Protein AF-A0A2E7DQL4-F1 (afdb_monomer_lite)

Secondary structure (DSSP, 8-state):
---------EEEE--S-EETTSEEEEEEEES--SS-EEEEEEEEESSSPBTTTB---EEEEEEPTT--EEEEEEEBP--S-----EEEEEEEESSHHHHHHT--SEEEEEEEE--------------------PPPPP-PPPTHHHHHHHHHHHHHHHHHHHHHT----HHHHHHHHHHHHHHT---PPPPP-PPPPPPP-----------PPPS---TT-----TTGGG-----S----HHHHHHHHHHHHTHHHHHTTSEEEEEETTEEEEEEE--------SS----THHHHHHHHHHHHHHHHHTT-SSPEEEEEE---------------S---SSSSTTS-HHHHHHHHTHHHHHTTSEEEEEETTEEEEEEE-TTTB-TT--PBPHHHHHHHHHHHHHHHTS-S-EEEEEE--SPPP-S-SS-SSHHHHHHHHHHHHHHHHHHHS---GGGEEEEEEETSS-SS-TTSHHHHHHHSEEEEEEE-

Structure (mmCIF, N/CA/C/O backbone):
data_AF-A0A2E7DQL4-F1
#
_entry.id   AF-A0A2E7DQL4-F1
#
loop_
_atom_site.group_PDB
_atom_site.id
_atom_site.type_symbol
_atom_site.label_atom_id
_atom_site.label_alt_id
_atom_site.label_comp_id
_atom_site.label_asym_id
_atom_site.label_entity_id
_atom_site.label_seq_id
_atom_site.pdbx_PDB_ins_code
_atom_site.Cartn_x
_atom_site.Cartn_y
_atom_site.Cartn_z
_atom_site.occupancy
_atom_site.B_iso_or_equiv
_atom_site.auth_seq_id
_atom_site.auth_comp_id
_atom_site.auth_asym_id
_atom_site.auth_atom_id
_atom_site.pdbx_PDB_model_num
ATOM 1 N N . MET A 1 1 ? 39.064 -19.020 -23.995 1.00 33.16 1 MET A N 1
ATOM 2 C CA . MET A 1 1 ? 39.910 -17.972 -24.597 1.00 33.16 1 MET A CA 1
ATOM 3 C C . MET A 1 1 ? 39.144 -16.678 -24.439 1.00 33.16 1 MET A C 1
ATOM 5 O O . MET A 1 1 ? 38.241 -16.425 -25.220 1.00 33.16 1 MET A O 1
ATOM 9 N N . THR A 1 2 ? 39.402 -15.957 -23.353 1.00 37.19 2 THR A N 1
ATOM 10 C CA . THR A 1 2 ? 38.929 -14.586 -23.162 1.00 37.19 2 THR A CA 1
ATOM 11 C C . THR A 1 2 ? 39.647 -13.729 -24.198 1.00 37.19 2 THR A C 1
ATOM 13 O O . THR A 1 2 ? 40.876 -13.652 -24.200 1.00 37.19 2 THR A O 1
ATOM 16 N N . THR A 1 3 ? 38.899 -13.202 -25.163 1.00 37.94 3 THR A N 1
ATOM 17 C CA . THR A 1 3 ? 39.409 -12.188 -26.087 1.00 37.94 3 THR A CA 1
ATOM 18 C C . THR A 1 3 ? 39.926 -11.014 -25.258 1.00 37.94 3 THR A C 1
ATOM 20 O O . THR A 1 3 ? 39.244 -10.630 -24.309 1.00 37.94 3 THR A O 1
ATOM 23 N N . PRO A 1 4 ? 41.124 -10.481 -25.551 1.00 39.81 4 PRO A N 1
ATOM 24 C CA . PRO A 1 4 ? 41.631 -9.321 -24.836 1.00 39.81 4 PRO A CA 1
ATOM 25 C C . PRO A 1 4 ? 40.635 -8.177 -25.038 1.00 39.81 4 PRO A C 1
ATOM 27 O O . PRO A 1 4 ? 40.319 -7.847 -26.183 1.00 39.81 4 PRO A O 1
ATOM 30 N N . GLU A 1 5 ? 40.114 -7.625 -23.941 1.00 50.75 5 GLU A N 1
ATOM 31 C CA . GLU A 1 5 ? 39.401 -6.352 -23.965 1.00 50.75 5 GLU A CA 1
ATOM 32 C C . GLU A 1 5 ? 40.356 -5.329 -24.564 1.00 50.75 5 GLU A C 1
ATOM 34 O O . GLU A 1 5 ? 41.351 -4.925 -23.967 1.00 50.75 5 GLU A O 1
ATOM 39 N N . THR A 1 6 ? 40.100 -4.962 -25.809 1.00 53.47 6 THR A N 1
ATOM 40 C CA . THR A 1 6 ? 40.620 -3.725 -26.356 1.00 53.47 6 THR A CA 1
ATOM 41 C C . THR A 1 6 ? 39.970 -2.605 -25.552 1.00 53.47 6 THR A C 1
ATOM 43 O O . THR A 1 6 ? 38.796 -2.300 -25.754 1.00 53.47 6 THR A O 1
ATOM 46 N N . GLU A 1 7 ? 40.710 -2.080 -24.580 1.00 68.69 7 GLU A N 1
ATOM 47 C CA . GLU A 1 7 ? 40.286 -0.992 -23.707 1.00 68.69 7 GLU A CA 1
ATOM 48 C C . GLU A 1 7 ? 40.210 0.290 -24.542 1.00 68.69 7 GLU A C 1
ATOM 50 O O . GLU A 1 7 ? 41.222 0.902 -24.879 1.00 68.69 7 GLU A O 1
ATOM 55 N N . TYR A 1 8 ? 38.999 0.632 -24.975 1.00 78.88 8 TYR A N 1
ATOM 56 C CA . TYR A 1 8 ? 38.717 1.903 -25.626 1.00 78.88 8 TYR A CA 1
ATOM 57 C C . TYR A 1 8 ? 38.233 2.910 -24.585 1.00 78.88 8 TYR A C 1
ATOM 59 O O . TYR A 1 8 ? 37.480 2.563 -23.668 1.00 78.88 8 TYR A O 1
ATOM 67 N N . ASP A 1 9 ? 38.638 4.162 -24.767 1.00 82.62 9 ASP A N 1
ATOM 68 C CA . ASP A 1 9 ? 38.101 5.290 -24.016 1.00 82.62 9 ASP A CA 1
ATOM 69 C C . ASP A 1 9 ? 36.944 5.900 -24.796 1.00 82.62 9 ASP A C 1
ATOM 71 O O . ASP A 1 9 ? 36.979 5.985 -26.029 1.00 82.62 9 ASP A O 1
ATOM 75 N N . TYR A 1 10 ? 35.917 6.311 -24.061 1.00 86.81 10 TYR A N 1
ATOM 76 C CA . TYR A 1 10 ? 34.700 6.881 -24.615 1.00 86.81 10 TYR A CA 1
ATOM 77 C C . TYR A 1 10 ? 34.495 8.273 -24.045 1.00 86.81 10 TYR A C 1
ATOM 79 O O . TYR A 1 10 ? 34.696 8.501 -22.854 1.00 86.81 10 TYR A O 1
ATOM 87 N N . THR A 1 11 ? 34.068 9.190 -24.897 1.00 87.69 11 THR A N 1
ATOM 88 C CA . THR A 1 11 ? 33.680 10.546 -24.517 1.00 87.69 11 THR A CA 1
ATOM 89 C C . THR A 1 11 ? 32.293 10.820 -25.060 1.00 87.69 11 THR A C 1
ATOM 91 O O . THR A 1 11 ? 31.977 10.387 -26.167 1.00 87.69 11 THR A O 1
ATOM 94 N N . ILE A 1 12 ? 31.483 11.555 -24.309 1.00 90.19 12 ILE A N 1
ATOM 95 C CA . ILE A 1 12 ? 30.163 11.996 -24.754 1.00 90.19 12 ILE A CA 1
ATOM 96 C C . ILE A 1 12 ? 30.201 13.515 -24.864 1.00 90.19 12 ILE A C 1
ATOM 98 O O . ILE A 1 12 ? 30.723 14.182 -23.973 1.00 90.19 12 ILE A O 1
ATOM 102 N N . SER A 1 13 ? 29.660 14.047 -25.954 1.00 88.25 13 SER A N 1
ATOM 103 C CA . SER A 1 13 ? 29.398 15.474 -26.118 1.00 88.25 13 SER A CA 1
ATOM 104 C C . SER A 1 13 ? 27.909 15.683 -26.342 1.00 88.25 13 SER A C 1
ATOM 106 O O . SER A 1 13 ? 27.294 14.947 -27.116 1.00 88.25 13 SER A O 1
ATOM 108 N N . ALA A 1 14 ? 27.355 16.695 -25.686 1.00 80.88 14 ALA A N 1
ATOM 109 C CA . ALA A 1 14 ? 26.001 17.168 -25.926 1.00 80.88 14 ALA A CA 1
ATOM 110 C C . ALA A 1 14 ? 26.000 18.351 -26.914 1.00 80.88 14 ALA A C 1
ATOM 112 O O . ALA A 1 14 ? 27.047 18.992 -27.087 1.00 80.88 14 ALA A O 1
ATOM 113 N N . PRO A 1 15 ? 24.871 18.612 -27.591 1.00 75.38 15 PRO A N 1
ATOM 114 C CA . PRO A 1 15 ? 24.682 19.791 -28.425 1.00 75.38 15 PRO A CA 1
ATOM 115 C C . PRO A 1 15 ? 24.318 21.021 -27.570 1.00 75.38 15 PRO A C 1
ATOM 117 O O . PRO A 1 15 ? 24.262 20.943 -26.347 1.00 75.38 15 PRO A O 1
ATOM 120 N N . SER A 1 16 ? 24.109 22.172 -28.219 1.00 77.56 16 SER A N 1
ATOM 121 C CA . SER A 1 16 ? 23.510 23.359 -27.587 1.00 77.56 16 SER A CA 1
ATOM 122 C C . SER A 1 16 ? 22.089 23.063 -27.074 1.00 77.56 16 SER A C 1
ATOM 124 O O . SER A 1 16 ? 21.491 22.108 -27.579 1.00 77.56 16 SER A O 1
ATOM 126 N N . PRO A 1 17 ? 21.557 23.866 -26.128 1.00 83.12 17 PRO A N 1
ATOM 127 C CA . PRO A 1 17 ? 20.227 23.651 -25.564 1.00 83.12 17 PRO A CA 1
ATOM 128 C C . PRO A 1 17 ? 19.165 23.477 -26.651 1.00 83.12 17 PRO A C 1
ATOM 130 O O . PRO A 1 17 ? 19.218 24.152 -27.687 1.00 83.12 17 PRO A O 1
ATOM 133 N N . VAL A 1 18 ? 18.247 22.537 -26.435 1.00 86.94 18 VAL A N 1
ATOM 134 C CA . VAL A 1 18 ? 17.199 22.177 -27.400 1.00 86.94 18 VAL A CA 1
ATOM 135 C C . VAL A 1 18 ? 15.843 22.578 -26.841 1.00 86.94 18 VAL A C 1
ATOM 137 O O . VAL A 1 18 ? 15.579 22.368 -25.664 1.00 86.94 18 VAL A O 1
ATOM 140 N N . GLU A 1 19 ? 14.991 23.133 -27.698 1.00 87.06 19 GLU A N 1
ATOM 141 C CA . GLU A 1 19 ? 13.614 23.469 -27.339 1.00 87.06 19 GLU A CA 1
ATOM 142 C C . GLU A 1 19 ? 12.800 22.212 -26.996 1.00 87.06 19 GLU A C 1
ATOM 144 O O . GLU A 1 19 ? 12.987 21.134 -27.584 1.00 87.06 19 GLU A O 1
ATOM 149 N N . GLU A 1 20 ? 11.882 22.346 -26.048 1.00 84.56 20 GLU A N 1
ATOM 150 C CA . GLU A 1 20 ? 10.928 21.301 -25.698 1.00 84.56 20 GLU A CA 1
ATOM 151 C C . GLU A 1 20 ? 10.135 20.787 -26.908 1.00 84.56 20 GLU A C 1
ATOM 153 O O . GLU A 1 20 ? 9.751 21.525 -27.817 1.00 84.56 20 GLU A O 1
ATOM 158 N N . GLY A 1 21 ? 9.901 19.473 -26.942 1.00 80.94 21 GLY A N 1
ATOM 159 C CA . GLY A 1 21 ? 9.330 18.781 -28.103 1.00 80.94 21 GLY A CA 1
ATOM 160 C C . GLY A 1 21 ? 10.334 18.510 -29.235 1.00 80.94 21 GLY A C 1
ATOM 161 O O . GLY A 1 21 ? 9.966 17.929 -30.264 1.00 80.94 21 GLY A O 1
ATOM 162 N N . GLY A 1 22 ? 11.596 18.910 -29.061 1.00 86.44 22 GLY A N 1
ATOM 163 C CA . GLY A 1 22 ? 12.730 18.557 -29.907 1.00 86.44 22 GLY A CA 1
ATOM 164 C C . GLY A 1 22 ? 13.399 17.219 -29.550 1.00 86.44 22 GLY A C 1
ATOM 165 O O . GLY A 1 22 ? 12.867 16.361 -28.848 1.00 86.44 22 GLY A O 1
ATOM 166 N N . GLN A 1 23 ? 14.605 17.015 -30.087 1.00 88.00 23 GLN A N 1
ATOM 167 C CA . GLN A 1 23 ? 15.452 15.860 -29.770 1.00 88.00 23 GLN A CA 1
ATOM 168 C C . GLN A 1 23 ? 16.853 16.337 -29.392 1.00 88.00 23 GLN A C 1
ATOM 170 O O . GLN A 1 23 ? 17.524 16.990 -30.195 1.00 88.00 23 GLN A O 1
ATOM 175 N N . VAL A 1 24 ? 17.330 15.951 -28.209 1.00 88.75 24 VAL A N 1
ATOM 176 C CA . VAL A 1 24 ? 18.719 16.186 -27.799 1.00 88.75 24 VAL A CA 1
ATOM 177 C C . VAL A 1 24 ? 19.601 15.091 -28.397 1.00 88.75 24 VAL A C 1
ATOM 179 O O . VAL A 1 24 ? 19.476 13.910 -28.065 1.00 88.75 24 VAL A O 1
ATOM 182 N N . GLU A 1 25 ? 20.500 15.472 -29.306 1.00 90.44 25 GLU A N 1
ATOM 183 C CA . GLU A 1 25 ? 21.404 14.551 -30.004 1.00 90.44 25 GLU A CA 1
ATOM 184 C C . GLU A 1 25 ? 22.791 14.491 -29.348 1.00 90.44 25 GLU A C 1
ATOM 186 O O . GLU A 1 25 ? 23.662 15.324 -29.596 1.00 90.44 25 GLU A O 1
ATOM 191 N N . PHE A 1 26 ? 23.044 13.456 -28.552 1.00 90.94 26 PHE A N 1
ATOM 192 C CA . PHE A 1 26 ? 24.352 13.205 -27.957 1.00 90.94 26 PHE A CA 1
ATOM 193 C C . PHE A 1 26 ? 25.274 12.474 -28.931 1.00 90.94 26 PHE A C 1
ATOM 195 O O . PHE A 1 26 ? 24.901 11.465 -29.530 1.00 90.94 26 PHE A O 1
ATOM 202 N N . THR A 1 27 ? 26.519 12.934 -29.042 1.00 90.88 27 THR A N 1
ATOM 203 C CA . THR A 1 27 ? 27.555 12.254 -29.831 1.00 90.88 27 THR A CA 1
ATOM 204 C C . THR A 1 27 ? 28.490 11.491 -28.904 1.00 90.88 27 THR A C 1
ATOM 206 O O . THR A 1 27 ? 29.195 12.084 -28.084 1.00 90.88 27 THR A O 1
ATOM 209 N N . VAL A 1 28 ? 28.503 10.165 -29.038 1.00 91.12 28 VAL A N 1
ATOM 210 C CA . VAL A 1 28 ? 29.414 9.272 -28.319 1.00 91.12 28 VAL A CA 1
ATOM 211 C C . VAL A 1 28 ? 30.606 8.964 -29.216 1.00 91.12 28 VAL A C 1
ATOM 213 O O . VAL A 1 28 ? 30.460 8.312 -30.249 1.00 91.12 28 VAL A O 1
ATOM 216 N N . THR A 1 29 ? 31.793 9.392 -28.799 1.00 90.00 29 THR A N 1
ATOM 217 C CA . THR A 1 29 ? 33.049 9.201 -29.533 1.00 90.00 29 THR A CA 1
ATOM 218 C C . THR A 1 29 ? 33.930 8.177 -28.831 1.00 90.00 29 THR A C 1
ATOM 220 O O . THR A 1 29 ? 34.088 8.195 -27.611 1.00 90.00 29 THR A O 1
ATOM 223 N N . ARG A 1 30 ? 34.533 7.290 -29.618 1.00 87.56 30 ARG A N 1
ATOM 224 C CA . ARG A 1 30 ? 35.433 6.215 -29.199 1.00 87.56 30 ARG A CA 1
ATOM 225 C C . ARG A 1 30 ? 36.860 6.526 -29.656 1.00 87.56 30 ARG A C 1
ATOM 227 O O . ARG A 1 30 ? 37.090 6.831 -30.825 1.00 87.56 30 ARG A O 1
ATOM 234 N N . SER A 1 31 ? 37.837 6.388 -28.758 1.00 79.94 31 SER A N 1
ATOM 235 C CA . SER A 1 31 ? 39.227 6.836 -28.962 1.00 79.94 31 SER A CA 1
ATOM 236 C C . SER A 1 31 ? 40.046 6.073 -30.019 1.00 79.94 31 SER A C 1
ATOM 238 O O . SER A 1 31 ? 41.145 6.506 -30.370 1.00 79.94 31 SER A O 1
ATOM 240 N N . GLY A 1 32 ? 39.547 4.957 -30.563 1.00 71.62 32 GLY A N 1
ATOM 241 C CA . GLY A 1 32 ? 40.261 4.187 -31.583 1.00 71.62 32 GLY A CA 1
ATOM 242 C C . GLY A 1 32 ? 39.380 3.229 -32.380 1.00 71.62 32 GLY A C 1
ATOM 243 O O . GLY A 1 32 ? 38.327 2.794 -31.919 1.00 71.62 32 GLY A O 1
ATOM 244 N N . SER A 1 33 ? 39.842 2.862 -33.575 1.00 65.50 33 SER A N 1
ATOM 245 C CA . SER A 1 33 ? 39.204 1.888 -34.463 1.00 65.50 33 SER A CA 1
ATOM 246 C C . SER A 1 33 ? 39.823 0.492 -34.290 1.00 65.50 33 SER A C 1
ATOM 248 O O . SER A 1 33 ? 41.034 0.336 -34.132 1.00 65.50 33 SER A O 1
ATOM 250 N N . GLY A 1 34 ? 38.987 -0.547 -34.259 1.00 68.25 34 GLY A N 1
ATOM 251 C CA . GLY A 1 34 ? 39.433 -1.934 -34.100 1.00 68.25 34 GLY A CA 1
ATOM 252 C C . GLY A 1 34 ? 38.263 -2.903 -33.937 1.00 68.25 34 GLY A C 1
ATOM 253 O O . GLY A 1 34 ? 37.316 -2.839 -34.714 1.00 68.25 34 GLY A O 1
ATOM 254 N N . SER A 1 35 ? 38.319 -3.799 -32.948 1.00 75.00 35 SER A N 1
ATOM 255 C CA . SER A 1 35 ? 37.266 -4.793 -32.676 1.00 75.00 35 SER A CA 1
ATOM 256 C C . SER A 1 35 ? 35.933 -4.138 -32.297 1.00 75.00 35 SER A C 1
ATOM 258 O O . SER A 1 35 ? 35.922 -3.023 -31.774 1.00 75.00 35 SER A O 1
ATOM 260 N N . ALA A 1 36 ? 34.813 -4.823 -32.542 1.00 79.62 36 ALA A N 1
ATOM 261 C CA . ALA A 1 36 ? 33.504 -4.360 -32.086 1.00 79.62 36 ALA A CA 1
ATOM 262 C C . ALA A 1 36 ? 33.475 -4.249 -30.552 1.00 79.62 36 ALA A C 1
ATOM 264 O O . ALA A 1 36 ? 34.073 -5.078 -29.859 1.00 79.62 36 ALA A O 1
ATOM 265 N N . SER A 1 37 ? 32.801 -3.227 -30.032 1.00 82.62 37 SER A N 1
ATOM 266 C CA . SER A 1 37 ? 32.660 -2.995 -28.594 1.00 82.62 37 SER A CA 1
ATOM 267 C C . SER A 1 37 ? 31.224 -2.629 -28.247 1.00 82.62 37 SER A C 1
ATOM 269 O O . SER A 1 37 ? 30.496 -2.063 -29.059 1.00 82.62 37 SER A O 1
ATOM 271 N N . THR A 1 38 ? 30.799 -2.976 -27.038 1.00 85.69 38 THR A N 1
ATOM 272 C CA . THR A 1 38 ? 29.454 -2.685 -26.544 1.00 85.69 38 THR A CA 1
ATOM 273 C C . THR A 1 38 ? 29.570 -1.796 -25.321 1.00 85.69 38 THR A C 1
ATOM 275 O O . THR A 1 38 ? 30.347 -2.103 -24.420 1.00 85.69 38 THR A O 1
ATOM 278 N N . VAL A 1 39 ? 28.811 -0.706 -25.302 1.00 88.56 39 VAL A N 1
ATOM 279 C CA . VAL A 1 39 ? 28.678 0.195 -24.154 1.00 88.56 39 VAL A CA 1
ATOM 280 C C . VAL A 1 39 ? 27.204 0.362 -23.814 1.00 88.56 39 VAL A C 1
ATOM 282 O O . VAL A 1 39 ? 26.328 0.129 -24.649 1.00 88.56 39 VAL A O 1
ATOM 285 N N . TYR A 1 40 ? 26.922 0.753 -22.581 1.00 90.00 40 TYR A N 1
ATOM 286 C CA . TYR A 1 40 ? 25.561 0.926 -22.089 1.00 90.00 40 TYR A CA 1
ATOM 287 C C . TYR A 1 40 ? 25.327 2.388 -21.757 1.00 90.00 40 TYR A C 1
ATOM 289 O O . TYR A 1 40 ? 26.195 3.036 -21.179 1.00 90.00 40 TYR A O 1
ATOM 297 N N . LEU A 1 41 ? 24.154 2.895 -22.101 1.00 91.56 41 LEU A N 1
ATOM 298 C CA . LEU A 1 41 ? 23.755 4.270 -21.837 1.00 91.56 41 LEU A CA 1
ATOM 299 C C . LEU A 1 41 ? 22.553 4.279 -20.896 1.00 91.56 41 LEU A C 1
ATOM 301 O O . LEU A 1 41 ? 21.731 3.350 -20.906 1.00 91.56 41 LEU A O 1
ATOM 305 N N . ALA A 1 42 ? 22.479 5.302 -20.054 1.00 92.06 42 ALA A N 1
ATOM 306 C CA . ALA A 1 42 ? 21.287 5.611 -19.278 1.00 92.06 42 ALA A CA 1
ATOM 307 C C . ALA A 1 42 ? 21.202 7.115 -19.011 1.00 92.06 42 ALA A C 1
ATOM 309 O O . ALA A 1 42 ? 22.216 7.739 -18.691 1.00 92.06 42 ALA A O 1
ATOM 310 N N . THR A 1 43 ? 20.005 7.681 -19.116 1.00 93.19 43 THR A N 1
ATOM 311 C CA . THR A 1 43 ? 19.735 9.043 -18.649 1.00 93.19 43 THR A CA 1
ATOM 312 C C . THR A 1 43 ? 19.565 9.079 -17.135 1.00 93.19 43 THR A C 1
ATOM 314 O O . THR A 1 43 ? 19.101 8.110 -16.531 1.00 93.19 43 THR A O 1
ATOM 317 N N . GLN A 1 44 ? 19.921 10.205 -16.527 1.00 91.12 44 GLN A N 1
ATOM 318 C CA . GLN A 1 44 ? 19.725 10.485 -15.113 1.00 91.12 44 GLN A CA 1
ATOM 319 C C . GLN A 1 44 ? 19.160 11.899 -14.937 1.00 91.12 44 GLN A C 1
ATOM 321 O O . GLN A 1 44 ? 19.746 12.862 -15.427 1.00 91.12 44 GLN A O 1
ATOM 326 N N . GLN A 1 45 ? 18.054 12.015 -14.201 1.00 91.62 45 GLN A N 1
ATOM 327 C CA . GLN A 1 45 ? 17.422 13.296 -13.872 1.00 91.62 45 GLN A CA 1
ATOM 328 C C . GLN A 1 45 ? 18.361 14.224 -13.083 1.00 91.62 45 GLN A C 1
ATOM 330 O O . GLN A 1 45 ? 19.135 13.761 -12.234 1.00 91.62 45 GLN A O 1
ATOM 335 N N . LEU A 1 46 ? 18.264 15.528 -13.348 1.00 88.94 46 LEU A N 1
ATOM 336 C CA . LEU A 1 46 ? 18.916 16.577 -12.564 1.00 88.94 46 LEU A CA 1
ATOM 337 C C . LEU A 1 46 ? 17.888 17.648 -12.186 1.00 88.94 46 LEU A C 1
ATOM 339 O O . LEU A 1 46 ? 17.317 17.542 -11.101 1.00 88.94 46 LEU A O 1
ATOM 343 N N . THR A 1 47 ? 17.657 18.637 -13.052 1.00 89.00 47 THR A N 1
ATOM 344 C CA . THR A 1 47 ? 16.545 19.591 -12.915 1.00 89.00 47 THR A CA 1
ATOM 345 C C . THR A 1 47 ? 15.358 19.129 -13.753 1.00 89.00 47 THR A C 1
ATOM 347 O O . THR A 1 47 ? 14.270 19.040 -13.198 1.00 89.00 47 THR A O 1
ATOM 350 N N . ALA A 1 48 ? 15.617 18.641 -14.972 1.00 88.06 48 ALA A N 1
ATOM 351 C CA . ALA A 1 48 ? 14.624 17.964 -15.800 1.00 88.06 48 ALA A CA 1
ATOM 352 C C . ALA A 1 48 ? 14.248 16.585 -15.218 1.00 88.06 48 ALA A C 1
ATOM 354 O O . ALA A 1 48 ? 15.119 15.763 -14.870 1.00 88.06 48 ALA A O 1
ATOM 355 N N . LYS A 1 49 ? 12.947 16.319 -15.134 1.00 87.69 49 LYS A N 1
ATOM 356 C CA . LYS A 1 49 ? 12.268 15.124 -14.617 1.00 87.69 49 LYS A CA 1
ATOM 357 C C . LYS A 1 49 ? 11.911 14.142 -15.738 1.00 87.69 49 LYS A C 1
ATOM 359 O O . LYS A 1 49 ? 11.648 14.496 -16.883 1.00 87.69 49 LYS A O 1
ATOM 364 N N . TYR A 1 50 ? 11.862 12.859 -15.379 1.00 89.25 50 TYR A N 1
ATOM 365 C CA . TYR A 1 50 ? 11.446 11.801 -16.302 1.00 89.25 50 TYR A CA 1
ATOM 366 C C . TYR A 1 50 ? 9.966 11.907 -16.666 1.00 89.25 50 TYR A C 1
ATOM 368 O O . TYR A 1 50 ? 9.138 12.156 -15.791 1.00 89.25 50 TYR A O 1
ATOM 376 N N . ASP A 1 51 ? 9.650 11.632 -17.933 1.00 84.00 51 ASP A N 1
ATOM 377 C CA . ASP A 1 51 ? 8.296 11.568 -18.507 1.00 84.00 51 ASP A CA 1
ATOM 378 C C . ASP A 1 51 ? 7.486 12.883 -18.432 1.00 84.00 51 ASP A C 1
ATOM 380 O O . ASP A 1 51 ? 6.379 12.935 -18.967 1.00 84.00 51 ASP A O 1
ATOM 384 N N . SER A 1 52 ? 8.048 13.921 -17.805 1.00 84.81 52 SER A N 1
ATOM 385 C CA . SER A 1 52 ? 7.566 15.305 -17.787 1.00 84.81 52 SER A CA 1
ATOM 386 C C . SER A 1 52 ? 8.287 16.105 -18.865 1.00 84.81 52 SER A C 1
ATOM 388 O O . SER A 1 52 ? 7.647 16.532 -19.815 1.00 84.81 52 SER A O 1
ATOM 390 N N . ASP A 1 53 ? 9.624 16.138 -18.794 1.00 86.00 53 ASP A N 1
ATOM 391 C CA . ASP A 1 53 ? 10.432 17.088 -19.575 1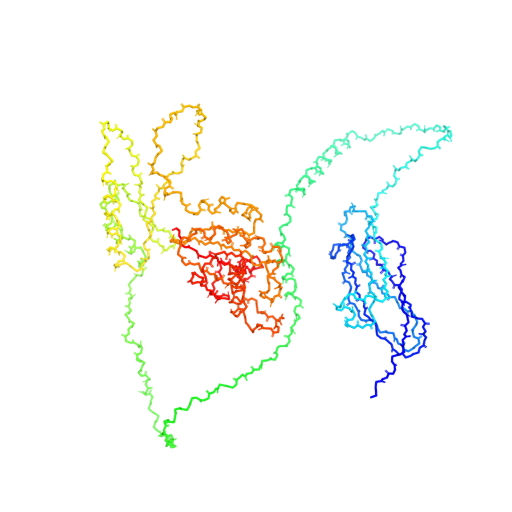.00 86.00 53 ASP A CA 1
ATOM 392 C C . ASP A 1 53 ? 11.229 16.336 -20.666 1.00 86.00 53 ASP A C 1
ATOM 394 O O . ASP A 1 53 ? 11.516 16.830 -21.759 1.00 86.00 53 ASP A O 1
ATOM 398 N N . TYR A 1 54 ? 11.533 15.051 -20.429 1.00 89.69 54 TYR A N 1
ATOM 399 C CA . TYR A 1 54 ? 12.102 14.148 -21.434 1.00 89.69 54 TYR A CA 1
ATOM 400 C C . TYR A 1 54 ? 11.769 12.673 -21.187 1.00 89.69 54 TYR A C 1
ATOM 402 O O . TYR A 1 54 ? 11.480 12.237 -20.068 1.00 89.69 54 TYR A O 1
ATOM 410 N N . ILE A 1 55 ? 11.864 11.866 -22.246 1.00 89.75 55 ILE A N 1
ATOM 411 C CA . ILE A 1 55 ? 11.639 10.418 -22.175 1.00 89.75 55 ILE A CA 1
ATOM 412 C C . ILE A 1 55 ? 12.932 9.725 -21.702 1.00 89.75 55 ILE A C 1
ATOM 414 O O . ILE A 1 55 ? 13.958 9.815 -22.387 1.00 89.75 55 ILE A O 1
ATOM 418 N N . PRO A 1 56 ? 12.925 8.994 -20.568 1.00 90.31 56 PRO A N 1
ATOM 419 C CA . PRO A 1 56 ? 14.123 8.345 -20.049 1.00 90.31 56 PRO A CA 1
ATOM 420 C C . PRO A 1 56 ? 14.663 7.293 -21.026 1.00 90.31 56 PRO A C 1
ATOM 422 O O . PRO A 1 56 ? 13.961 6.365 -21.437 1.00 90.31 56 PRO A O 1
ATOM 425 N N . LEU A 1 57 ? 15.952 7.397 -21.356 1.00 90.62 57 LEU A N 1
ATOM 426 C CA . LEU A 1 57 ? 16.622 6.508 -22.299 1.00 90.62 57 LEU A CA 1
ATOM 427 C C . LEU A 1 57 ? 17.533 5.519 -21.568 1.00 90.62 57 LEU A C 1
ATOM 429 O O . LEU A 1 57 ? 18.385 5.893 -20.765 1.00 90.62 57 LEU A O 1
ATOM 433 N N . SER A 1 58 ? 17.402 4.235 -21.902 1.00 90.38 58 SER A N 1
ATOM 434 C CA . SER A 1 58 ? 18.271 3.156 -21.425 1.00 90.38 58 SER A CA 1
ATOM 435 C C . SER A 1 58 ? 18.564 2.208 -22.586 1.00 90.38 58 SER A C 1
ATOM 437 O O . SER A 1 58 ? 17.795 1.290 -22.870 1.00 90.38 58 SER A O 1
ATOM 439 N N . GLU A 1 59 ? 19.674 2.446 -23.285 1.00 88.00 59 GLU A N 1
ATOM 440 C CA . GLU A 1 59 ? 20.015 1.750 -24.531 1.00 88.00 59 GLU A CA 1
ATOM 441 C C . GLU A 1 59 ? 21.370 1.031 -24.436 1.00 88.00 59 GLU A C 1
ATOM 443 O O . GLU A 1 59 ? 22.267 1.417 -23.684 1.00 88.00 59 GLU A O 1
ATOM 448 N N . THR A 1 60 ? 21.517 -0.053 -25.202 1.00 88.56 60 THR A N 1
ATOM 449 C CA . THR A 1 60 ? 22.802 -0.730 -25.414 1.00 88.56 60 THR A CA 1
ATOM 450 C C . THR A 1 60 ? 23.363 -0.332 -26.771 1.00 88.56 60 THR A C 1
ATOM 452 O O . THR A 1 60 ? 22.796 -0.671 -27.809 1.00 88.56 60 THR A O 1
ATOM 455 N N . LEU A 1 61 ? 24.503 0.351 -26.767 1.00 88.00 61 LEU A N 1
ATOM 456 C CA . LEU A 1 61 ? 25.141 0.868 -27.964 1.00 88.00 61 LEU A CA 1
ATOM 457 C C . LEU A 1 61 ? 26.271 -0.069 -28.402 1.00 88.00 61 LEU A C 1
ATOM 459 O O . LEU A 1 61 ? 27.284 -0.226 -27.721 1.00 88.00 61 LEU A O 1
ATOM 463 N N . VAL A 1 62 ? 26.097 -0.699 -29.562 1.00 87.88 62 VAL A N 1
ATOM 464 C CA . VAL A 1 62 ? 27.128 -1.540 -30.187 1.00 87.88 62 VAL A CA 1
ATOM 465 C C . VAL A 1 62 ? 27.887 -0.718 -31.224 1.00 87.88 62 VAL A C 1
ATOM 467 O O . VAL A 1 62 ? 27.274 -0.223 -32.169 1.00 87.88 62 VAL A O 1
ATOM 470 N N . PHE A 1 63 ? 29.198 -0.574 -31.050 1.00 86.69 63 PHE A N 1
ATOM 471 C CA . PHE A 1 63 ? 30.106 -0.034 -32.058 1.00 86.69 63 PHE A CA 1
ATOM 472 C C . PHE A 1 63 ? 30.622 -1.173 -32.930 1.00 86.69 63 PHE A C 1
ATOM 474 O O . PHE A 1 63 ? 31.278 -2.097 -32.431 1.00 86.69 63 PHE A O 1
ATOM 481 N N . GLU A 1 64 ? 30.364 -1.088 -34.229 1.00 83.31 64 GLU A N 1
ATOM 482 C CA . GLU A 1 64 ? 30.894 -2.041 -35.199 1.00 83.31 64 GLU A CA 1
ATOM 483 C C . GLU A 1 64 ? 32.413 -1.880 -35.382 1.00 83.31 64 GLU A C 1
ATOM 485 O O . GLU A 1 64 ? 33.052 -0.932 -34.908 1.00 83.31 64 GLU A O 1
ATOM 490 N N . ALA A 1 65 ? 33.036 -2.839 -36.070 1.00 77.31 65 ALA A N 1
ATOM 491 C CA . ALA A 1 65 ? 34.473 -2.786 -36.316 1.00 77.31 65 ALA A CA 1
ATOM 492 C C . ALA A 1 65 ? 34.855 -1.526 -37.121 1.00 77.31 65 ALA A C 1
ATOM 494 O O . ALA A 1 65 ? 34.444 -1.359 -38.269 1.00 77.31 65 ALA A O 1
ATOM 495 N N . ASN A 1 66 ? 35.720 -0.690 -36.539 1.00 75.25 66 ASN A N 1
ATOM 496 C CA . ASN A 1 66 ? 36.158 0.623 -37.043 1.00 75.25 66 ASN A CA 1
ATOM 497 C C . ASN A 1 66 ? 35.135 1.775 -36.986 1.00 75.25 66 ASN A C 1
ATOM 499 O O . ASN A 1 66 ? 35.406 2.826 -37.564 1.00 75.25 66 ASN A O 1
ATOM 503 N N . GLU A 1 67 ? 34.016 1.625 -36.277 1.00 82.62 67 GLU A N 1
ATOM 504 C CA . GLU A 1 67 ? 33.109 2.739 -35.973 1.00 82.62 67 GLU A CA 1
ATOM 505 C C . GLU A 1 67 ? 33.661 3.551 -34.786 1.00 82.62 67 GLU A C 1
ATOM 507 O O . GLU A 1 67 ? 33.984 2.986 -33.736 1.00 82.62 67 GLU A O 1
ATOM 512 N N . THR A 1 68 ? 33.830 4.865 -34.963 1.00 84.31 68 THR A N 1
ATOM 513 C CA . THR A 1 68 ? 34.468 5.754 -33.970 1.00 84.31 68 THR A CA 1
ATOM 514 C C . THR A 1 68 ? 33.520 6.763 -33.340 1.00 84.31 68 THR A C 1
ATOM 516 O O . THR A 1 68 ? 33.865 7.344 -32.319 1.00 84.31 68 THR A O 1
ATOM 519 N N . GLU A 1 69 ? 32.345 6.984 -33.919 1.00 88.56 69 GLU A N 1
ATOM 520 C CA . GLU A 1 69 ? 31.346 7.920 -33.408 1.00 88.56 69 GLU A CA 1
ATOM 521 C C . GLU A 1 69 ? 29.948 7.361 -33.631 1.00 88.56 69 GLU A C 1
ATOM 523 O O . GLU A 1 69 ? 29.712 6.642 -34.605 1.00 88.56 69 GLU A O 1
ATOM 528 N N . LYS A 1 70 ? 29.032 7.672 -32.718 1.00 89.31 70 LYS A N 1
ATOM 529 C CA . LYS A 1 70 ? 27.631 7.294 -32.846 1.00 89.31 70 LYS A CA 1
ATOM 530 C C . LYS A 1 70 ? 26.747 8.316 -32.159 1.00 89.31 70 LYS A C 1
ATOM 532 O O . LYS A 1 70 ? 27.066 8.779 -31.065 1.00 89.31 70 LYS A O 1
ATOM 537 N N . THR A 1 71 ? 25.640 8.648 -32.805 1.00 89.25 71 THR A N 1
ATOM 538 C CA . THR A 1 71 ? 24.677 9.615 -32.284 1.00 89.25 71 THR A CA 1
ATOM 539 C C . THR A 1 71 ? 23.551 8.888 -31.569 1.00 89.25 71 THR A C 1
ATOM 541 O O . THR A 1 71 ? 23.017 7.901 -32.077 1.00 89.25 71 THR A O 1
ATOM 544 N N . VAL A 1 72 ? 23.199 9.392 -30.394 1.00 90.81 72 VAL A N 1
ATOM 545 C CA . VAL A 1 72 ? 22.127 8.898 -29.535 1.00 90.81 72 VAL A CA 1
ATOM 546 C C . VAL A 1 72 ? 21.152 10.046 -29.344 1.00 90.81 72 VAL A C 1
ATOM 548 O O . VAL A 1 72 ? 21.570 11.150 -29.011 1.00 90.81 72 VAL A O 1
ATOM 551 N N . LYS A 1 73 ? 19.868 9.799 -29.584 1.00 90.38 73 LYS A N 1
ATOM 552 C CA . LYS A 1 73 ? 18.835 10.831 -29.496 1.00 90.38 73 LYS A CA 1
ATOM 553 C C . LYS A 1 73 ? 17.974 10.595 -28.268 1.00 90.38 73 LYS A C 1
ATOM 555 O O . LYS A 1 73 ? 17.552 9.462 -28.042 1.00 90.38 73 LYS A O 1
ATOM 560 N N . VAL A 1 74 ? 17.729 11.652 -27.506 1.00 90.19 74 VAL A N 1
ATOM 561 C CA . VAL A 1 74 ? 16.786 11.664 -26.386 1.00 90.19 74 VAL A CA 1
ATOM 562 C C . VAL A 1 74 ? 15.645 12.599 -26.764 1.00 90.19 74 VAL A C 1
ATOM 564 O O . VAL A 1 74 ? 15.891 13.749 -27.119 1.00 90.19 74 VAL A O 1
ATOM 567 N N . ASP A 1 75 ? 14.422 12.081 -26.744 1.00 89.19 75 ASP A N 1
ATOM 568 C CA . ASP A 1 75 ? 13.215 12.849 -27.053 1.00 89.19 75 ASP A CA 1
ATOM 569 C C . ASP A 1 75 ? 12.845 13.735 -25.854 1.00 89.19 75 ASP A C 1
ATOM 571 O O . ASP A 1 75 ? 12.731 13.222 -24.733 1.00 89.19 75 ASP A O 1
ATOM 575 N N . THR A 1 76 ? 12.656 15.038 -26.085 1.00 89.44 76 THR A N 1
ATOM 576 C CA . THR A 1 76 ? 12.109 15.961 -25.079 1.00 89.44 76 THR A CA 1
ATOM 577 C C . THR A 1 76 ? 10.592 16.030 -25.215 1.00 89.44 76 THR A C 1
ATOM 579 O O . THR A 1 76 ? 10.027 15.809 -26.292 1.00 89.44 76 THR A O 1
ATOM 582 N N . VAL A 1 77 ? 9.917 16.270 -24.101 1.00 87.75 77 VAL A N 1
ATOM 583 C CA . VAL A 1 77 ? 8.464 16.421 -24.038 1.00 87.75 77 VAL A CA 1
ATOM 584 C C . VAL A 1 77 ? 8.178 17.917 -23.921 1.00 87.75 77 VAL A C 1
ATOM 586 O O . VAL A 1 77 ? 8.952 18.632 -23.308 1.00 87.75 77 VAL A O 1
ATOM 589 N N . SER A 1 78 ? 7.129 18.393 -24.591 1.00 85.12 78 SER A N 1
ATOM 590 C CA . SER A 1 78 ? 6.651 19.771 -24.446 1.00 85.12 78 SER A CA 1
ATOM 591 C C . SER A 1 78 ? 5.295 19.728 -23.774 1.00 85.12 78 SER A C 1
ATOM 593 O O . SER A 1 78 ? 4.384 19.049 -24.275 1.00 85.12 78 SER A O 1
ATOM 595 N N . ASP A 1 79 ? 5.175 20.420 -22.650 1.00 79.31 79 ASP A N 1
ATOM 596 C CA . ASP A 1 79 ? 3.943 20.501 -21.870 1.00 79.31 79 ASP A CA 1
ATOM 597 C C . ASP A 1 79 ? 3.302 21.902 -21.900 1.00 79.31 79 ASP A C 1
ATOM 599 O O . ASP A 1 79 ? 2.105 22.029 -21.628 1.00 79.31 79 ASP A O 1
ATOM 603 N N . GLY A 1 80 ? 4.037 22.903 -22.396 1.00 72.31 80 GLY A N 1
ATOM 604 C CA . GLY A 1 80 ? 3.541 24.251 -22.667 1.00 72.31 80 GLY A CA 1
ATOM 605 C C . GLY A 1 80 ? 3.518 25.167 -21.444 1.00 72.31 80 GLY A C 1
ATOM 606 O O . GLY A 1 80 ? 2.925 26.247 -21.533 1.00 72.31 80 GLY A O 1
ATOM 607 N N . GLU A 1 81 ? 4.126 24.747 -20.337 1.00 76.31 81 GLU A N 1
ATOM 608 C CA . GLU A 1 81 ? 4.446 25.617 -19.207 1.00 76.31 81 GLU A CA 1
ATOM 609 C C . GLU A 1 81 ? 5.829 26.269 -19.432 1.00 76.31 81 GLU A C 1
ATOM 611 O O . GLU A 1 81 ? 6.621 25.792 -20.234 1.00 76.31 81 GLU A O 1
ATOM 616 N N . ASP A 1 82 ? 6.084 27.416 -18.795 1.00 80.62 82 ASP A N 1
ATOM 617 C CA . ASP A 1 82 ? 7.403 28.077 -18.799 1.00 80.62 82 ASP A CA 1
ATOM 618 C C . ASP A 1 82 ? 8.082 27.745 -17.465 1.00 80.62 82 ASP A C 1
ATOM 620 O O . ASP A 1 82 ? 7.775 28.352 -16.425 1.00 80.62 82 ASP A O 1
ATOM 624 N N . GLU A 1 83 ? 8.928 26.716 -17.478 1.00 81.81 83 GLU A N 1
ATOM 625 C CA . GLU A 1 83 ? 9.641 26.193 -16.309 1.00 81.81 83 GLU A CA 1
ATOM 626 C C . GLU A 1 83 ? 11.115 26.652 -16.266 1.00 81.81 83 GLU A C 1
ATOM 628 O O . GLU A 1 83 ? 11.772 26.566 -15.216 1.00 81.81 83 GLU A O 1
ATOM 633 N N . GLY A 1 84 ? 11.608 27.263 -17.349 1.00 80.88 84 GLY A N 1
ATOM 634 C CA . GLY A 1 84 ? 12.967 27.770 -17.498 1.00 80.88 84 GLY A CA 1
ATOM 635 C C . GLY A 1 84 ? 13.955 26.714 -18.008 1.00 80.88 84 GLY A C 1
ATOM 636 O O . GLY A 1 84 ? 13.605 25.596 -18.351 1.00 80.88 84 GLY A O 1
ATOM 637 N N . GLU A 1 85 ? 15.250 27.059 -18.059 1.00 87.19 85 GLU A N 1
ATOM 638 C CA . GLU A 1 85 ? 16.277 26.123 -18.546 1.00 87.19 85 GLU A CA 1
ATOM 639 C C . GLU A 1 85 ? 16.468 24.943 -17.580 1.00 87.19 85 GLU A C 1
ATOM 641 O O . GLU A 1 85 ? 16.909 25.104 -16.431 1.00 87.19 85 GLU A O 1
ATOM 646 N N . GLU A 1 86 ? 16.198 23.742 -18.082 1.00 90.81 86 GLU A N 1
ATOM 647 C CA . GLU A 1 86 ? 16.349 22.491 -17.360 1.00 90.81 86 GLU A CA 1
ATOM 648 C C . GLU A 1 86 ? 17.451 21.613 -17.961 1.00 90.81 86 GLU A C 1
ATOM 650 O O . GLU A 1 86 ? 17.787 21.689 -19.135 1.00 90.81 86 GLU A O 1
ATOM 655 N N . SER A 1 87 ? 18.028 20.726 -17.156 1.00 90.75 87 SER A N 1
ATOM 656 C CA . SER A 1 87 ? 19.160 19.897 -17.554 1.00 90.75 87 SER A CA 1
ATOM 657 C C . SER A 1 87 ? 18.985 18.464 -17.065 1.00 90.75 87 SER A C 1
ATOM 659 O O . SER A 1 87 ? 18.452 18.214 -15.978 1.00 90.75 87 SER A O 1
ATOM 661 N N . PHE A 1 88 ? 19.526 17.507 -17.819 1.00 92.88 88 PHE A N 1
ATOM 662 C CA . PHE A 1 88 ? 19.650 16.099 -17.428 1.00 92.88 88 PHE A CA 1
ATOM 663 C C . PHE A 1 88 ? 21.013 15.522 -17.826 1.00 92.88 88 PHE A C 1
ATOM 665 O O . PHE A 1 88 ? 21.715 16.050 -18.688 1.00 92.88 88 PHE A O 1
ATOM 672 N N . TYR A 1 89 ? 21.404 14.406 -17.209 1.00 92.12 89 TYR A N 1
ATOM 673 C CA . TYR A 1 89 ? 22.648 13.712 -17.539 1.00 92.12 89 TYR A CA 1
ATOM 674 C C . TYR A 1 89 ? 22.416 12.529 -18.475 1.00 92.12 89 TYR A C 1
ATOM 676 O O . TYR A 1 89 ? 21.491 11.742 -18.279 1.00 92.12 89 TYR A O 1
ATOM 684 N N . LEU A 1 90 ? 23.333 12.326 -19.421 1.00 92.62 90 LEU A N 1
ATOM 685 C CA . LEU A 1 90 ? 23.507 11.059 -20.129 1.00 92.62 90 LEU A CA 1
ATOM 686 C C . LEU A 1 90 ? 24.793 10.382 -19.651 1.00 92.62 90 LEU A C 1
ATOM 688 O O . LEU A 1 90 ? 25.897 10.875 -19.893 1.00 92.62 90 LEU A O 1
ATOM 692 N N . ASN A 1 91 ? 24.644 9.230 -19.000 1.00 92.88 91 ASN A N 1
ATOM 693 C CA . ASN A 1 91 ? 25.745 8.440 -18.463 1.00 92.88 91 ASN A CA 1
ATOM 694 C C . ASN A 1 91 ? 26.089 7.278 -19.403 1.00 92.88 91 ASN A C 1
ATOM 696 O O . ASN A 1 91 ? 25.202 6.543 -19.847 1.00 92.88 91 ASN A O 1
ATOM 700 N N . LEU A 1 92 ? 27.383 7.068 -19.657 1.00 92.38 92 LEU A N 1
ATOM 701 C CA . LEU A 1 92 ? 27.913 5.914 -20.386 1.00 92.38 92 LEU A CA 1
ATOM 702 C C . LEU A 1 92 ? 28.650 4.974 -19.442 1.00 92.38 92 LEU A C 1
ATOM 704 O O . LEU A 1 92 ? 29.531 5.386 -18.691 1.00 92.38 92 LEU A O 1
ATOM 708 N N . TYR A 1 93 ? 28.351 3.687 -19.560 1.00 90.81 93 TYR A N 1
ATOM 709 C CA . TYR A 1 93 ? 28.935 2.604 -18.781 1.00 90.81 93 TYR A CA 1
ATOM 710 C C . TYR A 1 93 ? 29.653 1.618 -19.707 1.00 90.81 93 TYR A C 1
ATOM 712 O O . TYR A 1 93 ? 29.125 1.221 -20.751 1.00 90.81 93 TYR A O 1
ATOM 720 N N . LYS A 1 94 ? 30.866 1.204 -19.320 1.00 84.75 94 LYS A N 1
ATOM 721 C CA . LYS A 1 94 ? 31.662 0.222 -20.078 1.00 84.75 94 LYS A CA 1
ATOM 722 C C . LYS A 1 94 ? 31.07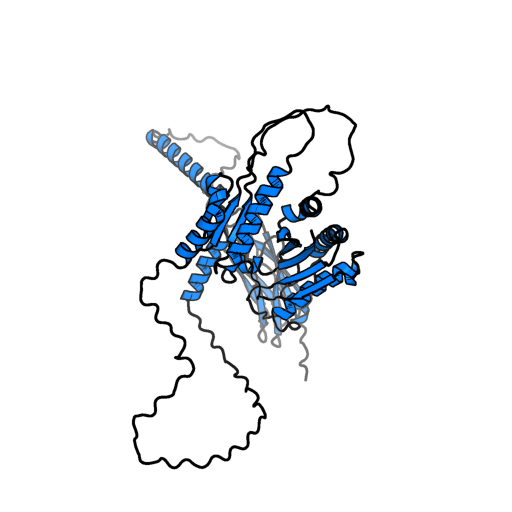8 -1.189 -19.955 1.00 84.75 94 LYS A C 1
ATOM 724 O O . LYS A 1 94 ? 31.105 -1.946 -20.921 1.00 84.75 94 LYS A O 1
ATOM 729 N N . THR A 1 95 ? 30.513 -1.534 -18.797 1.00 83.69 95 THR A N 1
ATOM 730 C CA . THR A 1 95 ? 29.923 -2.853 -18.531 1.00 83.69 95 THR A CA 1
ATOM 731 C C . THR A 1 95 ? 28.528 -2.749 -17.909 1.00 83.69 95 THR A C 1
ATOM 733 O O . THR A 1 95 ? 28.125 -1.694 -17.423 1.00 83.69 95 THR A O 1
ATOM 736 N N . LEU A 1 96 ? 27.784 -3.861 -17.904 1.00 81.31 96 LEU A N 1
ATOM 737 C CA . LEU A 1 96 ? 26.475 -3.925 -17.248 1.00 81.31 96 LEU A CA 1
ATOM 738 C C . LEU A 1 96 ? 26.600 -3.801 -15.716 1.00 81.31 96 LEU A C 1
ATOM 740 O O . LEU A 1 96 ? 25.778 -3.141 -15.094 1.00 81.31 96 LEU A O 1
ATOM 744 N N . GLY A 1 97 ? 27.666 -4.349 -15.120 1.00 77.75 97 GLY A N 1
ATOM 745 C CA . GLY A 1 97 ? 27.921 -4.221 -13.678 1.00 77.75 97 GLY A CA 1
ATOM 746 C C . GLY A 1 97 ? 28.292 -2.795 -13.250 1.00 77.75 97 GLY A C 1
ATOM 747 O O . GLY A 1 97 ? 27.917 -2.352 -12.165 1.00 77.75 97 GLY A O 1
ATOM 748 N N . ASP A 1 98 ? 28.965 -2.033 -14.117 1.00 84.00 98 ASP A N 1
ATOM 749 C CA . ASP A 1 98 ? 29.208 -0.602 -13.886 1.00 84.00 98 ASP A CA 1
ATOM 750 C C . ASP A 1 98 ? 27.898 0.199 -13.907 1.00 84.00 98 ASP A C 1
ATOM 752 O O . ASP A 1 98 ? 27.718 1.113 -13.105 1.00 84.00 98 ASP A O 1
ATOM 756 N N . LYS A 1 99 ? 26.955 -0.178 -14.783 1.00 82.06 99 LYS A N 1
ATOM 757 C CA . LYS A 1 99 ? 25.616 0.423 -14.841 1.00 82.06 99 LYS A CA 1
ATOM 758 C C . LYS A 1 99 ? 24.812 0.148 -13.570 1.00 82.06 99 LYS A C 1
ATOM 760 O O . LYS A 1 99 ? 24.204 1.069 -13.038 1.00 82.06 99 LYS A O 1
ATOM 765 N N . GLU A 1 100 ? 24.850 -1.079 -13.056 1.00 81.44 100 GLU A N 1
ATOM 766 C CA . GLU A 1 100 ? 24.163 -1.458 -11.808 1.00 81.44 100 GLU A CA 1
ATOM 767 C C . GLU A 1 100 ? 24.759 -0.784 -10.562 1.00 81.44 100 GLU A C 1
ATOM 769 O O . GLU A 1 100 ? 24.040 -0.484 -9.615 1.00 81.44 100 GLU A O 1
ATOM 774 N N . SER A 1 101 ? 26.066 -0.508 -10.567 1.00 79.62 101 SER A N 1
ATOM 775 C CA . SER A 1 101 ? 26.763 0.175 -9.466 1.00 79.62 101 SER A CA 1
ATOM 776 C C . SER A 1 101 ? 26.824 1.702 -9.607 1.00 79.62 101 SER A C 1
ATOM 778 O O . SER A 1 101 ? 27.350 2.373 -8.719 1.00 79.62 101 SER A O 1
ATOM 780 N N . GLY A 1 102 ? 26.304 2.265 -10.705 1.00 79.69 102 GLY A N 1
ATOM 781 C CA . GLY A 1 102 ? 26.334 3.706 -10.980 1.00 79.69 102 GLY A CA 1
ATOM 782 C C . GLY A 1 102 ? 27.724 4.268 -11.318 1.00 79.69 102 GLY A C 1
ATOM 783 O O . GLY A 1 102 ? 27.907 5.484 -11.328 1.00 79.69 102 GLY A O 1
ATOM 784 N N . ASN A 1 103 ? 28.705 3.413 -11.617 1.00 87.06 103 ASN A N 1
ATOM 785 C CA . ASN A 1 103 ? 30.080 3.798 -11.939 1.00 87.06 103 ASN A CA 1
ATOM 786 C C . ASN A 1 103 ? 30.215 4.182 -13.425 1.00 87.06 103 ASN A C 1
ATOM 788 O O . ASN A 1 103 ? 30.590 3.367 -14.268 1.00 87.06 103 ASN A O 1
ATOM 792 N N . PHE A 1 104 ? 29.863 5.419 -13.772 1.00 85.88 104 PHE A N 1
ATOM 793 C CA . PHE A 1 104 ? 29.909 5.890 -15.159 1.00 85.88 104 PHE A CA 1
ATOM 794 C C . PHE A 1 104 ? 31.348 6.132 -15.648 1.00 85.88 104 PHE A C 1
ATOM 796 O O . PHE A 1 104 ? 32.208 6.635 -14.930 1.00 85.88 104 PHE A O 1
ATOM 803 N N . ALA A 1 105 ? 31.607 5.796 -16.911 1.00 85.62 105 ALA A N 1
ATOM 804 C CA . ALA A 1 105 ? 32.889 6.013 -17.580 1.00 85.62 105 ALA A CA 1
ATOM 805 C C . ALA A 1 105 ? 32.983 7.392 -18.252 1.00 85.62 105 ALA A C 1
ATOM 807 O O . ALA A 1 105 ? 34.073 7.949 -18.361 1.00 85.62 105 ALA A O 1
ATOM 808 N N . ALA A 1 106 ? 31.851 7.932 -18.706 1.00 87.50 106 ALA A N 1
ATOM 809 C CA . ALA A 1 106 ? 31.729 9.281 -19.246 1.00 87.50 106 ALA A CA 1
ATOM 810 C C . ALA A 1 106 ? 30.308 9.803 -19.006 1.00 87.50 106 ALA A C 1
ATOM 812 O O . ALA A 1 106 ? 29.364 9.016 -18.933 1.00 87.50 106 ALA A O 1
ATOM 813 N N . GLN A 1 107 ? 30.169 11.121 -18.895 1.00 92.06 107 GLN A N 1
ATOM 814 C CA . GLN A 1 107 ? 28.902 11.801 -18.648 1.00 92.06 107 GLN A CA 1
ATOM 815 C C . GLN A 1 107 ? 28.848 13.087 -19.477 1.00 92.06 107 GLN A C 1
ATOM 817 O O . GLN A 1 107 ? 29.868 13.762 -19.631 1.00 92.06 107 GLN A O 1
ATOM 822 N N . ALA A 1 108 ? 27.669 13.416 -19.995 1.00 92.19 108 ALA A N 1
ATOM 823 C CA . ALA A 1 108 ? 27.371 14.701 -20.623 1.00 92.19 108 ALA A CA 1
ATOM 824 C C . ALA A 1 108 ? 26.049 15.259 -20.083 1.00 92.19 108 ALA A C 1
ATOM 826 O O . ALA A 1 108 ? 25.214 14.491 -19.604 1.00 92.19 108 ALA A O 1
ATOM 827 N N . ILE A 1 109 ? 25.882 16.578 -20.164 1.00 91.00 109 ILE A N 1
ATOM 828 C CA . ILE A 1 109 ? 24.666 17.295 -19.764 1.00 91.00 109 ILE A CA 1
ATOM 829 C C . ILE A 1 109 ? 23.889 17.646 -21.029 1.00 91.00 109 ILE A C 1
ATOM 831 O O . ILE A 1 109 ? 24.494 18.176 -21.955 1.00 91.00 109 ILE A O 1
ATOM 835 N N . GLY A 1 110 ? 22.603 17.313 -21.080 1.00 90.19 110 GLY A N 1
ATOM 836 C CA . GLY A 1 110 ? 21.674 17.839 -22.076 1.00 90.19 110 GLY A CA 1
ATOM 837 C C . GLY A 1 110 ? 20.819 18.923 -21.444 1.00 90.19 110 GLY A C 1
ATOM 838 O O . GLY A 1 110 ? 20.213 18.662 -20.408 1.00 90.19 110 GLY A O 1
ATOM 839 N N . ASP A 1 111 ? 20.794 20.094 -22.073 1.00 90.56 111 ASP A N 1
ATOM 840 C CA . ASP A 1 111 ? 20.003 21.244 -21.643 1.00 90.56 111 ASP A CA 1
ATOM 841 C C . ASP A 1 111 ? 18.743 21.360 -22.516 1.00 90.56 111 ASP A C 1
ATOM 843 O O . ASP A 1 111 ? 18.802 21.197 -23.744 1.00 90.56 111 ASP A O 1
ATOM 847 N N . ILE A 1 112 ? 17.613 21.608 -21.865 1.00 89.25 112 ILE A N 1
ATOM 848 C CA . ILE A 1 112 ? 16.274 21.761 -22.424 1.00 89.25 112 ILE A CA 1
ATOM 849 C C . ILE A 1 112 ? 15.818 23.184 -22.101 1.00 89.25 112 ILE A C 1
ATOM 851 O O . ILE A 1 112 ? 15.999 23.658 -20.981 1.00 89.25 112 ILE A O 1
ATOM 855 N N . VAL A 1 113 ? 15.279 23.876 -23.098 1.00 89.12 113 VAL A N 1
ATOM 856 C CA . VAL A 1 113 ? 14.670 25.202 -22.931 1.00 89.12 113 VAL A CA 1
ATOM 857 C C . VAL A 1 113 ? 13.214 25.136 -23.354 1.00 89.12 113 VAL A C 1
ATOM 859 O O . VAL A 1 113 ? 12.892 24.393 -24.286 1.00 89.12 113 VAL A O 1
ATOM 862 N N . ASP A 1 114 ? 12.361 25.928 -22.713 1.00 85.12 114 ASP A N 1
ATOM 863 C CA . ASP A 1 114 ? 10.934 25.968 -23.021 1.00 85.12 114 ASP A CA 1
ATOM 864 C C . ASP A 1 114 ? 10.706 26.224 -24.515 1.00 85.12 114 ASP A C 1
ATOM 866 O O . ASP A 1 114 ? 11.429 26.993 -25.171 1.00 85.12 114 ASP A O 1
ATOM 870 N N . ALA A 1 115 ? 9.697 25.562 -25.078 1.00 72.06 115 ALA A N 1
ATOM 871 C CA . ALA A 1 115 ? 9.309 25.814 -26.456 1.00 72.06 115 ALA A CA 1
ATOM 872 C C . ALA A 1 115 ? 8.869 27.277 -26.578 1.00 72.06 115 ALA A C 1
ATOM 874 O O . ALA A 1 115 ? 7.918 27.699 -25.920 1.00 72.06 115 ALA A O 1
ATOM 875 N N . ALA A 1 116 ? 9.554 28.051 -27.427 1.00 61.66 116 ALA A N 1
ATOM 876 C CA . ALA A 1 116 ? 9.232 29.455 -27.629 1.00 61.66 116 ALA A CA 1
ATOM 877 C C . ALA A 1 116 ? 7.739 29.596 -27.956 1.00 61.66 116 ALA A C 1
ATOM 879 O O . ALA A 1 116 ? 7.264 29.112 -28.990 1.00 61.66 116 ALA A O 1
ATOM 880 N N . SER A 1 117 ? 6.995 30.261 -27.070 1.00 51.31 117 SER A N 1
ATOM 881 C CA . SER A 1 117 ? 5.651 30.704 -27.392 1.00 51.31 117 SER A CA 1
ATOM 882 C C . SER A 1 117 ? 5.756 31.563 -28.653 1.00 51.31 117 SER A C 1
ATOM 884 O O . SER A 1 117 ? 6.618 32.437 -28.764 1.00 51.31 117 SER A O 1
ATOM 886 N N . GLU A 1 118 ? 4.914 31.295 -29.653 1.00 47.06 118 GLU A N 1
ATOM 887 C CA . GLU A 1 118 ? 4.722 32.216 -30.775 1.00 47.06 118 GLU A CA 1
ATOM 888 C C . GLU A 1 118 ? 4.031 33.485 -30.242 1.00 47.06 118 GLU A C 1
ATOM 890 O O . GLU A 1 118 ? 2.860 33.749 -30.513 1.00 47.06 118 GLU A O 1
ATOM 895 N N . GLU A 1 119 ? 4.740 34.268 -29.432 1.00 39.81 119 GLU A N 1
ATOM 896 C CA . GLU A 1 119 ? 4.393 35.644 -29.147 1.00 39.81 119 GLU A CA 1
ATOM 897 C C . GLU A 1 119 ? 4.897 36.489 -30.316 1.00 39.81 119 GLU A C 1
ATOM 899 O O . GLU A 1 119 ? 6.091 36.574 -30.609 1.00 39.81 119 GLU A O 1
ATOM 904 N N . GLU A 1 120 ? 3.947 37.091 -31.034 1.00 39.97 120 GLU A N 1
ATOM 905 C CA . GLU A 1 120 ? 4.216 38.207 -31.928 1.00 39.97 120 GLU A CA 1
ATOM 906 C C . GLU A 1 120 ? 5.030 39.253 -31.154 1.00 39.97 120 GLU A C 1
ATOM 908 O O . GLU A 1 120 ? 4.520 39.915 -30.251 1.00 39.97 120 GLU A O 1
ATOM 913 N N . ASP A 1 121 ? 6.307 39.376 -31.514 1.00 31.98 121 ASP A N 1
ATOM 914 C CA . ASP A 1 121 ? 7.232 40.372 -30.990 1.00 31.98 121 ASP A CA 1
ATOM 915 C C . ASP A 1 121 ? 6.645 41.781 -31.166 1.00 31.98 121 ASP A C 1
ATOM 917 O O . ASP A 1 121 ? 6.664 42.377 -32.247 1.00 31.98 121 ASP A O 1
ATOM 921 N N . SER A 1 122 ? 6.093 42.315 -30.081 1.00 38.19 122 SER A N 1
ATOM 922 C CA . SER A 1 122 ? 5.868 43.742 -29.907 1.00 38.19 122 SER A CA 1
ATOM 923 C C . SER A 1 122 ? 6.671 44.226 -28.706 1.00 38.19 122 SER A C 1
ATOM 925 O O . SER A 1 122 ? 6.110 44.693 -27.712 1.00 38.19 122 SER A O 1
ATOM 927 N N . SER A 1 123 ? 7.994 44.106 -28.783 1.00 34.28 123 SER A N 1
ATOM 928 C CA . SER A 1 123 ? 8.889 44.789 -27.853 1.00 34.28 123 SER A CA 1
ATOM 929 C C . SER A 1 123 ? 9.821 45.743 -28.605 1.00 34.28 123 SER A C 1
ATOM 931 O O . SER A 1 123 ? 10.962 45.448 -28.948 1.00 34.28 123 SER A O 1
ATOM 933 N N . GLU A 1 124 ? 9.312 46.949 -28.870 1.00 39.00 124 GLU A N 1
ATOM 934 C CA . GLU A 1 124 ? 10.156 48.087 -29.236 1.00 39.00 124 GLU A CA 1
ATOM 935 C C . GLU A 1 124 ? 11.070 48.433 -28.051 1.00 39.00 124 GLU A C 1
ATOM 937 O O . GLU A 1 124 ? 10.627 48.933 -27.015 1.00 39.00 124 GLU A O 1
ATOM 942 N N . GLY A 1 125 ? 12.365 48.163 -28.225 1.00 36.66 125 GLY A N 1
ATOM 943 C CA . GLY A 1 125 ? 13.429 48.728 -27.408 1.00 36.66 125 GLY A CA 1
ATOM 944 C C . GLY A 1 125 ? 13.514 50.243 -27.604 1.00 36.66 125 GLY A C 1
ATOM 945 O O . GLY A 1 125 ? 13.687 50.738 -28.718 1.00 36.66 125 GLY A O 1
ATOM 946 N N . ASP A 1 126 ? 13.395 50.975 -26.498 1.00 38.72 126 ASP A N 1
ATOM 947 C CA . ASP A 1 126 ? 13.680 52.405 -26.397 1.00 38.72 126 ASP A CA 1
ATOM 948 C C . ASP A 1 126 ? 15.191 52.647 -26.492 1.00 38.72 126 ASP A C 1
ATOM 950 O O . ASP A 1 126 ? 15.891 52.570 -25.488 1.00 38.72 126 ASP A O 1
ATOM 954 N N . ASP A 1 127 ? 15.675 52.956 -27.698 1.00 38.12 127 ASP A N 1
ATOM 955 C CA . ASP A 1 127 ? 16.986 53.566 -27.940 1.00 38.12 127 ASP A CA 1
ATOM 956 C C . ASP A 1 127 ? 16.874 54.683 -29.009 1.00 38.12 127 ASP A C 1
ATOM 958 O O . ASP A 1 127 ? 17.138 54.496 -30.193 1.00 38.12 127 ASP A O 1
ATOM 962 N N . GLY A 1 128 ? 16.488 55.889 -28.578 1.00 37.78 128 GLY A N 1
ATOM 963 C CA . GLY A 1 128 ? 17.009 57.182 -29.066 1.00 37.78 128 GLY A CA 1
ATOM 964 C C . GLY A 1 128 ? 17.027 57.563 -30.572 1.00 37.78 128 GLY A C 1
ATOM 965 O O . GLY A 1 128 ? 18.078 57.499 -31.203 1.00 37.78 128 GLY A O 1
ATOM 966 N N . ALA A 1 129 ? 15.955 58.263 -31.000 1.00 33.25 129 ALA A N 1
ATOM 967 C CA . ALA A 1 129 ? 15.862 59.406 -31.957 1.00 33.25 129 ALA A CA 1
ATOM 968 C C . ALA A 1 129 ? 15.986 59.197 -33.499 1.00 33.25 129 ALA A C 1
ATOM 970 O O . ALA A 1 129 ? 16.729 58.320 -33.931 1.00 33.25 129 ALA A O 1
ATOM 971 N N . PRO A 1 130 ? 15.408 60.083 -34.369 1.00 43.88 130 PRO A N 1
ATOM 972 C CA . PRO A 1 130 ? 14.498 61.224 -34.144 1.00 43.88 130 PRO A CA 1
ATOM 973 C C . PRO A 1 130 ? 13.123 61.121 -34.865 1.00 43.88 130 PRO A C 1
ATOM 975 O O . PRO A 1 130 ? 12.911 60.297 -35.745 1.00 43.88 130 PRO A O 1
ATOM 978 N N . GLU A 1 131 ? 12.213 62.021 -34.481 1.00 55.06 131 GLU A N 1
ATOM 979 C CA . GLU A 1 131 ? 10.829 62.205 -34.955 1.00 55.06 131 GLU A CA 1
ATOM 980 C C . GLU A 1 131 ? 10.656 62.190 -36.493 1.00 55.06 131 GLU A C 1
ATOM 982 O O . GLU A 1 131 ? 11.126 63.094 -37.186 1.00 55.06 131 GLU A O 1
ATOM 987 N N . GLU A 1 132 ? 9.882 61.230 -37.014 1.00 46.53 132 GLU A N 1
ATOM 988 C CA . GLU A 1 132 ? 9.157 61.370 -38.284 1.00 46.53 132 GLU A CA 1
ATOM 989 C C . GLU A 1 132 ? 7.645 61.327 -38.017 1.00 46.53 132 GLU A C 1
ATOM 991 O O . GLU A 1 132 ? 7.132 60.442 -37.332 1.00 46.53 132 GLU A O 1
ATOM 996 N N . ASP A 1 133 ? 6.944 62.340 -38.534 1.00 49.88 133 ASP A N 1
ATOM 997 C CA . ASP A 1 133 ? 5.515 62.593 -38.346 1.00 49.88 133 ASP A CA 1
ATOM 998 C C . ASP A 1 133 ? 4.646 61.356 -38.645 1.00 49.88 133 ASP A C 1
ATOM 1000 O O . ASP A 1 133 ? 4.525 60.913 -39.791 1.00 49.88 133 ASP A O 1
ATOM 1004 N N . CYS A 1 134 ? 3.962 60.844 -37.618 1.00 50.00 134 CYS A N 1
ATOM 1005 C CA . CYS A 1 134 ? 2.958 59.795 -37.778 1.00 50.00 134 CYS A CA 1
ATOM 1006 C C . CYS A 1 134 ? 1.760 60.336 -38.591 1.00 50.00 134 CYS A C 1
ATOM 1008 O O . CYS A 1 134 ? 1.182 61.370 -38.226 1.00 50.00 134 CYS A O 1
ATOM 1010 N N . PRO A 1 135 ? 1.355 59.685 -39.700 1.00 67.19 135 PRO A N 1
ATOM 1011 C CA . PRO A 1 135 ? 0.224 60.141 -40.497 1.00 67.19 135 PRO A CA 1
ATOM 1012 C C . PRO A 1 135 ? -1.092 60.055 -39.701 1.00 67.19 135 PRO A C 1
ATOM 1014 O O . PRO A 1 135 ? -1.250 59.191 -38.838 1.00 67.19 135 PRO A O 1
ATOM 1017 N N . PRO A 1 136 ? -2.071 60.937 -39.982 1.00 64.69 136 PRO A N 1
ATOM 1018 C CA . PRO A 1 136 ? -3.268 61.076 -39.161 1.00 64.69 136 PRO A CA 1
ATOM 1019 C C . PRO A 1 136 ? -4.058 59.766 -39.095 1.00 64.69 136 PRO A C 1
ATOM 1021 O O . PRO A 1 136 ? -4.425 59.199 -40.127 1.00 64.69 136 PRO A O 1
ATOM 1024 N N . CYS A 1 137 ? -4.342 59.318 -37.869 1.00 63.34 137 CYS A N 1
ATOM 1025 C CA . CYS A 1 137 ? -5.022 58.058 -37.598 1.00 63.34 137 CYS A CA 1
ATOM 1026 C C . CYS A 1 137 ? -6.355 57.992 -38.354 1.00 63.34 137 CYS A C 1
ATOM 1028 O O . CYS A 1 137 ? -7.260 58.808 -38.139 1.00 63.34 137 CYS A O 1
ATOM 1030 N N . ASN A 1 138 ? -6.492 57.001 -39.234 1.00 57.69 138 ASN A N 1
ATOM 1031 C CA . ASN A 1 138 ? -7.768 56.732 -39.879 1.00 57.69 138 ASN A CA 1
ATOM 1032 C C . ASN A 1 138 ? -8.799 56.321 -38.822 1.00 57.69 138 ASN A C 1
ATOM 1034 O O . ASN A 1 138 ? -8.481 55.602 -37.878 1.00 57.69 138 ASN A O 1
ATOM 1038 N N . LYS A 1 139 ? -10.030 56.830 -38.986 1.00 65.12 139 LYS A N 1
ATOM 1039 C CA . LYS A 1 139 ? -11.161 56.673 -38.057 1.00 65.12 139 LYS A CA 1
ATOM 1040 C C . LYS A 1 139 ? -11.194 55.276 -37.434 1.00 65.12 139 LYS A C 1
ATOM 1042 O O . LYS A 1 139 ? -11.354 54.291 -38.150 1.00 65.12 139 LYS A O 1
ATOM 1047 N N . GLY A 1 140 ? -11.051 55.264 -36.108 1.00 67.38 140 GLY A N 1
ATOM 1048 C CA . GLY A 1 140 ? -10.896 54.075 -35.281 1.00 67.38 140 GLY A CA 1
ATOM 1049 C C . GLY A 1 140 ? -12.038 53.070 -35.387 1.00 67.38 140 GLY A C 1
ATOM 1050 O O . GLY A 1 140 ? -13.105 53.347 -35.947 1.00 67.38 140 GLY A O 1
ATOM 1051 N N . SER A 1 141 ? -11.759 51.887 -34.843 1.00 66.06 141 SER A N 1
ATOM 1052 C CA . SER A 1 141 ? -12.635 50.725 -34.876 1.00 66.06 141 SER A CA 1
ATOM 1053 C C . SER A 1 141 ? -14.054 51.066 -34.404 1.00 66.06 141 SER A C 1
ATOM 1055 O O . SER A 1 141 ? -14.256 51.884 -33.501 1.00 66.06 141 SER A O 1
ATOM 1057 N N . PRO A 1 142 ? -15.078 50.490 -35.053 1.00 77.12 142 PRO A N 1
ATOM 1058 C CA . PRO A 1 142 ? -16.455 50.834 -34.755 1.00 77.12 142 PRO A CA 1
ATOM 1059 C C . PRO A 1 142 ? -16.818 50.467 -33.300 1.00 77.12 142 PRO A C 1
ATOM 1061 O O . PRO A 1 142 ? -16.369 49.433 -32.807 1.00 77.12 142 PRO A O 1
ATOM 1064 N N . PRO A 1 143 ? -17.671 51.258 -32.614 1.00 73.75 143 PRO A N 1
ATOM 1065 C CA . PRO A 1 143 ? -17.895 51.151 -31.162 1.00 73.75 143 PRO A CA 1
ATOM 1066 C C . PRO A 1 143 ? -18.347 49.775 -30.648 1.00 73.75 143 PRO A C 1
ATOM 1068 O O . PRO A 1 143 ? -18.143 49.456 -29.482 1.00 73.75 143 PRO A O 1
ATOM 1071 N N . TRP A 1 144 ? -18.947 48.946 -31.508 1.00 75.19 144 TRP A N 1
ATOM 1072 C CA . TRP A 1 144 ? -19.370 47.584 -31.165 1.00 75.19 144 TRP A CA 1
ATOM 1073 C C . TRP A 1 144 ? -18.193 46.618 -30.957 1.00 75.19 144 TRP A C 1
ATOM 1075 O O . TRP A 1 144 ? -18.348 45.609 -30.272 1.00 75.19 144 TRP A O 1
ATOM 1085 N N . MET A 1 145 ? -17.016 46.924 -31.512 1.00 78.00 145 MET A N 1
ATOM 1086 C CA . MET A 1 145 ? -15.811 46.116 -31.332 1.00 78.00 145 MET A CA 1
ATOM 1087 C C . MET A 1 145 ? -15.310 46.190 -29.887 1.00 78.00 145 ME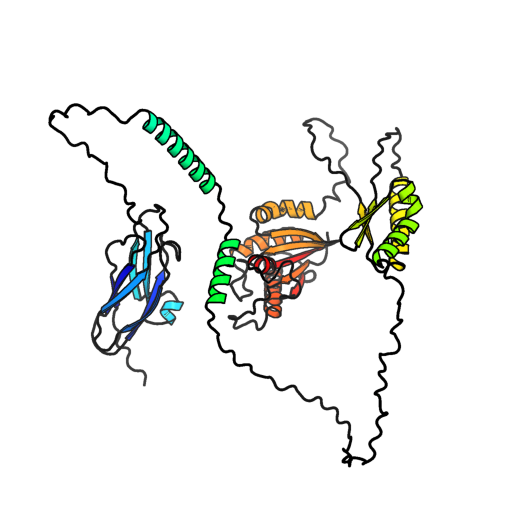T A C 1
ATOM 1089 O O . MET A 1 145 ? -14.867 45.181 -29.356 1.00 78.00 145 MET A O 1
ATOM 1093 N N . ALA A 1 146 ? -15.467 47.339 -29.221 1.00 79.62 146 ALA A N 1
ATOM 1094 C CA . ALA A 1 146 ? -15.108 47.483 -27.812 1.00 79.62 146 ALA A CA 1
ATOM 1095 C C . ALA A 1 146 ? -16.005 46.620 -26.908 1.00 79.62 146 ALA A C 1
ATOM 1097 O O . ALA A 1 146 ? -15.505 45.908 -26.050 1.00 79.62 146 ALA A O 1
ATOM 1098 N N . THR A 1 147 ? -17.322 46.602 -27.150 1.00 83.75 147 THR A N 1
ATOM 1099 C CA . THR A 1 147 ? -18.256 45.750 -26.386 1.00 83.75 147 THR A CA 1
ATOM 1100 C C . THR A 1 147 ? -18.095 44.262 -26.693 1.00 83.75 147 THR A C 1
ATOM 1102 O O . THR A 1 147 ? -18.378 43.419 -25.849 1.00 83.75 147 THR A O 1
ATOM 1105 N N . PHE A 1 148 ? -17.657 43.925 -27.909 1.00 87.31 148 PHE A N 1
ATOM 1106 C CA . PHE A 1 148 ? -17.336 42.550 -28.284 1.00 87.31 148 PHE A CA 1
ATOM 1107 C C . PHE A 1 148 ? -16.044 42.079 -27.610 1.00 87.31 148 PHE A C 1
ATOM 1109 O O . PHE A 1 148 ? -16.021 40.980 -27.067 1.00 87.31 148 PHE A O 1
ATOM 1116 N N . ALA A 1 149 ? -15.010 42.926 -27.594 1.00 85.12 149 ALA A N 1
ATOM 1117 C CA . ALA A 1 149 ? -13.764 42.652 -26.890 1.00 85.12 149 ALA A CA 1
ATOM 1118 C C . ALA A 1 149 ? -14.006 42.476 -25.383 1.00 85.12 149 ALA A C 1
ATOM 1120 O O . ALA A 1 149 ? -13.511 41.515 -24.815 1.00 85.12 149 ALA A O 1
ATOM 1121 N N . ASP A 1 150 ? -14.842 43.323 -24.774 1.00 85.56 150 ASP A N 1
ATOM 1122 C CA . ASP A 1 150 ? -15.217 43.233 -23.354 1.00 85.56 150 ASP A CA 1
ATOM 1123 C C . ASP A 1 150 ? -15.979 41.931 -23.019 1.00 85.56 150 ASP A C 1
ATOM 1125 O O . ASP A 1 150 ? -15.693 41.253 -22.036 1.00 85.56 150 ASP A O 1
ATOM 1129 N N . MET A 1 151 ? -16.903 41.488 -23.883 1.00 89.38 151 MET A N 1
ATOM 1130 C CA . MET A 1 151 ? -17.543 40.178 -23.696 1.00 89.38 151 MET A CA 1
ATOM 1131 C C . MET A 1 151 ? -16.572 39.009 -23.908 1.00 89.38 151 MET A C 1
ATOM 1133 O O . MET A 1 151 ? -16.683 38.008 -23.205 1.00 89.38 151 MET A O 1
ATOM 1137 N N . ALA A 1 152 ? -15.636 39.112 -24.854 1.00 89.00 152 ALA A N 1
ATOM 1138 C CA . ALA A 1 152 ? -14.665 38.057 -25.138 1.00 89.00 152 ALA A CA 1
ATOM 1139 C C . ALA A 1 152 ? -13.640 37.891 -24.005 1.00 89.00 152 ALA A C 1
ATOM 1141 O O . ALA A 1 152 ? -13.338 36.761 -23.623 1.00 89.00 152 ALA A O 1
ATOM 1142 N N . THR A 1 153 ? -13.160 38.992 -23.421 1.00 86.94 153 THR A N 1
ATOM 1143 C CA . THR A 1 153 ? -12.224 38.956 -22.288 1.00 86.94 153 THR A CA 1
ATOM 1144 C C . THR A 1 153 ? -12.889 38.429 -21.019 1.00 86.94 153 THR A C 1
ATOM 1146 O O . THR A 1 153 ? -12.272 37.649 -20.296 1.00 86.94 153 THR A O 1
ATOM 1149 N N . LEU A 1 154 ? -14.164 38.751 -20.770 1.00 89.56 154 LEU A N 1
ATOM 1150 C CA . LEU A 1 154 ? -14.922 38.152 -19.662 1.00 89.56 154 LEU A CA 1
ATOM 1151 C C . LEU A 1 154 ? -15.134 36.643 -19.840 1.00 89.56 154 LEU A C 1
ATOM 1153 O O . LEU A 1 154 ? -15.085 35.892 -18.867 1.00 89.56 154 LEU A O 1
ATOM 1157 N N . LEU A 1 155 ? -15.349 36.189 -21.075 1.00 90.12 155 LEU A N 1
ATOM 1158 C CA . LEU A 1 155 ? -15.518 34.770 -21.392 1.00 90.12 155 LEU A CA 1
ATOM 1159 C C . LEU A 1 155 ? -14.193 34.004 -21.240 1.00 90.12 155 LEU A C 1
ATOM 1161 O O . LEU A 1 155 ? -14.175 32.908 -20.682 1.00 90.12 155 LEU A O 1
ATOM 1165 N N . MET A 1 156 ? -13.080 34.614 -21.654 1.00 90.62 156 MET A N 1
ATOM 1166 C CA . MET A 1 156 ? -11.735 34.093 -21.408 1.00 90.62 156 MET A CA 1
ATOM 1167 C C . MET A 1 156 ? -11.452 33.989 -19.904 1.00 90.62 156 MET A C 1
ATOM 1169 O O . MET A 1 156 ? -11.088 32.916 -19.432 1.00 90.62 156 MET A O 1
ATOM 1173 N N . ALA A 1 157 ? -11.690 35.056 -19.135 1.00 89.88 157 ALA A N 1
ATOM 1174 C CA . ALA A 1 157 ? -11.482 35.051 -17.687 1.00 89.88 157 ALA A CA 1
ATOM 1175 C C . ALA A 1 157 ? -12.338 33.983 -16.981 1.00 89.88 157 ALA A C 1
ATOM 1177 O O . ALA A 1 157 ? -11.870 33.313 -16.064 1.00 89.88 157 ALA A O 1
ATOM 1178 N N . PHE A 1 158 ? -13.576 33.773 -17.437 1.00 89.81 158 PHE A N 1
ATOM 1179 C CA . PHE A 1 158 ? -14.442 32.708 -16.932 1.00 89.81 158 PHE A CA 1
ATOM 1180 C C . PHE A 1 158 ? -13.875 31.305 -17.200 1.00 89.81 158 PHE A C 1
ATOM 1182 O O . PHE A 1 158 ? -13.879 30.469 -16.298 1.00 89.81 158 PHE A O 1
ATOM 1189 N N . PHE A 1 159 ? -13.364 31.039 -18.406 1.00 89.44 159 PHE A N 1
ATOM 1190 C CA . PHE A 1 159 ? -12.770 29.739 -18.726 1.00 89.44 159 PHE A CA 1
ATOM 1191 C C . PHE A 1 159 ? -11.448 29.492 -18.004 1.00 89.44 159 PHE A C 1
ATOM 1193 O O . PHE A 1 159 ? -11.236 28.375 -17.545 1.00 89.44 159 PHE A O 1
ATOM 1200 N N . VAL A 1 160 ? -10.611 30.518 -17.836 1.00 87.94 160 VAL A N 1
ATOM 1201 C CA . VAL A 1 160 ? -9.380 30.421 -17.037 1.00 87.94 160 VAL A CA 1
ATOM 1202 C C . VAL A 1 160 ? -9.710 30.077 -15.580 1.00 87.94 160 VAL A C 1
ATOM 1204 O O . VAL A 1 160 ? -9.072 29.205 -15.000 1.00 87.94 160 VAL A O 1
ATOM 1207 N N . LEU A 1 161 ? -10.769 30.662 -15.006 1.00 89.00 161 LEU A N 1
ATOM 1208 C CA . LEU A 1 161 ? -11.225 30.304 -13.658 1.00 89.00 161 LEU A CA 1
ATOM 1209 C C . LEU A 1 161 ? -11.759 28.867 -13.569 1.00 89.00 161 LEU A C 1
ATOM 1211 O O . LEU A 1 161 ? -11.445 28.166 -12.610 1.00 89.00 161 LEU A O 1
ATOM 1215 N N . ILE A 1 162 ? -12.530 28.400 -14.559 1.00 86.69 162 ILE A N 1
ATOM 1216 C CA . ILE A 1 162 ? -12.990 27.000 -14.590 1.00 86.69 162 ILE A CA 1
ATOM 1217 C C . ILE A 1 162 ? -11.810 26.038 -14.728 1.00 86.69 162 ILE A C 1
ATOM 1219 O O . ILE A 1 162 ? -11.791 25.016 -14.046 1.00 86.69 162 ILE A O 1
ATOM 1223 N N . LEU A 1 163 ? -10.832 26.364 -15.574 1.00 83.25 163 LEU A N 1
ATOM 1224 C CA . LEU A 1 163 ? -9.631 25.554 -15.751 1.00 83.25 163 LEU A CA 1
ATOM 1225 C C . LEU A 1 163 ? -8.813 25.502 -14.456 1.00 83.25 163 LEU A C 1
ATOM 1227 O O . LEU A 1 163 ? -8.381 24.426 -14.063 1.00 83.25 163 LEU A O 1
ATOM 1231 N N . SER A 1 164 ? -8.710 26.621 -13.731 1.00 87.31 164 SER A N 1
ATOM 1232 C CA . SER A 1 164 ? -8.002 26.670 -12.445 1.00 87.31 164 SER A CA 1
ATOM 1233 C C . SER A 1 164 ? -8.665 25.850 -11.330 1.00 87.31 164 SER A C 1
ATOM 1235 O O . SER A 1 164 ? -8.012 25.510 -10.351 1.00 87.31 164 SER A O 1
ATOM 1237 N N . PHE A 1 165 ? -9.954 25.518 -11.468 1.00 77.06 165 PHE A N 1
ATOM 1238 C CA . PHE A 1 165 ? -10.671 24.625 -10.549 1.00 77.06 165 PHE A CA 1
ATOM 1239 C C . PHE A 1 165 ? -10.842 23.203 -11.101 1.00 77.06 165 PHE A C 1
ATOM 1241 O O . PHE A 1 165 ? -11.545 22.390 -10.498 1.00 77.06 165 PHE A O 1
ATOM 1248 N N . SER A 1 166 ? -10.248 22.889 -12.255 1.00 80.94 166 SER A N 1
ATOM 1249 C CA . SER A 1 166 ? -10.332 21.560 -12.852 1.00 80.94 166 SER A CA 1
ATOM 1250 C C . SER A 1 166 ? -9.257 20.647 -12.268 1.00 80.94 166 SER A C 1
ATOM 1252 O O . SER A 1 166 ? -8.212 20.445 -12.880 1.00 80.94 166 SER A O 1
ATOM 1254 N N . ASP A 1 167 ? -9.539 20.036 -11.120 1.00 69.56 167 ASP A N 1
ATOM 1255 C CA . ASP A 1 167 ? -8.719 18.938 -10.606 1.00 69.56 167 ASP A CA 1
ATOM 1256 C C . ASP A 1 167 ? -8.730 17.765 -11.604 1.00 69.56 167 ASP A C 1
ATOM 1258 O O . ASP A 1 167 ? -9.768 17.147 -11.880 1.00 69.56 167 ASP A O 1
ATOM 1262 N N . THR A 1 168 ? -7.567 17.443 -12.172 1.00 66.81 168 THR A N 1
ATOM 1263 C CA . THR A 1 168 ? -7.397 16.280 -13.044 1.00 66.81 168 THR A CA 1
ATOM 1264 C C . THR A 1 168 ? -7.397 15.008 -12.200 1.00 66.81 168 THR A C 1
ATOM 1266 O O . THR A 1 168 ? -6.428 14.617 -11.556 1.00 66.81 168 THR A O 1
ATOM 1269 N N . GLU A 1 169 ? -8.532 14.314 -12.194 1.00 65.81 169 GLU A N 1
ATOM 1270 C CA . GLU A 1 169 ? -8.655 13.036 -11.501 1.00 65.81 169 GLU A CA 1
ATOM 1271 C C . GLU A 1 169 ? -7.910 11.938 -12.291 1.00 65.81 169 GLU A C 1
ATOM 1273 O O . GLU A 1 169 ? -8.481 11.290 -13.174 1.00 65.81 169 GLU A O 1
ATOM 1278 N N . VAL A 1 170 ? -6.627 11.721 -11.963 1.00 67.12 170 VAL A N 1
ATOM 1279 C CA . VAL A 1 170 ? -5.680 10.764 -12.595 1.00 67.12 170 VAL A CA 1
ATOM 1280 C C . VAL A 1 170 ? -6.311 9.387 -12.871 1.00 67.12 170 VAL A C 1
ATOM 1282 O O . VAL A 1 170 ? -6.062 8.752 -13.897 1.00 67.12 170 VAL A O 1
ATOM 1285 N N . ARG A 1 171 ? -7.241 8.962 -12.006 1.00 56.94 171 ARG A N 1
ATOM 1286 C CA . ARG A 1 171 ? -7.958 7.681 -12.101 1.00 56.94 171 ARG A CA 1
ATOM 1287 C C . ARG A 1 171 ? -8.828 7.536 -13.359 1.00 56.94 171 ARG A C 1
ATOM 1289 O O . ARG A 1 171 ? -8.985 6.418 -13.845 1.00 56.94 171 ARG A O 1
ATOM 1296 N N . LYS A 1 172 ? -9.393 8.618 -13.912 1.00 61.53 172 LYS A N 1
ATOM 1297 C CA . LYS A 1 172 ? -10.208 8.556 -15.148 1.00 61.53 172 LYS A CA 1
ATOM 1298 C C . LYS A 1 172 ? -9.354 8.521 -16.416 1.00 61.53 172 LYS A C 1
ATOM 1300 O O . LYS A 1 172 ? -9.754 7.883 -17.388 1.00 61.53 172 LYS A O 1
ATOM 1305 N N . PHE A 1 173 ? -8.179 9.149 -16.409 1.00 65.31 173 PHE A N 1
ATOM 1306 C CA . PHE A 1 173 ? -7.272 9.154 -17.560 1.00 65.31 173 PHE A CA 1
ATOM 1307 C C . PHE A 1 173 ? -6.650 7.765 -17.799 1.00 65.31 173 PHE A C 1
ATOM 1309 O O . PHE A 1 173 ? -6.651 7.264 -18.927 1.00 65.31 173 PHE A O 1
ATOM 1316 N N . GLU A 1 174 ? -6.250 7.064 -16.731 1.00 61.94 174 GLU A N 1
ATOM 1317 C CA . GLU A 1 174 ? -5.752 5.681 -16.819 1.00 61.94 174 GLU A CA 1
ATOM 1318 C C . GLU A 1 174 ? -6.814 4.683 -17.320 1.00 61.94 174 GLU A C 1
ATOM 1320 O O . GLU A 1 174 ? -6.500 3.761 -18.079 1.00 61.94 174 GLU A O 1
ATOM 1325 N N . GLN A 1 175 ? -8.090 4.881 -16.961 1.00 65.38 175 GLN A N 1
ATOM 1326 C CA . GLN A 1 175 ? -9.197 4.044 -17.447 1.00 65.38 175 GLN A CA 1
ATOM 1327 C C . GLN A 1 175 ? -9.387 4.156 -18.965 1.00 65.38 175 GLN A C 1
ATOM 1329 O O . GLN A 1 175 ? -9.669 3.156 -19.633 1.00 65.38 175 GLN A O 1
ATOM 1334 N N . ILE A 1 176 ? -9.194 5.354 -19.524 1.00 74.00 176 ILE A N 1
ATOM 1335 C CA . ILE A 1 176 ? -9.285 5.577 -20.970 1.00 74.00 176 ILE A CA 1
ATOM 1336 C C . ILE A 1 176 ? -8.110 4.885 -21.673 1.00 74.00 176 ILE A C 1
ATOM 1338 O O . ILE A 1 176 ? -8.333 4.150 -22.639 1.00 74.00 176 ILE A O 1
ATOM 1342 N N . ASN A 1 177 ? -6.886 5.000 -21.148 1.00 64.06 177 ASN A N 1
ATOM 1343 C CA . ASN A 1 177 ? -5.700 4.404 -21.772 1.00 64.06 177 ASN A CA 1
ATOM 1344 C C . ASN A 1 177 ? -5.713 2.855 -21.739 1.00 64.06 177 ASN A C 1
ATOM 1346 O O . ASN A 1 177 ? -5.333 2.194 -22.712 1.00 64.06 177 ASN A O 1
ATOM 1350 N N . GLY A 1 178 ? -6.269 2.254 -20.678 1.00 66.56 178 GLY A N 1
ATOM 1351 C CA . GLY A 1 178 ? -6.473 0.800 -20.584 1.00 66.56 178 GLY A CA 1
ATOM 1352 C C . GLY A 1 178 ? -7.468 0.239 -21.613 1.00 66.56 178 GLY A C 1
ATOM 1353 O O . GLY A 1 178 ? -7.320 -0.896 -22.080 1.00 66.56 178 GLY A O 1
ATOM 1354 N N . SER A 1 179 ? -8.458 1.038 -22.028 1.00 71.94 179 SER A N 1
ATOM 1355 C CA . SER A 1 179 ? -9.416 0.652 -23.075 1.00 71.94 179 SER A CA 1
ATOM 1356 C C . SER A 1 179 ? -8.797 0.671 -24.480 1.00 71.94 179 SER A C 1
ATOM 1358 O O . SER A 1 179 ? -9.103 -0.189 -25.311 1.00 71.94 179 SER A O 1
ATOM 1360 N N . ILE A 1 180 ? -7.856 1.591 -24.715 1.00 71.00 180 ILE A N 1
ATOM 1361 C CA . ILE A 1 180 ? -7.143 1.757 -25.985 1.00 71.00 180 ILE A CA 1
ATOM 1362 C C . ILE A 1 180 ? -6.182 0.582 -26.211 1.00 71.00 180 ILE A C 1
ATOM 1364 O O . ILE A 1 180 ? -6.199 -0.037 -27.277 1.00 71.00 180 ILE A O 1
ATOM 1368 N N . GLN A 1 181 ? -5.416 0.178 -25.193 1.00 62.25 181 GLN A N 1
ATOM 1369 C CA . GLN A 1 181 ? -4.501 -0.968 -25.301 1.00 62.25 181 GLN A CA 1
ATOM 1370 C C . GLN A 1 181 ? -5.228 -2.306 -25.525 1.00 62.25 181 GLN A C 1
ATOM 1372 O O . GLN A 1 181 ? -4.744 -3.157 -26.276 1.00 62.25 181 GLN A O 1
ATOM 1377 N N . ASN A 1 182 ? -6.423 -2.478 -24.948 1.00 63.50 182 ASN A N 1
ATOM 1378 C CA . ASN A 1 182 ? -7.261 -3.657 -25.191 1.00 63.50 182 ASN A CA 1
ATOM 1379 C C . ASN A 1 182 ? -7.816 -3.712 -26.626 1.00 63.50 182 ASN A C 1
ATOM 1381 O O . ASN A 1 182 ? -7.981 -4.806 -27.174 1.00 63.50 182 ASN A O 1
ATOM 1385 N N . ALA A 1 183 ? -8.057 -2.563 -27.266 1.00 68.94 183 ALA A N 1
ATOM 1386 C CA . ALA A 1 183 ? -8.496 -2.503 -28.661 1.00 68.94 183 ALA A CA 1
ATOM 1387 C C . ALA A 1 183 ? -7.375 -2.865 -29.657 1.00 68.94 183 ALA A C 1
ATOM 1389 O O . ALA A 1 183 ? -7.658 -3.419 -30.721 1.00 68.94 183 ALA A O 1
ATOM 1390 N N . PHE A 1 184 ? -6.105 -2.626 -29.303 1.00 72.88 184 PHE A N 1
ATOM 1391 C CA . PHE A 1 184 ? -4.954 -2.891 -30.180 1.00 72.88 184 PHE A CA 1
ATOM 1392 C C . PHE A 1 184 ? -4.393 -4.329 -30.122 1.00 72.88 184 PHE A C 1
ATOM 1394 O O . PHE A 1 184 ? -3.482 -4.668 -30.876 1.00 72.88 184 PHE A O 1
ATOM 1401 N N . GLY A 1 185 ? -4.994 -5.228 -29.333 1.00 50.28 185 GLY A N 1
ATOM 1402 C CA . GLY A 1 185 ? -5.068 -6.661 -29.665 1.00 50.28 185 GLY A CA 1
ATOM 1403 C C . GLY A 1 185 ? -3.757 -7.458 -29.778 1.00 50.28 185 GLY A C 1
ATOM 1404 O O . GLY A 1 185 ? -3.719 -8.460 -30.500 1.00 50.28 185 GLY A O 1
ATOM 1405 N N . ILE A 1 186 ? -2.689 -7.092 -29.067 1.00 46.78 186 ILE A N 1
ATOM 1406 C CA . ILE A 1 186 ? -1.426 -7.849 -29.101 1.00 46.78 186 ILE A CA 1
ATOM 1407 C C . ILE A 1 186 ? -1.556 -9.121 -28.239 1.00 46.78 186 ILE A C 1
ATOM 1409 O O . ILE A 1 186 ? -1.316 -9.126 -27.032 1.00 46.78 186 ILE A O 1
ATOM 1413 N N . LYS A 1 187 ? -1.950 -10.241 -28.858 1.00 39.25 187 LYS A N 1
ATOM 1414 C CA . LYS A 1 187 ? -2.032 -11.555 -28.194 1.00 39.25 187 LYS A CA 1
ATOM 1415 C C . LYS A 1 187 ? -0.634 -12.119 -27.903 1.00 39.25 187 LYS A C 1
ATOM 1417 O O . LYS A 1 187 ? 0.008 -12.666 -28.797 1.00 39.25 187 LYS A O 1
ATOM 1422 N N . LYS A 1 188 ? -0.192 -12.087 -26.640 1.00 44.66 188 LYS A N 1
ATOM 1423 C CA . LYS A 1 188 ? 0.948 -12.900 -26.169 1.00 44.66 188 LYS A CA 1
ATOM 1424 C C . LYS A 1 188 ? 0.514 -14.357 -25.955 1.00 44.66 188 LYS A C 1
ATOM 1426 O O . LYS A 1 188 ? -0.402 -14.645 -25.185 1.00 44.66 188 LYS A O 1
ATOM 1431 N N . ILE A 1 189 ? 1.179 -15.281 -26.648 1.00 37.09 189 ILE A N 1
ATOM 1432 C CA . ILE A 1 189 ? 0.966 -16.731 -26.544 1.00 37.09 189 ILE A CA 1
ATOM 1433 C C . ILE A 1 189 ? 1.549 -17.218 -25.208 1.00 37.09 189 ILE A C 1
ATOM 1435 O O . ILE A 1 189 ? 2.744 -17.070 -24.968 1.00 37.09 189 ILE A O 1
ATOM 1439 N N . ARG A 1 190 ? 0.713 -17.807 -24.343 1.00 33.22 190 ARG A N 1
ATOM 1440 C CA . ARG A 1 190 ? 1.125 -18.453 -23.083 1.00 33.22 190 ARG A CA 1
ATOM 1441 C C . ARG A 1 190 ? 1.250 -19.970 -23.280 1.00 33.22 190 ARG A C 1
ATOM 1443 O O . ARG A 1 190 ? 0.249 -20.593 -23.632 1.00 33.22 190 ARG A O 1
ATOM 1450 N N . PRO A 1 191 ? 2.412 -20.595 -23.029 1.00 33.34 191 PRO A N 1
ATOM 1451 C CA . PRO A 1 191 ? 2.501 -22.044 -22.917 1.00 33.34 191 PRO A CA 1
ATOM 1452 C C . PRO A 1 191 ? 2.067 -22.475 -21.508 1.00 33.34 191 PRO A C 1
ATOM 1454 O O . PRO A 1 191 ? 2.615 -22.019 -20.509 1.00 33.34 191 PRO A O 1
ATOM 1457 N N . THR A 1 192 ? 1.071 -23.355 -21.416 1.00 33.81 192 THR A N 1
ATOM 1458 C CA . THR A 1 192 ? 0.633 -23.952 -20.145 1.00 33.81 192 THR A CA 1
ATOM 1459 C C . THR A 1 192 ? 1.393 -25.251 -19.894 1.00 33.81 192 THR A C 1
ATOM 1461 O O . THR A 1 192 ? 1.310 -26.180 -20.696 1.00 33.81 192 THR A O 1
ATOM 1464 N N . ILE A 1 193 ? 2.091 -25.346 -18.762 1.00 37.91 193 ILE A N 1
ATOM 1465 C CA . ILE A 1 193 ? 2.678 -26.600 -18.274 1.00 37.91 193 ILE A CA 1
ATOM 1466 C C . ILE A 1 193 ? 1.619 -27.302 -17.416 1.00 37.91 193 ILE A C 1
ATOM 1468 O O . ILE A 1 193 ? 1.223 -26.793 -16.371 1.00 37.91 193 ILE A O 1
ATOM 1472 N N . GLN A 1 194 ? 1.128 -28.463 -17.860 1.00 36.72 194 GLN A N 1
ATOM 1473 C CA . GLN A 1 194 ? 0.242 -29.297 -17.042 1.00 36.72 194 GLN A CA 1
ATOM 1474 C C . GLN A 1 194 ? 1.070 -30.175 -16.105 1.00 36.72 194 GLN A C 1
ATOM 1476 O O . GLN A 1 194 ? 1.853 -31.015 -16.547 1.00 36.72 194 GLN A O 1
ATOM 1481 N N . ILE A 1 195 ? 0.863 -29.997 -14.804 1.00 39.75 195 ILE A N 1
ATOM 1482 C CA . ILE A 1 195 ? 1.512 -30.781 -13.753 1.00 39.75 195 ILE A CA 1
ATOM 1483 C C . ILE A 1 195 ? 0.798 -32.145 -13.645 1.00 39.75 195 ILE A C 1
ATOM 1485 O O . ILE A 1 195 ? -0.435 -32.179 -13.548 1.00 39.75 195 ILE A O 1
ATOM 1489 N N . PRO A 1 196 ? 1.511 -33.287 -13.661 1.00 39.62 196 PRO A N 1
ATOM 1490 C CA . PRO A 1 196 ? 0.880 -34.593 -13.509 1.00 39.62 196 PRO A CA 1
ATOM 1491 C C . PRO A 1 196 ? 0.377 -34.784 -12.071 1.00 39.62 196 PRO A C 1
ATOM 1493 O O . PRO A 1 196 ? 1.134 -34.667 -11.110 1.00 39.62 196 PRO A O 1
ATOM 1496 N N . ARG A 1 197 ? -0.912 -35.111 -11.912 1.00 43.12 197 ARG A N 1
ATOM 1497 C CA . ARG A 1 197 ? -1.502 -35.416 -10.599 1.00 43.12 197 ARG A CA 1
ATOM 1498 C C . ARG A 1 197 ? -0.989 -36.767 -10.092 1.00 43.12 197 ARG A C 1
ATOM 1500 O O . ARG A 1 197 ? -1.078 -37.771 -10.802 1.00 43.12 197 ARG A O 1
ATOM 1507 N N . GLY A 1 198 ? -0.485 -36.792 -8.858 1.00 39.81 198 GLY A N 1
ATOM 1508 C CA . GLY A 1 198 ? -0.076 -38.015 -8.168 1.00 39.81 198 GLY A CA 1
ATOM 1509 C C . GLY A 1 198 ? -1.242 -38.997 -8.028 1.00 39.81 198 GLY A C 1
ATOM 1510 O O . GLY A 1 198 ? -2.349 -38.617 -7.649 1.00 39.81 198 GLY A O 1
ATOM 1511 N N . ARG A 1 199 ? -1.009 -40.270 -8.363 1.00 51.38 199 ARG A N 1
ATOM 1512 C CA . ARG A 1 199 ? -1.985 -41.345 -8.145 1.00 51.38 199 ARG A CA 1
ATOM 1513 C C . ARG A 1 199 ? -1.988 -41.716 -6.664 1.00 51.38 199 ARG A C 1
ATOM 1515 O O . ARG A 1 199 ? -0.951 -42.097 -6.130 1.00 51.38 199 ARG A O 1
ATOM 1522 N N . SER A 1 200 ? -3.152 -41.632 -6.028 1.00 39.81 200 SER A N 1
ATOM 1523 C CA . SER A 1 200 ? -3.392 -42.236 -4.717 1.00 39.81 200 SER A CA 1
ATOM 1524 C C . SER A 1 200 ? -3.223 -43.756 -4.819 1.00 39.81 200 SER A C 1
ATOM 1526 O O . SER A 1 200 ? -3.860 -44.400 -5.654 1.00 39.81 200 SER A O 1
ATOM 1528 N N . LEU A 1 201 ? -2.347 -44.326 -3.991 1.00 46.09 201 LEU A N 1
ATOM 1529 C CA . LEU A 1 201 ? -2.218 -45.767 -3.773 1.00 46.09 201 LEU A CA 1
ATOM 1530 C C . LEU A 1 201 ? -3.311 -46.219 -2.791 1.00 46.09 201 LEU A C 1
ATOM 1532 O O . LEU A 1 201 ? -3.037 -46.499 -1.629 1.00 46.09 201 LEU A O 1
ATOM 1536 N N . LEU A 1 202 ? -4.554 -46.310 -3.265 1.00 41.47 202 LEU A N 1
ATOM 1537 C CA . LEU A 1 202 ? -5.492 -47.300 -2.740 1.00 41.47 202 LEU A CA 1
ATOM 1538 C C . LEU A 1 202 ? -5.634 -48.388 -3.802 1.00 41.47 202 LEU A C 1
ATOM 1540 O O . LEU A 1 202 ? -6.307 -48.217 -4.816 1.00 41.47 202 LEU A O 1
ATOM 1544 N N . VAL A 1 203 ? -4.931 -49.494 -3.574 1.00 49.00 203 VAL A N 1
ATOM 1545 C CA . VAL A 1 203 ? -5.164 -50.754 -4.276 1.00 49.00 203 VAL A CA 1
ATOM 1546 C C . VAL A 1 203 ? -6.423 -51.358 -3.663 1.00 49.00 203 VAL A C 1
ATOM 1548 O O . VAL A 1 203 ? -6.366 -52.023 -2.634 1.00 49.00 203 VAL A O 1
ATOM 1551 N N . GLU A 1 204 ? -7.573 -51.091 -4.272 1.00 51.91 204 GLU A N 1
ATOM 1552 C CA . GLU A 1 204 ? -8.677 -52.042 -4.218 1.00 51.91 204 GLU A CA 1
ATOM 1553 C C . GLU A 1 204 ? -8.454 -53.022 -5.370 1.00 51.91 204 GLU A C 1
ATOM 1555 O O . GLU A 1 204 ? -8.566 -52.659 -6.542 1.00 51.91 204 GLU A O 1
ATOM 1560 N N . ASP A 1 205 ? -8.075 -54.256 -5.033 1.00 45.84 205 ASP A N 1
ATOM 1561 C CA . ASP A 1 205 ? -7.965 -55.372 -5.970 1.00 45.84 205 ASP A CA 1
ATOM 1562 C C . ASP A 1 205 ? -9.347 -55.722 -6.544 1.00 45.84 205 ASP A C 1
ATOM 1564 O O . ASP A 1 205 ? -9.982 -56.712 -6.179 1.00 45.84 205 ASP A O 1
ATOM 1568 N N . TYR A 1 206 ? -9.816 -54.923 -7.496 1.00 47.22 206 TYR A N 1
ATOM 1569 C CA . TYR A 1 206 ? -10.850 -55.339 -8.427 1.00 47.22 206 TYR A CA 1
ATOM 1570 C C . TYR A 1 206 ? -10.162 -55.871 -9.673 1.00 47.22 206 TYR A C 1
ATOM 1572 O O . TYR A 1 206 ? -9.680 -55.128 -10.526 1.00 47.22 206 TYR A O 1
ATOM 1580 N N . SER A 1 207 ? -10.134 -57.196 -9.788 1.00 57.00 207 SER A N 1
ATOM 1581 C CA . SER A 1 207 ? -9.884 -57.841 -11.073 1.00 57.00 207 SER A CA 1
ATOM 1582 C C . SER A 1 207 ? -10.994 -57.399 -12.032 1.00 57.00 207 SER A C 1
ATOM 1584 O O . SER A 1 207 ? -12.161 -57.688 -11.748 1.00 57.00 207 SER A O 1
ATOM 1586 N N . PRO A 1 208 ? -10.707 -56.717 -13.155 1.00 49.91 208 PRO A N 1
ATOM 1587 C CA . PRO A 1 208 ? -11.746 -56.440 -14.126 1.00 49.91 208 PRO A CA 1
ATOM 1588 C C . PRO A 1 208 ? -12.122 -57.771 -14.777 1.00 49.91 208 PRO A C 1
ATOM 1590 O O . PRO A 1 208 ? -11.421 -58.278 -15.654 1.00 49.91 208 PRO A O 1
ATOM 1593 N N . ALA A 1 209 ? -13.235 -58.364 -14.348 1.00 48.00 209 ALA A N 1
ATOM 1594 C CA . ALA A 1 209 ? -13.920 -59.330 -15.186 1.00 48.00 209 ALA A CA 1
ATOM 1595 C C . ALA A 1 209 ? -14.269 -58.588 -16.482 1.00 48.00 209 ALA A C 1
ATOM 1597 O O . ALA A 1 209 ? -15.005 -57.601 -16.456 1.00 48.00 209 ALA A O 1
ATOM 1598 N N . LEU A 1 210 ? -13.682 -59.009 -17.604 1.00 51.75 210 LEU A N 1
ATOM 1599 C CA . LEU A 1 210 ? -14.001 -58.459 -18.917 1.00 51.75 210 LEU A CA 1
ATOM 1600 C C . LEU A 1 210 ? -15.511 -58.597 -19.133 1.00 51.75 210 LEU A C 1
ATOM 1602 O O . LEU A 1 210 ? -16.017 -59.698 -19.356 1.00 51.75 210 LEU A O 1
ATOM 1606 N N . ALA A 1 211 ? -16.230 -57.481 -19.039 1.00 45.94 211 ALA A N 1
ATOM 1607 C CA . ALA A 1 211 ? -17.655 -57.441 -19.296 1.00 45.94 211 ALA A CA 1
ATOM 1608 C C . ALA A 1 211 ? -17.882 -57.717 -20.787 1.00 45.94 211 ALA A C 1
ATOM 1610 O O . ALA A 1 211 ? -17.680 -56.853 -21.643 1.00 45.94 211 ALA A O 1
ATOM 1611 N N . GLN A 1 212 ? -18.296 -58.939 -21.115 1.00 61.00 212 GLN A N 1
ATOM 1612 C CA . GLN A 1 212 ? -18.928 -59.191 -22.402 1.00 61.00 212 GLN A CA 1
ATOM 1613 C C . GLN A 1 212 ? -20.270 -58.456 -22.398 1.00 61.00 212 GLN A C 1
ATOM 1615 O O . GLN A 1 212 ? -21.046 -58.593 -21.452 1.00 61.00 212 GLN A O 1
ATOM 1620 N N . ARG A 1 213 ? -20.541 -57.653 -23.437 1.00 49.72 213 ARG A N 1
ATOM 1621 C CA . ARG A 1 213 ? -21.847 -57.002 -23.602 1.00 49.72 213 ARG A CA 1
ATOM 1622 C C . ARG A 1 213 ? -22.929 -58.077 -23.587 1.00 49.72 213 ARG A C 1
ATOM 1624 O O . ARG A 1 213 ? -22.956 -58.939 -24.463 1.00 49.72 213 ARG A O 1
ATOM 1631 N N . THR A 1 214 ? -23.836 -58.012 -22.624 1.00 58.09 214 THR A N 1
ATOM 1632 C CA . THR A 1 214 ? -25.090 -58.753 -22.701 1.00 58.09 214 THR A CA 1
ATOM 1633 C C . THR A 1 214 ? -25.926 -58.168 -23.842 1.00 58.09 214 THR A C 1
ATOM 1635 O O . THR A 1 214 ? -26.039 -56.957 -24.000 1.00 58.09 214 THR A O 1
ATOM 1638 N N . VAL A 1 215 ? -26.492 -59.038 -24.681 1.00 55.16 215 VAL A N 1
ATOM 1639 C CA . VAL A 1 215 ? -27.267 -58.664 -25.887 1.00 55.16 215 VAL A CA 1
ATOM 1640 C C . VAL A 1 215 ? -28.719 -58.287 -25.541 1.00 55.16 215 VAL A C 1
ATOM 1642 O O . VAL A 1 215 ? -29.566 -58.152 -26.418 1.00 55.16 215 VAL A O 1
ATOM 1645 N N . ILE A 1 216 ? -29.043 -58.096 -24.262 1.00 59.81 216 ILE A N 1
ATOM 1646 C CA . ILE A 1 216 ? -30.401 -57.744 -23.847 1.00 59.81 216 ILE A CA 1
ATOM 1647 C C . ILE A 1 216 ? -30.458 -56.237 -23.625 1.00 59.81 216 ILE A C 1
ATOM 1649 O O . ILE A 1 216 ? -29.925 -55.714 -22.651 1.00 59.81 216 ILE A O 1
ATOM 1653 N N . ASN A 1 217 ? -31.086 -55.556 -24.579 1.00 54.00 217 ASN A N 1
ATOM 1654 C CA . ASN A 1 217 ? -31.371 -54.132 -24.531 1.00 54.00 217 ASN A CA 1
ATOM 1655 C C . ASN A 1 217 ? -32.614 -53.932 -23.649 1.00 54.00 217 ASN A C 1
ATOM 1657 O O . ASN A 1 217 ? -33.738 -54.012 -24.143 1.00 54.00 217 ASN A O 1
ATOM 1661 N N . ASP A 1 218 ? -32.411 -53.773 -22.341 1.00 56.12 218 ASP A N 1
ATOM 1662 C CA . ASP A 1 218 ? -33.479 -53.418 -21.405 1.00 56.12 218 ASP A CA 1
ATOM 1663 C C . ASP A 1 218 ? -33.465 -51.893 -21.182 1.00 56.12 218 ASP A C 1
ATOM 1665 O O . ASP A 1 218 ? -32.533 -51.376 -20.561 1.00 56.12 218 ASP A O 1
ATOM 1669 N N . PRO A 1 219 ? -34.450 -51.142 -21.707 1.00 54.44 219 PRO A N 1
ATOM 1670 C CA . PRO A 1 219 ? -34.472 -49.685 -21.618 1.00 54.44 219 PRO A CA 1
ATOM 1671 C C . PRO A 1 219 ? -34.847 -49.139 -20.226 1.00 54.44 219 PRO A C 1
ATOM 1673 O O . PRO A 1 219 ? -34.953 -47.924 -20.079 1.00 54.44 219 PRO A O 1
ATOM 1676 N N . ASN A 1 220 ? -35.026 -49.978 -19.198 1.00 53.25 220 ASN A N 1
ATOM 1677 C CA . ASN A 1 220 ? -35.534 -49.545 -17.887 1.00 53.25 220 ASN A CA 1
ATOM 1678 C C . ASN A 1 220 ? -34.504 -49.562 -16.746 1.00 53.25 220 ASN A C 1
ATOM 1680 O O . ASN A 1 220 ? -34.857 -49.788 -15.588 1.00 53.25 220 ASN A O 1
ATOM 1684 N N . GLN A 1 221 ? -33.238 -49.263 -17.031 1.00 53.94 221 GLN A N 1
ATOM 1685 C CA . GLN A 1 221 ? -32.269 -48.937 -15.982 1.00 53.94 221 GLN A CA 1
ATOM 1686 C C . GLN A 1 221 ? -32.127 -47.420 -15.860 1.00 53.94 221 GLN A C 1
ATOM 1688 O O . GLN A 1 221 ? -31.264 -46.803 -16.479 1.00 53.94 221 GLN A O 1
ATOM 1693 N N . ALA A 1 222 ? -32.998 -46.807 -15.058 1.00 56.41 222 ALA A N 1
ATOM 1694 C CA . ALA A 1 222 ? -32.777 -45.445 -14.593 1.00 56.41 222 ALA A CA 1
ATOM 1695 C C . ALA A 1 222 ? -31.806 -45.474 -13.397 1.00 56.41 222 ALA A C 1
ATOM 1697 O O . ALA A 1 222 ? -32.002 -46.281 -12.484 1.00 56.41 222 ALA A O 1
ATOM 1698 N N . PRO A 1 223 ? -30.780 -44.606 -13.351 1.00 49.75 223 PRO A N 1
ATOM 1699 C CA . PRO A 1 223 ? -29.998 -44.423 -12.139 1.00 49.75 223 PRO A CA 1
ATOM 1700 C C . PRO A 1 223 ? -30.927 -43.906 -11.035 1.00 49.75 223 PRO A C 1
ATOM 1702 O O . PRO A 1 223 ? -31.580 -42.873 -11.189 1.00 49.75 223 PRO A O 1
ATOM 1705 N N . ILE A 1 224 ? -31.000 -44.626 -9.916 1.00 52.59 224 ILE A N 1
ATOM 1706 C CA . ILE A 1 224 ? -31.657 -44.119 -8.712 1.00 52.59 224 ILE A CA 1
ATOM 1707 C C . ILE A 1 224 ? -30.768 -42.982 -8.213 1.00 52.59 224 ILE A C 1
ATOM 1709 O O . ILE A 1 224 ? -29.685 -43.228 -7.695 1.00 52.59 224 ILE A O 1
ATOM 1713 N N . ASN A 1 225 ? -31.190 -41.741 -8.444 1.00 49.28 225 ASN A N 1
ATOM 1714 C CA . ASN A 1 225 ? -30.515 -40.550 -7.948 1.00 49.28 225 ASN A CA 1
ATOM 1715 C C . ASN A 1 225 ? -30.779 -40.438 -6.432 1.00 49.28 225 ASN A C 1
ATOM 1717 O O . ASN A 1 225 ? -31.912 -40.125 -6.052 1.00 49.28 225 ASN A O 1
ATOM 1721 N N . PRO A 1 226 ? -29.788 -40.686 -5.551 1.00 54.00 226 PRO A N 1
ATOM 1722 C CA . PRO A 1 226 ? -29.998 -40.639 -4.104 1.00 54.00 226 PRO A CA 1
ATOM 1723 C C . PRO A 1 226 ? -30.249 -39.214 -3.580 1.00 54.00 226 PRO A C 1
ATOM 1725 O O . PRO A 1 226 ? -30.637 -39.051 -2.427 1.00 54.00 226 PRO A O 1
ATOM 1728 N N . THR A 1 227 ? -30.097 -38.182 -4.416 1.00 55.03 227 THR A N 1
ATOM 1729 C CA . THR A 1 227 ? -30.318 -36.775 -4.048 1.00 55.03 227 THR A CA 1
ATOM 1730 C C . THR A 1 227 ? -31.733 -36.279 -4.385 1.00 55.03 227 THR A C 1
ATOM 1732 O O . THR A 1 227 ? -32.085 -35.145 -4.073 1.00 55.03 227 THR A O 1
ATOM 1735 N N . ALA A 1 228 ? -32.583 -37.103 -5.008 1.00 49.69 228 ALA A N 1
ATOM 1736 C CA . ALA A 1 228 ? -33.893 -36.663 -5.505 1.00 49.69 228 ALA A CA 1
ATOM 1737 C C . ALA A 1 228 ? -35.010 -36.596 -4.439 1.00 49.69 228 ALA A C 1
ATOM 1739 O O . ALA A 1 228 ? -36.105 -36.122 -4.739 1.00 49.69 228 ALA A O 1
ATOM 1740 N N . ALA A 1 229 ? -34.768 -37.050 -3.205 1.00 50.03 229 ALA A N 1
ATOM 1741 C CA . ALA A 1 229 ? -35.826 -37.210 -2.201 1.00 50.03 229 ALA A CA 1
ATOM 1742 C C . ALA A 1 229 ? -36.117 -35.972 -1.327 1.00 50.03 229 ALA A C 1
ATOM 1744 O O . ALA A 1 229 ? -37.054 -36.022 -0.541 1.00 50.03 229 ALA A O 1
ATOM 1745 N N . ASN A 1 230 ? -35.396 -34.853 -1.481 1.00 49.50 230 ASN A N 1
ATOM 1746 C CA . ASN A 1 230 ? -35.636 -33.629 -0.696 1.00 49.50 230 ASN A CA 1
ATOM 1747 C C . ASN A 1 230 ? -35.953 -32.398 -1.557 1.00 49.50 230 ASN A C 1
ATOM 1749 O O . ASN A 1 230 ? -35.565 -31.280 -1.235 1.00 49.50 230 ASN A O 1
ATOM 1753 N N . LEU A 1 231 ? -36.696 -32.577 -2.649 1.00 47.00 231 LEU A N 1
ATOM 1754 C CA . LEU A 1 231 ? -37.366 -31.456 -3.305 1.00 47.00 231 LEU A CA 1
ATOM 1755 C C . LEU A 1 231 ? -38.816 -31.411 -2.828 1.00 47.00 231 LEU A C 1
ATOM 1757 O O . LEU A 1 231 ? -39.716 -31.951 -3.474 1.00 47.00 231 LEU A O 1
ATOM 1761 N N . ILE A 1 232 ? -39.058 -30.743 -1.698 1.00 48.78 232 ILE A N 1
ATOM 1762 C CA . ILE A 1 232 ? -40.406 -30.264 -1.391 1.00 48.78 232 ILE A CA 1
ATOM 1763 C C . ILE A 1 232 ? -40.725 -29.212 -2.457 1.00 48.78 232 ILE A C 1
ATOM 1765 O O . ILE A 1 232 ? -40.255 -28.077 -2.393 1.00 48.78 232 ILE A O 1
ATOM 1769 N N . ARG A 1 233 ? -41.516 -29.589 -3.466 1.00 42.56 233 ARG A N 1
ATOM 1770 C CA . ARG A 1 233 ? -42.155 -28.623 -4.363 1.00 42.56 233 ARG A CA 1
ATOM 1771 C C . ARG A 1 233 ? -43.134 -27.790 -3.539 1.00 42.56 233 ARG A C 1
ATOM 1773 O O . ARG A 1 233 ? -44.285 -28.175 -3.362 1.00 42.56 233 ARG A O 1
ATOM 1780 N N . ARG A 1 234 ? -42.683 -26.635 -3.054 1.00 42.72 234 ARG A N 1
ATOM 1781 C CA . ARG A 1 234 ? -43.564 -25.541 -2.633 1.00 42.72 234 ARG A CA 1
ATOM 1782 C C . ARG A 1 234 ? -43.985 -24.755 -3.873 1.00 42.72 234 ARG A C 1
ATOM 1784 O O . ARG A 1 234 ? -43.503 -23.666 -4.141 1.00 42.72 234 ARG A O 1
ATOM 1791 N N . THR A 1 235 ? -44.855 -25.362 -4.675 1.00 43.47 235 THR A N 1
ATOM 1792 C CA . THR A 1 235 ? -45.705 -24.617 -5.608 1.00 43.47 235 THR A CA 1
ATOM 1793 C C . THR A 1 235 ? -46.884 -24.069 -4.820 1.00 43.47 235 THR A C 1
ATOM 1795 O O . THR A 1 235 ? -47.787 -24.816 -4.448 1.00 43.47 235 THR A O 1
ATOM 1798 N N . GLY A 1 236 ? -46.810 -22.773 -4.558 1.00 41.41 236 GLY A N 1
ATOM 1799 C CA . GLY A 1 236 ? -47.803 -21.922 -3.918 1.00 41.41 236 GLY A CA 1
ATOM 1800 C C . GLY A 1 236 ? -47.057 -20.650 -3.549 1.00 41.41 236 GLY A C 1
ATOM 1801 O O . GLY A 1 236 ? -46.170 -20.744 -2.710 1.00 41.41 236 GLY A O 1
ATOM 1802 N N . GLU A 1 237 ? -47.309 -19.576 -4.303 1.00 47.50 237 GLU A N 1
ATOM 1803 C CA . GLU A 1 237 ? -46.794 -18.204 -4.155 1.00 47.50 237 GLU A CA 1
ATOM 1804 C C . GLU A 1 237 ? -45.620 -18.034 -3.181 1.00 47.50 237 GLU A C 1
ATOM 1806 O O . GLU A 1 237 ? -45.782 -18.087 -1.961 1.00 47.50 237 GLU A O 1
ATOM 1811 N N . GLN A 1 238 ? -44.423 -17.780 -3.725 1.00 46.59 238 GLN A N 1
ATOM 1812 C CA . GLN A 1 238 ? -43.363 -17.135 -2.955 1.00 46.59 238 GLN A CA 1
ATOM 1813 C C . GLN A 1 238 ? -43.813 -15.705 -2.627 1.00 46.59 238 GLN A C 1
ATOM 1815 O O . GLN A 1 238 ? -43.357 -14.747 -3.236 1.00 46.59 238 GLN A O 1
ATOM 1820 N N . GLU A 1 239 ? -44.727 -15.565 -1.671 1.00 49.19 239 GLU A N 1
ATOM 1821 C CA . GLU A 1 239 ? -44.725 -14.389 -0.815 1.00 49.19 239 GLU A CA 1
ATOM 1822 C C . GLU A 1 239 ? -43.330 -14.316 -0.199 1.00 49.19 239 GLU A C 1
ATOM 1824 O O . GLU A 1 239 ? -42.824 -15.319 0.331 1.00 49.19 239 GLU A O 1
ATOM 1829 N N . ASN A 1 240 ? -42.692 -13.164 -0.388 1.00 67.56 240 ASN A N 1
ATOM 1830 C CA . ASN A 1 240 ? -41.311 -12.882 -0.038 1.00 67.56 240 ASN A CA 1
ATOM 1831 C C . ASN A 1 240 ? -40.983 -13.486 1.332 1.00 67.56 240 ASN A C 1
ATOM 1833 O O . ASN A 1 240 ? -41.524 -13.077 2.357 1.00 67.56 240 ASN A O 1
ATOM 1837 N N . LYS A 1 241 ? -40.096 -14.491 1.352 1.00 71.00 241 LYS A N 1
ATOM 1838 C CA . LYS A 1 241 ? -39.630 -15.148 2.586 1.00 71.00 241 LYS A CA 1
ATOM 1839 C C . LYS A 1 241 ? -39.185 -14.101 3.619 1.00 71.00 241 LYS A C 1
ATOM 1841 O O . LYS A 1 241 ? -39.512 -14.235 4.790 1.00 71.00 241 LYS A O 1
ATOM 1846 N N . PHE A 1 242 ? -38.542 -13.042 3.131 1.00 75.19 242 PHE A N 1
ATOM 1847 C CA . PHE A 1 242 ? -38.113 -11.877 3.891 1.00 75.19 242 PHE A CA 1
ATOM 1848 C C . PHE A 1 242 ? -39.276 -11.050 4.472 1.00 75.19 242 PHE A C 1
ATOM 1850 O O . PHE A 1 242 ? -39.229 -10.679 5.635 1.00 75.19 242 PHE A O 1
ATOM 1857 N N . GLU A 1 243 ? -40.366 -10.819 3.730 1.00 74.56 243 GLU A N 1
ATOM 1858 C CA . GLU A 1 243 ? -41.538 -10.091 4.256 1.00 74.56 243 GLU A CA 1
ATOM 1859 C C . GLU A 1 243 ? -42.242 -10.870 5.370 1.00 74.56 243 GLU A C 1
ATOM 1861 O O . GLU A 1 243 ? -42.687 -10.282 6.353 1.00 74.56 243 GLU A O 1
ATOM 1866 N N . ARG A 1 244 ? -42.299 -12.203 5.259 1.00 77.75 244 ARG A N 1
ATOM 1867 C CA . ARG A 1 244 ? -42.834 -13.051 6.332 1.00 77.75 244 ARG A CA 1
ATOM 1868 C C . ARG A 1 244 ? -41.948 -13.012 7.578 1.00 77.75 244 ARG A C 1
ATOM 1870 O O . ARG A 1 244 ? -42.464 -13.025 8.688 1.00 77.75 244 ARG A O 1
ATOM 1877 N N . GLU A 1 245 ? -40.633 -12.984 7.390 1.00 82.19 245 GLU A N 1
ATOM 1878 C CA . GLU A 1 245 ? -39.653 -12.872 8.473 1.00 82.19 245 GLU A CA 1
ATOM 1879 C C . GLU A 1 245 ? -39.711 -11.489 9.150 1.00 82.19 245 GLU A C 1
ATOM 1881 O O . GLU A 1 245 ? -39.734 -11.416 10.377 1.00 82.19 245 GLU A O 1
ATOM 1886 N N . LEU A 1 246 ? -39.869 -10.409 8.378 1.00 82.00 246 LEU A N 1
ATOM 1887 C CA . LEU A 1 246 ? -40.091 -9.052 8.886 1.00 82.00 246 LEU A CA 1
ATOM 1888 C C . LEU A 1 246 ? -41.370 -8.953 9.730 1.00 82.00 246 LEU A C 1
ATOM 1890 O O . LEU A 1 246 ? -41.374 -8.302 10.775 1.00 82.00 246 LEU A O 1
ATOM 1894 N N . GLU A 1 247 ? -42.446 -9.611 9.299 1.00 82.56 247 GLU A N 1
ATOM 1895 C CA . GLU A 1 247 ? -43.712 -9.607 10.034 1.00 82.56 247 GLU A CA 1
ATOM 1896 C C . GLU A 1 247 ? -43.605 -10.355 11.372 1.00 82.56 247 GLU A C 1
ATOM 1898 O O . GLU A 1 247 ? -44.127 -9.881 12.377 1.00 82.56 247 GLU A O 1
ATOM 1903 N N . ILE A 1 248 ? -42.851 -11.460 11.424 1.00 82.62 248 ILE A N 1
ATOM 1904 C CA . ILE A 1 248 ? -42.571 -12.186 12.676 1.00 82.62 248 ILE A CA 1
ATOM 1905 C C . ILE A 1 248 ? -41.827 -11.286 13.676 1.00 82.62 248 ILE A C 1
ATOM 1907 O O . ILE A 1 248 ? -42.160 -11.271 14.862 1.00 82.62 248 ILE A O 1
ATOM 1911 N N . VAL A 1 249 ? -40.849 -10.499 13.210 1.00 84.25 249 VAL A N 1
ATOM 1912 C CA . VAL A 1 249 ? -40.111 -9.562 14.076 1.00 84.25 249 VAL A CA 1
ATOM 1913 C C . VAL A 1 249 ? -41.012 -8.421 14.562 1.00 84.25 249 VAL A C 1
ATOM 1915 O O . VAL A 1 249 ? -40.953 -8.046 15.735 1.00 84.25 249 VAL A O 1
ATOM 1918 N N . ARG A 1 250 ? -41.899 -7.900 13.704 1.00 82.81 250 ARG A N 1
ATOM 1919 C CA . ARG A 1 250 ? -42.892 -6.883 14.094 1.00 82.81 250 ARG A CA 1
ATOM 1920 C C . ARG A 1 250 ? -43.900 -7.401 15.112 1.00 82.81 250 ARG A C 1
ATOM 1922 O O . ARG A 1 250 ? -44.248 -6.665 16.032 1.00 82.81 250 ARG A O 1
ATOM 1929 N N . GLU A 1 251 ? -44.354 -8.643 14.967 1.00 82.75 251 GLU A N 1
ATOM 1930 C CA . GLU A 1 251 ? -45.275 -9.276 15.915 1.00 82.75 251 GLU A CA 1
ATOM 1931 C C . GLU A 1 251 ? -44.617 -9.448 17.290 1.00 82.75 251 GLU A C 1
ATOM 1933 O O . GLU A 1 251 ? -45.218 -9.122 18.314 1.00 82.75 251 GLU A O 1
ATOM 1938 N N . ALA A 1 252 ? -43.356 -9.879 17.323 1.00 82.94 252 ALA A N 1
ATOM 1939 C CA . ALA A 1 252 ? -42.622 -10.055 18.572 1.00 82.94 252 ALA A CA 1
ATOM 1940 C C . ALA A 1 252 ? -42.325 -8.732 19.297 1.00 82.94 252 ALA A C 1
ATOM 1942 O O . ALA A 1 252 ? -42.354 -8.682 20.526 1.00 82.94 252 ALA A O 1
ATOM 1943 N N . LEU A 1 253 ? -42.082 -7.651 18.550 1.00 83.19 253 LEU A N 1
ATOM 1944 C CA . LEU A 1 253 ? -41.835 -6.310 19.092 1.00 83.19 253 LEU A CA 1
ATOM 1945 C C . LEU A 1 253 ? -43.092 -5.441 19.185 1.00 83.19 253 LEU A C 1
ATOM 1947 O O . LEU A 1 253 ? -42.998 -4.241 19.454 1.00 83.19 253 LEU A O 1
ATOM 1951 N N . TYR A 1 254 ? -44.276 -6.019 18.979 1.00 78.50 254 TYR A N 1
ATOM 1952 C CA . TYR A 1 254 ? -45.526 -5.271 18.878 1.00 78.50 254 TYR A CA 1
ATOM 1953 C C . TYR A 1 254 ? -45.766 -4.349 20.084 1.00 78.50 254 TYR A C 1
ATOM 1955 O O . TYR A 1 254 ? -46.149 -3.191 19.911 1.00 78.50 254 TYR A O 1
ATOM 1963 N N . SER A 1 255 ? -45.482 -4.818 21.307 1.00 75.50 255 SER A N 1
ATOM 1964 C CA . SER A 1 255 ? -45.636 -4.002 22.520 1.00 75.50 255 SER A CA 1
ATOM 1965 C C . SER A 1 255 ? -44.698 -2.793 22.562 1.00 75.50 255 SER A C 1
ATOM 1967 O O . SER A 1 255 ? -45.102 -1.728 23.023 1.00 75.50 255 SER A O 1
ATOM 1969 N N . GLN A 1 256 ? -43.475 -2.944 22.059 1.00 78.75 256 GLN A N 1
ATOM 1970 C CA . GLN A 1 256 ? -42.417 -1.936 22.096 1.00 78.75 256 GLN A CA 1
ATOM 1971 C C . GLN A 1 256 ? -42.559 -0.919 20.956 1.00 78.75 256 GLN A C 1
ATOM 1973 O O . GLN A 1 256 ? -42.255 0.264 21.124 1.00 78.75 256 GLN A O 1
ATOM 1978 N N . ILE A 1 257 ? -43.097 -1.360 19.816 1.00 79.44 257 ILE A N 1
ATOM 1979 C CA . ILE A 1 257 ? -43.513 -0.486 18.713 1.00 79.44 257 ILE A CA 1
ATOM 1980 C C . ILE A 1 257 ? -44.718 0.353 19.151 1.00 79.44 257 ILE A C 1
ATOM 1982 O O . ILE A 1 257 ? -44.752 1.563 18.936 1.00 79.44 257 ILE A O 1
ATOM 1986 N N . GLN A 1 258 ? -45.697 -0.262 19.825 1.00 73.69 258 GLN A N 1
ATOM 1987 C CA . GLN A 1 258 ? -46.876 0.449 20.323 1.00 73.69 258 GLN A CA 1
ATOM 1988 C C . GLN A 1 258 ? -46.528 1.481 21.408 1.00 73.69 258 GLN A C 1
ATOM 1990 O O . GLN A 1 258 ? -47.191 2.517 21.494 1.00 73.69 258 GLN A O 1
ATOM 1995 N N . SER A 1 259 ? -45.493 1.228 22.214 1.00 69.88 259 SER A N 1
ATOM 1996 C CA . SER A 1 259 ? -44.972 2.195 23.186 1.00 69.88 259 SER A CA 1
ATOM 1997 C C . SER A 1 259 ? -44.062 3.264 22.566 1.00 69.88 259 SER A C 1
ATOM 1999 O O . SER A 1 259 ? -43.633 4.163 23.284 1.00 69.88 259 SER A O 1
ATOM 2001 N N . GLY A 1 260 ? -43.774 3.193 21.260 1.00 71.19 260 GLY A N 1
ATOM 2002 C CA . GLY A 1 260 ? -42.927 4.155 20.547 1.00 71.19 260 GLY A CA 1
ATOM 2003 C C . GLY A 1 260 ? -41.440 4.072 20.903 1.00 71.19 260 GLY A C 1
ATOM 2004 O O . GLY A 1 260 ? -40.701 5.009 20.625 1.00 71.19 260 GLY A O 1
ATOM 2005 N N . VAL A 1 261 ? -41.012 2.975 21.534 1.00 71.19 261 VAL A N 1
ATOM 2006 C CA . VAL A 1 261 ? -39.621 2.754 21.968 1.00 71.19 261 VAL A CA 1
ATOM 2007 C C . VAL A 1 261 ? -38.786 2.168 20.833 1.00 71.19 261 VAL A C 1
ATOM 2009 O O . VAL A 1 261 ? -37.574 2.334 20.815 1.00 71.19 261 VAL A O 1
ATOM 2012 N N . VAL A 1 262 ? -39.420 1.472 19.886 1.00 76.75 262 VAL A N 1
ATOM 2013 C CA . VAL A 1 262 ? -38.730 0.737 18.824 1.00 76.75 262 VAL A CA 1
ATOM 2014 C C . VAL A 1 262 ? -39.381 0.982 17.466 1.00 76.75 262 VAL A C 1
ATOM 2016 O O . VAL A 1 262 ? -40.604 0.916 17.338 1.00 76.75 262 VAL A O 1
ATOM 2019 N N . GLN A 1 263 ? -38.559 1.196 16.443 1.00 76.00 263 GLN A N 1
ATOM 2020 C CA . GLN A 1 263 ? -38.941 1.265 15.038 1.00 76.00 263 GLN A CA 1
ATOM 2021 C C . GLN A 1 263 ? -38.254 0.127 14.271 1.00 76.00 263 GLN A C 1
ATOM 2023 O O . GLN A 1 263 ? -37.061 -0.105 14.422 1.00 76.00 263 GLN A O 1
ATOM 2028 N N . VAL A 1 264 ? -39.019 -0.628 13.476 1.00 81.94 264 VAL A N 1
ATOM 2029 C CA . VAL A 1 264 ? -38.513 -1.790 12.723 1.00 81.94 264 VAL A CA 1
ATOM 2030 C C . VAL A 1 264 ? -38.624 -1.519 11.229 1.00 81.94 264 VAL A C 1
ATOM 2032 O O . VAL A 1 264 ? -39.735 -1.411 10.692 1.00 81.94 264 VAL A O 1
ATOM 2035 N N . GLU A 1 265 ? -37.480 -1.466 10.552 1.00 77.56 265 GLU A N 1
ATOM 2036 C CA . GLU A 1 265 ? -37.374 -1.213 9.116 1.00 77.56 265 GLU A CA 1
ATOM 2037 C C . GLU A 1 265 ? -36.550 -2.288 8.402 1.00 77.56 265 GLU A C 1
ATOM 2039 O O . GLU A 1 265 ? -35.666 -2.921 8.973 1.00 77.56 265 GLU A O 1
ATOM 2044 N N . ALA A 1 266 ? -36.858 -2.507 7.125 1.00 74.31 266 ALA A N 1
ATOM 2045 C CA . ALA A 1 266 ? -36.071 -3.369 6.258 1.00 74.31 266 ALA A CA 1
ATOM 2046 C C . ALA A 1 266 ? -35.072 -2.516 5.476 1.00 74.31 266 ALA A C 1
ATOM 2048 O O . ALA A 1 266 ? -35.477 -1.695 4.650 1.00 74.31 266 ALA A O 1
ATOM 2049 N N . VAL A 1 267 ? -33.779 -2.732 5.707 1.00 70.19 267 VAL A N 1
ATOM 2050 C CA . VAL A 1 267 ? -32.699 -2.016 5.019 1.00 70.19 267 VAL A CA 1
ATOM 2051 C C . VAL A 1 267 ? -31.790 -3.057 4.373 1.00 70.19 267 VAL A C 1
ATOM 2053 O O . VAL A 1 267 ? -31.238 -3.903 5.063 1.00 70.19 267 VAL A O 1
ATOM 2056 N N . ASN A 1 268 ? -31.648 -3.015 3.044 1.00 59.03 268 ASN A N 1
ATOM 2057 C CA . ASN A 1 268 ? -30.728 -3.872 2.278 1.00 59.03 268 ASN A CA 1
ATOM 2058 C C . ASN A 1 268 ? -30.818 -5.388 2.589 1.00 59.03 268 ASN A C 1
ATOM 2060 O O . ASN A 1 268 ? -29.795 -6.035 2.779 1.00 59.03 268 ASN A O 1
ATOM 2064 N N . ASP A 1 269 ? -32.030 -5.961 2.614 1.00 66.06 269 ASP A N 1
ATOM 2065 C CA . ASP A 1 269 ? -32.277 -7.398 2.890 1.00 66.06 269 ASP A CA 1
ATOM 2066 C C . ASP A 1 269 ? -31.915 -7.843 4.331 1.00 66.06 269 ASP A C 1
ATOM 2068 O O . ASP A 1 269 ? -31.811 -9.034 4.625 1.00 66.06 269 ASP A O 1
ATOM 2072 N N . GLN A 1 270 ? -31.771 -6.880 5.252 1.00 69.81 270 GLN A N 1
ATOM 2073 C CA . GLN A 1 270 ? -31.592 -7.083 6.694 1.00 69.81 270 GLN A CA 1
ATOM 2074 C C . GLN A 1 270 ? -32.705 -6.376 7.487 1.00 69.81 270 GLN A C 1
ATOM 2076 O O . GLN A 1 270 ? -33.278 -5.376 7.035 1.00 69.81 270 GLN A O 1
ATOM 2081 N N . ILE A 1 271 ? -33.038 -6.905 8.670 1.00 78.25 271 ILE A N 1
ATOM 2082 C CA . ILE A 1 271 ? -34.056 -6.322 9.557 1.00 78.25 271 ILE A CA 1
ATOM 2083 C C . ILE A 1 271 ? -33.345 -5.405 10.556 1.00 78.25 271 ILE A C 1
ATOM 2085 O O . ILE A 1 271 ? -32.635 -5.884 11.439 1.00 78.25 271 ILE A O 1
ATOM 2089 N N . SER A 1 272 ? -33.535 -4.093 10.412 1.00 78.38 272 SER A N 1
ATOM 2090 C CA . SER A 1 272 ? -32.976 -3.076 11.304 1.00 78.38 272 SER A CA 1
ATOM 2091 C C . SER A 1 272 ? -34.010 -2.668 12.347 1.00 78.38 272 SER A C 1
ATOM 2093 O O . SER A 1 272 ? -35.140 -2.298 12.017 1.00 78.38 272 SER A O 1
ATOM 2095 N N . VAL A 1 273 ? -33.623 -2.746 13.613 1.00 79.56 273 VAL A N 1
ATOM 2096 C CA . VAL A 1 273 ? -34.455 -2.427 14.770 1.00 79.56 273 VAL A CA 1
ATOM 2097 C C . VAL A 1 273 ? -33.827 -1.242 15.490 1.00 79.56 273 VAL A C 1
ATOM 2099 O O . VAL A 1 273 ? -32.828 -1.377 16.195 1.00 79.56 273 VAL A O 1
ATOM 2102 N N . GLU A 1 274 ? -34.411 -0.069 15.289 1.00 71.44 274 GLU A N 1
ATOM 2103 C CA . GLU A 1 274 ? -33.963 1.181 15.884 1.00 71.44 274 GLU A CA 1
ATOM 2104 C C . GLU A 1 274 ? -34.673 1.408 17.219 1.00 71.44 274 GLU A C 1
ATOM 2106 O O . GLU A 1 274 ? -35.903 1.431 17.285 1.00 71.44 274 GLU A O 1
ATOM 2111 N N . VAL A 1 275 ? -33.906 1.563 18.296 1.00 74.00 275 VAL A N 1
ATOM 2112 C CA . VAL A 1 275 ? -34.435 1.879 19.626 1.00 74.00 275 VAL A CA 1
ATOM 2113 C C . VAL A 1 275 ? -34.344 3.388 19.836 1.00 74.00 275 VAL A C 1
ATOM 2115 O O . VAL A 1 275 ? -33.248 3.954 19.870 1.00 74.00 275 VAL A O 1
ATOM 2118 N N . ALA A 1 276 ? -35.498 4.037 19.985 1.00 64.50 276 ALA A N 1
ATOM 2119 C CA . ALA A 1 276 ? -35.596 5.462 20.247 1.00 64.50 276 ALA A CA 1
ATOM 2120 C C . ALA A 1 276 ? -35.107 5.759 21.671 1.00 64.50 276 ALA A C 1
ATOM 2122 O O . ALA A 1 276 ? -35.691 5.301 22.657 1.00 64.50 276 ALA A O 1
ATOM 2123 N N . SER A 1 277 ? -34.045 6.556 21.791 1.00 55.59 277 SER A N 1
ATOM 2124 C CA . SER A 1 277 ? -33.620 7.092 23.082 1.00 55.59 277 SER A CA 1
ATOM 2125 C C . SER A 1 277 ? -34.671 8.097 23.565 1.00 55.59 277 SER A C 1
ATOM 2127 O O . SER A 1 277 ? -34.832 9.193 23.026 1.00 55.59 277 SER A O 1
ATOM 2129 N N . MET A 1 278 ? -35.453 7.714 24.575 1.00 49.03 278 MET A N 1
ATOM 2130 C CA . MET A 1 278 ? -36.449 8.602 25.170 1.00 49.03 278 MET A CA 1
ATOM 2131 C C . MET A 1 278 ? -35.737 9.643 26.039 1.00 49.03 278 MET A C 1
ATOM 2133 O O . MET A 1 278 ? -35.652 9.498 27.258 1.00 49.03 278 MET A O 1
ATOM 2137 N N . VAL A 1 279 ? -35.227 10.713 25.426 1.00 39.69 279 VAL A N 1
ATOM 2138 C CA . VAL A 1 279 ? -34.856 11.929 26.158 1.00 39.69 279 VAL A CA 1
ATOM 2139 C C . VAL A 1 279 ? -36.143 12.690 26.444 1.00 39.69 279 VAL A C 1
ATOM 2141 O O . VAL A 1 279 ? -36.531 13.602 25.716 1.00 39.69 279 VAL A O 1
ATOM 2144 N N . GLN A 1 280 ? -36.843 12.286 27.503 1.00 35.03 280 GLN A N 1
ATOM 2145 C CA . GLN A 1 280 ? -37.848 13.141 28.112 1.00 35.03 280 GLN A CA 1
ATOM 2146 C C . GLN A 1 280 ? -37.264 13.736 29.387 1.00 35.03 280 GLN A C 1
ATOM 2148 O O . GLN A 1 280 ? -37.167 13.110 30.438 1.00 35.03 280 GLN A O 1
ATOM 2153 N N . GLU A 1 281 ? -36.828 14.976 29.224 1.00 38.28 281 GLU A N 1
ATOM 2154 C CA . GLU A 1 281 ? -36.382 15.897 30.250 1.00 38.28 281 GLU A CA 1
ATOM 2155 C C . GLU A 1 281 ? -37.506 16.096 31.287 1.00 38.28 281 GLU A C 1
ATOM 2157 O O . GLU A 1 281 ? -38.403 16.924 31.133 1.00 38.28 281 GLU A O 1
ATOM 2162 N N . GLN A 1 282 ? -37.483 15.304 32.359 1.00 28.70 282 GLN A N 1
ATOM 2163 C CA . GLN A 1 282 ? -38.107 15.660 33.629 1.00 28.70 282 GLN A CA 1
ATOM 2164 C C . GLN A 1 282 ? -37.062 15.542 34.730 1.00 28.70 282 GLN A C 1
ATOM 2166 O O . GLN A 1 282 ? -36.831 14.491 35.319 1.00 28.70 282 GLN A O 1
ATOM 2171 N N . VAL A 1 283 ? -36.425 16.677 34.999 1.00 35.16 283 VAL A N 1
ATOM 2172 C CA . VAL A 1 283 ? -35.624 16.903 36.195 1.00 35.16 283 VAL A CA 1
ATOM 2173 C C . VAL A 1 283 ? -36.563 16.831 37.401 1.00 35.16 283 VAL A C 1
ATOM 2175 O O . VAL A 1 283 ? -37.346 17.750 37.643 1.00 35.16 283 VAL A O 1
ATOM 2178 N N . SER A 1 284 ? -36.499 15.742 38.163 1.00 30.64 284 SER A N 1
ATOM 2179 C CA . SER A 1 284 ? -37.002 15.702 39.536 1.00 30.64 284 SER A CA 1
ATOM 2180 C C . SER A 1 284 ? -35.828 15.801 40.506 1.00 30.64 284 SER A C 1
ATOM 2182 O O . SER A 1 284 ? -34.890 15.010 40.440 1.00 30.64 284 SER A O 1
ATOM 2184 N N . GLU A 1 285 ? -35.894 16.790 41.400 1.00 40.53 285 GLU A N 1
ATOM 2185 C CA . GLU A 1 285 ? -34.983 17.033 42.524 1.00 40.53 285 GLU A CA 1
ATOM 2186 C C . GLU A 1 285 ? -34.940 15.842 43.498 1.00 40.53 285 GLU A C 1
ATOM 2188 O O . GLU A 1 285 ? -35.584 15.838 44.543 1.00 40.53 285 GLU A O 1
ATOM 2193 N N . ALA A 1 286 ? -34.187 14.811 43.147 1.00 32.28 286 ALA A N 1
ATOM 2194 C CA . ALA A 1 286 ? -33.565 13.841 44.041 1.00 32.28 286 ALA A CA 1
ATOM 2195 C C . ALA A 1 286 ? -32.722 12.927 43.153 1.00 32.28 286 ALA A C 1
ATOM 2197 O O . ALA A 1 286 ? -33.233 12.366 42.191 1.00 32.28 286 ALA A O 1
ATOM 2198 N N . GLY A 1 287 ? -31.430 12.793 43.451 1.00 38.84 287 GLY A N 1
ATOM 2199 C CA . GLY A 1 287 ? -30.500 11.962 42.687 1.00 38.84 287 GLY A CA 1
ATOM 2200 C C . GLY A 1 287 ? -30.844 10.471 42.733 1.00 38.84 287 GLY A C 1
ATOM 2201 O O . GLY A 1 287 ? -30.237 9.716 43.487 1.00 38.84 287 GLY A O 1
ATOM 2202 N N . GLN A 1 288 ? -31.783 10.054 41.892 1.00 33.44 288 GLN A N 1
ATOM 2203 C CA . GLN A 1 288 ? -32.043 8.675 41.507 1.00 33.44 288 GLN A CA 1
ATOM 2204 C C . GLN A 1 288 ? -32.116 8.644 39.983 1.00 33.44 288 GLN A C 1
ATOM 2206 O O . GLN A 1 288 ? -33.107 9.047 39.382 1.00 33.44 288 GLN A O 1
ATOM 2211 N N . TYR A 1 289 ? -31.021 8.203 39.368 1.00 39.97 289 TYR A N 1
ATOM 2212 C CA . TYR A 1 289 ? -31.018 7.804 37.967 1.00 39.97 289 TYR A CA 1
ATOM 2213 C C . TYR A 1 289 ? -32.069 6.705 37.780 1.00 39.97 289 TYR A C 1
ATOM 2215 O O . TYR A 1 289 ? -32.124 5.759 38.568 1.00 39.97 289 TYR A O 1
ATOM 2223 N N . SER A 1 290 ? -32.931 6.859 36.777 1.00 37.00 290 SER A N 1
ATOM 2224 C CA . SER A 1 290 ? -33.980 5.894 36.469 1.00 37.00 290 SER A CA 1
ATOM 2225 C C . SER A 1 290 ? -33.363 4.596 35.938 1.00 37.00 290 SER A C 1
ATOM 2227 O O . SER A 1 290 ? -32.926 4.539 34.789 1.00 37.00 290 SER A O 1
ATOM 2229 N N . ASP A 1 291 ? -33.390 3.557 36.771 1.00 44.91 291 ASP A N 1
ATOM 2230 C CA . ASP A 1 291 ? -33.157 2.135 36.443 1.00 44.91 291 ASP A CA 1
ATOM 2231 C C . ASP A 1 291 ? -34.036 1.646 35.258 1.00 44.91 291 ASP A C 1
ATOM 2233 O O . ASP A 1 291 ? -33.722 0.681 34.567 1.00 44.91 291 ASP A O 1
ATOM 2237 N N . ASP A 1 292 ? -35.110 2.389 34.967 1.00 49.50 292 ASP A N 1
ATOM 2238 C CA . ASP A 1 292 ? -36.141 2.131 33.950 1.00 49.50 292 ASP A CA 1
ATOM 2239 C C . ASP A 1 292 ? -35.618 2.114 32.493 1.00 49.50 292 ASP A C 1
ATOM 2241 O O . ASP A 1 292 ? -36.127 1.380 31.646 1.00 49.50 292 ASP A O 1
ATOM 2245 N N . GLN A 1 293 ? -34.587 2.907 32.167 1.00 49.66 293 GLN A N 1
ATOM 2246 C CA . GLN A 1 293 ? -34.084 3.041 30.784 1.00 49.66 293 GLN A CA 1
ATOM 22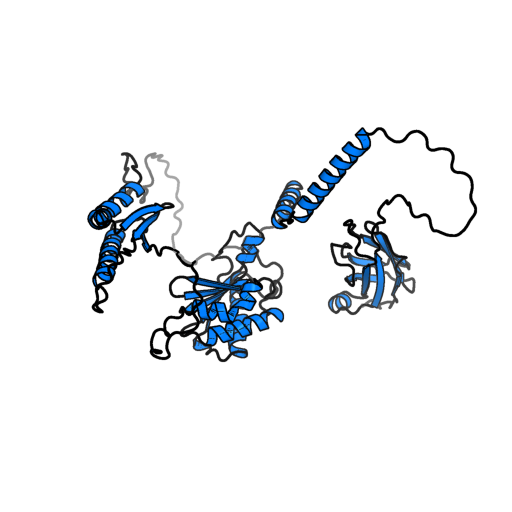47 C C . GLN A 1 293 ? -33.224 1.834 30.363 1.00 49.66 293 GLN A C 1
ATOM 2249 O O . GLN A 1 293 ? -33.299 1.367 29.225 1.00 49.66 293 GLN A O 1
ATOM 2254 N N . SER A 1 294 ? -32.437 1.285 31.295 1.00 52.75 294 SER A N 1
ATOM 2255 C CA . SER A 1 294 ? -31.680 0.043 31.099 1.00 52.75 294 SER A CA 1
ATOM 2256 C C . SER A 1 294 ? -32.598 -1.169 30.988 1.00 52.75 294 SER A C 1
ATOM 2258 O O . SER A 1 294 ? -32.344 -2.041 30.156 1.00 52.75 294 SER A O 1
ATOM 2260 N N . GLU A 1 295 ? -33.680 -1.213 31.771 1.00 59.38 295 GLU A N 1
ATOM 2261 C CA . GLU A 1 295 ? -34.667 -2.293 31.696 1.00 59.38 295 GLU A CA 1
ATOM 2262 C C . GLU A 1 295 ? -35.355 -2.343 30.327 1.00 59.38 295 GLU A C 1
ATOM 2264 O O . GLU A 1 295 ? -35.500 -3.428 29.763 1.00 59.38 295 GLU A O 1
ATOM 2269 N N . ALA A 1 296 ? -35.709 -1.193 29.745 1.00 58.66 296 ALA A N 1
ATOM 2270 C CA . ALA A 1 296 ? -36.339 -1.138 28.426 1.00 58.66 296 ALA A CA 1
ATOM 2271 C C . ALA A 1 296 ? -35.423 -1.676 27.310 1.00 58.66 296 ALA A C 1
ATOM 2273 O O . ALA A 1 296 ? -35.859 -2.488 26.490 1.00 58.66 296 ALA A O 1
ATOM 2274 N N . ILE A 1 297 ? -34.142 -1.288 27.304 1.00 63.47 297 ILE A N 1
ATOM 2275 C CA . ILE A 1 297 ? -33.163 -1.761 26.309 1.00 63.47 297 ILE A CA 1
ATOM 2276 C C . ILE A 1 297 ? -32.877 -3.259 26.497 1.00 63.47 297 ILE A C 1
ATOM 2278 O O . ILE A 1 297 ? -32.869 -4.016 25.523 1.00 63.47 297 ILE A O 1
ATOM 2282 N N . LEU A 1 298 ? -32.708 -3.715 27.743 1.00 64.38 298 LEU A N 1
ATOM 2283 C CA . LEU A 1 298 ? -32.510 -5.133 28.069 1.00 64.38 298 LEU A CA 1
ATOM 2284 C C . LEU A 1 298 ? -33.730 -5.986 27.685 1.00 64.38 298 LEU A C 1
ATOM 2286 O O . LEU A 1 298 ? -33.569 -7.092 27.163 1.00 64.38 298 LEU A O 1
ATOM 2290 N N . ALA A 1 299 ? -34.945 -5.471 27.885 1.00 68.56 299 ALA A N 1
ATOM 2291 C CA . ALA A 1 299 ? -36.178 -6.143 27.491 1.00 68.56 299 ALA A CA 1
ATOM 2292 C C . ALA A 1 299 ? -36.271 -6.295 25.965 1.00 68.56 299 ALA A C 1
ATOM 2294 O O . ALA A 1 299 ? -36.549 -7.394 25.484 1.00 68.56 299 ALA A O 1
ATOM 2295 N N . VAL A 1 300 ? -35.971 -5.241 25.197 1.00 70.88 300 VAL A N 1
ATOM 2296 C CA . VAL A 1 300 ? -35.936 -5.307 23.724 1.00 70.88 300 VAL A CA 1
ATOM 2297 C C . VAL A 1 300 ? -34.863 -6.291 23.248 1.00 70.88 300 VAL A C 1
ATOM 2299 O O . VAL A 1 300 ? -35.148 -7.145 22.411 1.00 70.88 300 VAL A O 1
ATOM 2302 N N . ALA A 1 301 ? -33.655 -6.238 23.817 1.00 69.19 301 ALA A N 1
ATOM 2303 C CA . ALA A 1 301 ? -32.561 -7.142 23.459 1.00 69.19 301 ALA A CA 1
ATOM 2304 C C . ALA A 1 301 ? -32.903 -8.618 23.725 1.00 69.19 301 ALA A C 1
ATOM 2306 O O . ALA A 1 301 ? -32.559 -9.485 22.923 1.00 69.19 301 ALA A O 1
ATOM 2307 N N . SER A 1 302 ? -33.625 -8.910 24.813 1.00 74.31 302 SER A N 1
ATOM 2308 C CA . SER A 1 302 ? -34.061 -10.277 25.125 1.00 74.31 302 SER A CA 1
ATOM 2309 C C . SER A 1 302 ? -35.054 -10.831 24.096 1.00 74.31 302 SER A C 1
ATOM 2311 O O . SER A 1 302 ? -34.904 -11.967 23.646 1.00 74.31 302 SER A O 1
ATOM 2313 N N . VAL A 1 303 ? -36.011 -10.007 23.657 1.00 78.38 303 VAL A N 1
ATOM 2314 C CA . VAL A 1 303 ? -36.999 -10.371 22.630 1.00 78.38 303 VAL A CA 1
ATOM 2315 C C . VAL A 1 303 ? -36.324 -10.540 21.266 1.00 78.38 303 VAL A C 1
ATOM 2317 O O . VAL A 1 303 ? -36.649 -11.462 20.515 1.00 78.38 303 VAL A O 1
ATOM 2320 N N . LEU A 1 304 ? -35.336 -9.698 20.950 1.00 79.06 304 LEU A N 1
ATOM 2321 C CA . LEU A 1 304 ? -34.546 -9.837 19.726 1.00 79.06 304 LEU A CA 1
ATOM 2322 C C . LEU A 1 304 ? -33.686 -11.103 19.701 1.00 79.06 304 LEU A C 1
ATOM 2324 O O . LEU A 1 304 ? -33.636 -11.787 18.682 1.00 79.06 304 LEU A O 1
ATOM 2328 N N . ALA A 1 305 ? -33.061 -11.468 20.819 1.00 75.25 305 ALA A N 1
ATOM 2329 C CA . ALA A 1 305 ? -32.293 -12.708 20.913 1.00 75.25 305 ALA A CA 1
ATOM 2330 C C . ALA A 1 305 ? -33.176 -13.956 20.719 1.00 75.25 305 ALA A C 1
ATOM 2332 O O . ALA A 1 305 ? -32.762 -14.917 20.068 1.00 75.25 305 ALA A O 1
ATOM 2333 N N . GLU A 1 306 ? -34.402 -13.941 21.250 1.00 77.06 306 GLU A N 1
ATOM 2334 C CA . GLU A 1 306 ? -35.363 -15.035 21.077 1.00 77.06 306 GLU A CA 1
ATOM 2335 C C . GLU A 1 306 ? -35.874 -15.123 19.629 1.00 77.06 306 GLU A C 1
ATOM 2337 O O . GLU A 1 306 ? -35.911 -16.204 19.038 1.00 77.06 306 GLU A O 1
ATOM 2342 N N . THR A 1 307 ? -36.203 -13.986 19.016 1.00 78.44 307 THR A N 1
ATOM 2343 C CA . THR A 1 307 ? -36.681 -13.937 17.623 1.00 78.44 307 THR A CA 1
ATOM 2344 C C . THR A 1 307 ? -35.602 -14.280 16.602 1.00 78.44 307 THR A C 1
ATOM 2346 O O . THR A 1 307 ? -35.906 -14.976 15.627 1.00 78.44 307 THR A O 1
ATOM 2349 N N . GLN A 1 308 ? -34.340 -13.916 16.852 1.00 72.69 308 GLN A N 1
ATOM 2350 C CA . GLN A 1 308 ? -33.194 -14.293 16.015 1.00 72.69 308 GLN A CA 1
ATOM 2351 C C . GLN A 1 308 ? -33.036 -15.818 15.894 1.00 72.69 308 GLN A C 1
ATOM 2353 O O . GLN A 1 308 ? -32.529 -16.308 14.888 1.00 72.69 308 GLN A O 1
ATOM 2358 N N . ALA A 1 309 ? -33.508 -16.589 16.880 1.00 77.75 309 ALA A N 1
ATOM 2359 C CA . ALA A 1 309 ? -33.504 -18.050 16.815 1.00 77.75 309 ALA A CA 1
ATOM 2360 C C . ALA A 1 309 ? -34.602 -18.626 15.895 1.00 77.75 309 ALA A C 1
ATOM 2362 O O . ALA A 1 309 ? -34.533 -19.793 15.503 1.00 77.75 309 ALA A O 1
ATOM 2363 N N . THR A 1 310 ? -35.622 -17.832 15.556 1.00 74.94 310 THR A N 1
ATOM 2364 C CA . THR A 1 310 ? -36.773 -18.250 14.731 1.00 74.94 310 THR A CA 1
ATOM 2365 C C . THR A 1 310 ? -36.700 -17.772 13.282 1.00 74.94 310 THR A C 1
ATOM 2367 O O . THR A 1 310 ? -37.357 -18.351 12.412 1.00 74.94 310 THR A O 1
ATOM 2370 N N . VAL A 1 311 ? -35.887 -16.750 13.016 1.00 79.69 311 VAL A N 1
ATOM 2371 C CA . VAL A 1 311 ? -35.765 -16.074 11.722 1.00 79.69 311 VAL A CA 1
ATOM 2372 C C . VAL A 1 311 ? -34.395 -16.371 11.101 1.00 79.69 311 VAL A C 1
ATOM 2374 O O . VAL A 1 311 ? -33.393 -16.465 11.802 1.00 79.69 311 VAL A O 1
ATOM 2377 N N . ALA A 1 312 ? -34.351 -16.574 9.779 1.00 74.50 312 ALA A N 1
ATOM 2378 C CA . ALA A 1 312 ? -33.105 -16.862 9.066 1.00 74.50 312 ALA A CA 1
ATOM 2379 C C . ALA A 1 312 ? -32.326 -15.593 8.674 1.00 74.50 312 ALA A C 1
ATOM 2381 O O . ALA A 1 312 ? -31.115 -15.682 8.485 1.00 74.50 312 ALA A O 1
ATOM 2382 N N . SER A 1 313 ? -33.001 -14.449 8.521 1.00 77.44 313 SER A N 1
ATOM 2383 C CA . SER A 1 313 ? -32.356 -13.148 8.331 1.00 77.44 313 SER A CA 1
ATOM 2384 C C . SER A 1 313 ? -31.700 -12.649 9.623 1.00 77.44 313 SER A C 1
ATOM 2386 O O . SER A 1 313 ? -32.229 -12.835 10.720 1.00 77.44 313 SER A O 1
ATOM 2388 N N . GLU A 1 314 ? -30.555 -11.985 9.492 1.00 72.19 314 GLU A N 1
ATOM 2389 C CA . GLU A 1 314 ? -29.899 -11.316 10.617 1.00 72.19 314 GLU A CA 1
ATOM 2390 C C . GLU A 1 314 ? -30.684 -10.064 11.031 1.00 72.19 314 GLU A C 1
ATOM 2392 O O . GLU A 1 314 ? -31.111 -9.269 10.185 1.00 72.19 314 GLU A O 1
ATOM 2397 N N . ILE A 1 315 ? -30.889 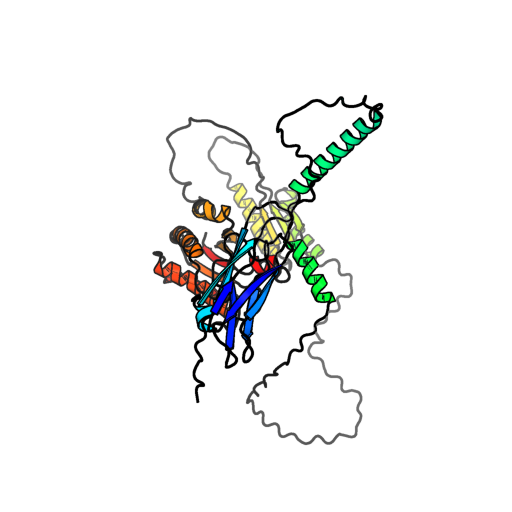-9.917 12.341 1.00 78.25 315 ILE A N 1
ATOM 2398 C CA . ILE A 1 315 ? -31.549 -8.774 12.965 1.00 78.25 315 ILE A CA 1
ATOM 2399 C C . ILE A 1 315 ? -30.470 -7.883 13.584 1.00 78.25 315 ILE A C 1
ATOM 2401 O O . ILE A 1 315 ? -29.705 -8.325 14.443 1.00 78.25 315 ILE A O 1
ATOM 2405 N N . TYR A 1 316 ? -30.421 -6.622 13.165 1.00 71.19 316 TYR A N 1
ATOM 2406 C CA . TYR A 1 316 ? -29.488 -5.627 13.687 1.00 71.19 316 TYR A CA 1
ATOM 2407 C C . TYR A 1 316 ? -30.217 -4.645 14.606 1.00 71.19 316 TYR A C 1
ATOM 2409 O O . TYR A 1 316 ? -31.296 -4.166 14.262 1.00 71.19 316 TYR A O 1
ATOM 2417 N N . MET A 1 317 ? -29.635 -4.333 15.766 1.00 66.81 317 MET A N 1
ATOM 2418 C CA . MET A 1 317 ? -30.153 -3.312 16.681 1.00 66.81 317 MET A CA 1
ATOM 2419 C C . MET A 1 317 ? -29.272 -2.062 16.608 1.00 66.81 317 MET A C 1
ATOM 2421 O O . MET A 1 317 ? -28.067 -2.151 16.839 1.00 66.81 317 MET A O 1
ATOM 2425 N N . SER A 1 318 ? -29.876 -0.900 16.361 1.00 65.00 318 SER A N 1
ATOM 2426 C CA . SER A 1 318 ? -29.212 0.406 16.447 1.00 65.00 318 SER A CA 1
ATOM 2427 C C . SER A 1 318 ? -29.878 1.285 17.504 1.00 65.00 318 SER A C 1
ATOM 2429 O O . SER A 1 318 ? -31.100 1.293 17.641 1.00 65.00 318 SER A O 1
ATOM 2431 N N . ILE A 1 319 ? -29.083 2.048 18.254 1.00 60.09 319 ILE A N 1
ATOM 2432 C CA . ILE A 1 319 ? -29.583 3.038 19.217 1.00 60.09 319 ILE A CA 1
ATOM 2433 C C . ILE A 1 319 ? -29.378 4.418 18.594 1.00 60.09 319 ILE A C 1
ATOM 2435 O O . ILE A 1 319 ? -28.257 4.765 18.223 1.00 60.09 319 ILE A O 1
ATOM 2439 N N . SER A 1 320 ? -30.450 5.199 18.461 1.00 54.19 320 SER A N 1
ATOM 2440 C CA . SER A 1 320 ? -30.370 6.546 17.894 1.00 54.19 320 SER A CA 1
ATOM 2441 C C . SER A 1 320 ? -29.782 7.521 18.928 1.00 54.19 320 SER A C 1
ATOM 2443 O O . SER A 1 320 ? -30.494 8.014 19.811 1.00 54.19 320 SER A O 1
ATOM 2445 N N . GLU A 1 321 ? -28.486 7.821 18.842 1.00 42.88 321 GLU A N 1
ATOM 2446 C CA . GLU A 1 321 ? -27.906 9.004 19.485 1.00 42.88 321 GLU A CA 1
ATOM 2447 C C . GLU A 1 321 ? -28.151 10.203 18.562 1.00 42.88 321 GLU A C 1
ATOM 2449 O O . GLU A 1 321 ? -27.575 10.311 17.482 1.00 42.88 321 GLU A O 1
ATOM 2454 N N . SER A 1 322 ? -29.069 11.095 18.945 1.00 36.88 322 SER A N 1
ATOM 2455 C CA . SER A 1 322 ? -29.296 12.319 18.170 1.00 36.88 322 SER A CA 1
ATOM 2456 C C . SER A 1 322 ? -28.022 13.177 18.167 1.00 36.88 322 SER A C 1
ATOM 2458 O O . SER A 1 322 ? -27.490 13.464 19.243 1.00 36.88 322 SER A O 1
ATOM 2460 N N . PRO A 1 323 ? -27.546 13.658 17.005 1.00 36.91 323 PRO A N 1
ATOM 2461 C CA . PRO A 1 323 ? -26.377 14.514 16.943 1.00 36.91 323 PRO A CA 1
ATOM 2462 C C . PRO A 1 323 ? -26.812 15.949 17.239 1.00 36.91 323 PRO A C 1
ATOM 2464 O O . PRO A 1 323 ? -27.428 16.611 16.407 1.00 36.91 323 PRO A O 1
ATOM 2467 N N . ASN A 1 324 ? -26.486 16.453 18.426 1.00 31.28 324 ASN A N 1
ATOM 2468 C CA . ASN A 1 324 ? -26.525 17.892 18.672 1.00 31.28 324 ASN A CA 1
ATOM 2469 C C . ASN A 1 324 ? -25.255 18.347 19.394 1.00 31.28 324 ASN A C 1
ATOM 2471 O O . ASN A 1 324 ? -25.265 18.709 20.566 1.00 31.28 324 ASN A O 1
ATOM 2475 N N . LEU A 1 325 ? -24.138 18.316 18.667 1.00 36.34 325 LEU A N 1
ATOM 2476 C CA . LEU A 1 325 ? -22.917 19.027 19.030 1.00 36.34 325 LEU A CA 1
ATOM 2477 C C . LEU A 1 325 ? -22.784 20.227 18.105 1.00 36.34 325 LEU A C 1
ATOM 2479 O O . LEU A 1 325 ? -22.131 20.116 17.080 1.00 36.34 325 LEU A O 1
ATOM 2483 N N . LEU A 1 326 ? -23.434 21.345 18.437 1.00 35.31 326 LEU A N 1
ATOM 2484 C CA . LEU A 1 326 ? -23.107 22.680 17.917 1.00 35.31 326 LEU A CA 1
ATOM 2485 C C . LEU A 1 326 ? -23.927 23.743 18.667 1.00 35.31 326 LEU A C 1
ATOM 2487 O O . LEU A 1 326 ? -24.910 24.275 18.162 1.00 35.31 326 LEU A O 1
ATOM 2491 N N . ALA A 1 327 ? -23.501 24.083 19.883 1.00 31.11 327 ALA A N 1
ATOM 2492 C CA . ALA A 1 327 ? -23.806 25.379 20.482 1.00 31.11 327 ALA A CA 1
ATOM 2493 C C . ALA A 1 327 ? -22.819 25.690 21.615 1.00 31.11 327 ALA A C 1
ATOM 2495 O O . ALA A 1 327 ? -22.935 25.180 22.720 1.00 31.11 327 ALA A O 1
ATOM 2496 N N . SER A 1 328 ? -21.844 26.549 21.308 1.00 32.34 328 SER A N 1
ATOM 2497 C CA . SER A 1 328 ? -21.594 27.778 22.069 1.00 32.34 328 SER A CA 1
ATOM 2498 C C . SER A 1 328 ? -21.839 27.712 23.588 1.00 32.34 328 SER A C 1
ATOM 2500 O O . SER A 1 328 ? -22.970 27.902 24.029 1.00 32.34 328 SER A O 1
ATOM 2502 N N . SER A 1 329 ? -20.762 27.710 24.373 1.00 33.62 329 SER A N 1
ATOM 2503 C CA . SER A 1 329 ? -20.529 28.817 25.313 1.00 33.62 329 SER A CA 1
ATOM 2504 C C . SER A 1 329 ? -19.142 28.728 25.937 1.00 33.62 329 SER A C 1
ATOM 2506 O O . SER A 1 329 ? -18.832 27.838 26.723 1.00 33.62 329 SER A O 1
ATOM 2508 N N . SER A 1 330 ? -18.336 29.724 25.603 1.00 33.03 330 SER A N 1
ATOM 2509 C CA . SER A 1 330 ? -17.314 30.290 26.468 1.00 33.03 330 SER A CA 1
ATOM 2510 C C . SER A 1 330 ? -17.892 30.622 27.849 1.00 33.03 330 SER A C 1
ATOM 2512 O O . SER A 1 330 ? -18.727 31.522 27.945 1.00 33.03 330 SER A O 1
ATOM 2514 N N . ASP A 1 331 ? -17.403 29.972 28.903 1.00 30.81 331 ASP A N 1
ATOM 2515 C CA . ASP A 1 331 ? -17.448 30.532 30.256 1.00 30.81 331 ASP A CA 1
ATOM 2516 C C . ASP A 1 331 ? -16.175 30.152 31.038 1.00 30.81 331 ASP A C 1
ATOM 2518 O O . ASP A 1 331 ? -15.921 28.965 31.261 1.00 30.81 331 ASP A O 1
ATOM 2522 N N . PRO A 1 332 ? -15.326 31.122 31.422 1.00 39.38 332 PRO A N 1
ATOM 2523 C CA . PRO A 1 332 ? -14.080 30.872 32.123 1.00 39.38 332 PRO A CA 1
ATOM 2524 C C . PRO A 1 332 ? -14.246 31.073 33.635 1.00 39.38 332 PRO A C 1
ATOM 2526 O O . PRO A 1 332 ? -13.520 31.887 34.193 1.00 39.38 332 PRO A O 1
ATOM 2529 N N . ASN A 1 333 ? -15.178 30.398 34.322 1.00 32.03 333 ASN A N 1
ATOM 2530 C CA . ASN A 1 333 ? -15.100 30.259 35.788 1.00 32.03 333 ASN A CA 1
ATOM 2531 C C . ASN A 1 333 ? -16.124 29.277 36.396 1.00 32.03 333 ASN A C 1
ATOM 2533 O O . ASN A 1 333 ? -17.205 29.702 36.790 1.00 32.03 333 ASN A O 1
ATOM 2537 N N . VAL A 1 334 ? -15.773 27.998 36.598 1.00 33.78 334 VAL A N 1
ATOM 2538 C CA . VAL A 1 334 ? -16.440 27.155 37.614 1.00 33.78 334 VAL A CA 1
ATOM 2539 C C . VAL A 1 334 ? -15.449 26.162 38.242 1.00 33.78 334 VAL A C 1
ATOM 2541 O O . VAL A 1 334 ? -15.028 25.204 37.607 1.00 33.78 334 VAL A O 1
ATOM 2544 N N . GLY A 1 335 ? -15.117 26.417 39.513 1.00 30.27 335 GLY A N 1
ATOM 2545 C CA . GLY A 1 335 ? -15.031 25.426 40.596 1.00 30.27 335 GLY A CA 1
ATOM 2546 C C . GLY A 1 335 ? -13.968 24.326 40.538 1.00 30.27 335 GLY A C 1
ATOM 2547 O O . GLY A 1 335 ? -14.204 23.247 40.005 1.00 30.27 335 GLY A O 1
ATOM 2548 N N . GLU A 1 336 ? -12.862 24.528 41.258 1.00 32.88 336 GLU A N 1
ATOM 2549 C CA . GLU A 1 336 ? -12.100 23.419 41.839 1.00 32.88 336 GLU A CA 1
ATOM 2550 C C . GLU A 1 336 ? -12.999 22.613 42.790 1.00 32.88 336 GLU A C 1
ATOM 2552 O O . GLU A 1 336 ? -13.450 23.131 43.812 1.00 32.88 336 GLU A O 1
ATOM 2557 N N . GLY A 1 337 ? -13.233 21.340 42.469 1.00 29.11 337 GLY A N 1
ATOM 2558 C CA . GLY A 1 337 ? -13.834 20.386 43.398 1.00 29.11 337 GLY A CA 1
ATOM 2559 C C . GLY A 1 337 ? -14.858 19.460 42.762 1.00 29.11 337 GLY A C 1
ATOM 2560 O O . GLY A 1 337 ? -16.044 19.650 42.974 1.00 29.11 337 GLY A O 1
ATOM 2561 N N . GLU A 1 338 ? -14.381 18.480 41.993 1.00 29.89 338 GLU A N 1
ATOM 2562 C CA . GLU A 1 338 ? -14.750 17.050 42.070 1.00 29.89 338 GLU A CA 1
ATOM 2563 C C . GLU A 1 338 ? -14.070 16.299 40.913 1.00 29.89 338 GLU A C 1
ATOM 2565 O O . GLU A 1 338 ? -14.668 15.741 40.000 1.00 29.89 338 GLU A O 1
ATOM 2570 N N . TYR A 1 339 ? -12.739 16.325 40.956 1.00 36.78 339 TYR A N 1
ATOM 2571 C CA . TYR A 1 339 ? -11.887 15.447 40.170 1.00 36.78 339 TYR A CA 1
ATOM 2572 C C . TYR A 1 339 ? -11.782 14.129 40.933 1.00 36.78 339 TYR A C 1
ATOM 2574 O O . TYR A 1 339 ? -11.079 14.119 41.930 1.00 36.78 339 TYR A O 1
ATOM 2582 N N . TYR A 1 340 ? -12.523 13.087 40.544 1.00 33.50 340 TYR A N 1
ATOM 2583 C CA . TYR A 1 340 ? -12.090 11.678 40.444 1.00 33.50 340 TYR A CA 1
ATOM 2584 C C . TYR A 1 340 ? -13.263 10.820 39.912 1.00 33.50 340 TYR A C 1
ATOM 2586 O O . TYR A 1 340 ? -14.359 10.847 40.462 1.00 33.50 340 TYR A O 1
ATOM 2594 N N . ASN A 1 341 ? -12.967 10.016 38.876 1.00 29.98 341 ASN A N 1
ATOM 2595 C CA . ASN A 1 341 ? -13.730 8.871 38.331 1.00 29.98 341 ASN A CA 1
ATOM 2596 C C . ASN A 1 341 ? -14.662 9.077 37.116 1.00 29.98 341 ASN A C 1
ATOM 2598 O O . ASN A 1 341 ? -15.657 8.379 36.981 1.00 29.98 341 ASN A O 1
ATOM 2602 N N . ASN A 1 342 ? -14.282 9.932 36.163 1.00 36.81 342 ASN A N 1
ATOM 2603 C CA . ASN A 1 342 ? -14.636 9.743 34.740 1.00 36.81 342 ASN A CA 1
ATOM 2604 C C . ASN A 1 342 ? -13.393 9.862 33.833 1.00 36.81 342 ASN A C 1
ATOM 2606 O O . ASN A 1 342 ? -13.467 10.293 32.690 1.00 36.81 342 ASN A O 1
ATOM 2610 N N . ALA A 1 343 ? -12.220 9.501 34.364 1.00 36.28 343 ALA A N 1
ATOM 2611 C CA . ALA A 1 343 ? -10.972 9.424 33.602 1.00 36.28 343 ALA A CA 1
ATOM 2612 C C . ALA A 1 343 ? -10.767 8.054 32.924 1.00 36.28 343 ALA A C 1
ATOM 2614 O O . ALA A 1 343 ? -9.848 7.911 32.131 1.00 36.28 343 ALA A O 1
ATOM 2615 N N . ASP A 1 344 ? -11.617 7.065 33.222 1.00 43.62 344 ASP A N 1
ATOM 2616 C CA . ASP A 1 344 ? -11.413 5.658 32.835 1.00 43.62 344 ASP A CA 1
ATOM 2617 C C . ASP A 1 344 ? -12.175 5.246 31.561 1.00 43.62 344 ASP A C 1
ATOM 2619 O O . ASP A 1 344 ? -12.165 4.092 31.156 1.00 43.62 344 ASP A O 1
ATOM 2623 N N . ARG A 1 345 ? -12.866 6.193 30.913 1.00 44.97 345 ARG A N 1
ATOM 2624 C CA . ARG A 1 345 ? -13.540 5.984 29.621 1.00 44.97 345 ARG A CA 1
ATOM 2625 C C . ARG A 1 345 ? -13.266 7.121 28.635 1.00 44.97 345 ARG A C 1
ATOM 2627 O O . ARG A 1 345 ? -14.153 7.506 27.875 1.00 44.97 345 ARG A O 1
ATOM 2634 N N . ARG A 1 346 ? -12.040 7.660 28.594 1.00 50.84 346 ARG A N 1
ATOM 2635 C CA . ARG A 1 346 ? -11.572 8.126 27.278 1.00 50.84 346 ARG A CA 1
ATOM 2636 C C . ARG A 1 346 ? -11.559 6.877 26.406 1.00 50.84 346 ARG A C 1
ATOM 2638 O O . ARG A 1 346 ? -10.933 5.893 26.782 1.00 50.84 346 ARG A O 1
ATOM 2645 N N . SER A 1 347 ? -12.358 6.863 25.338 1.00 67.56 347 SER A N 1
ATOM 2646 C CA . SER A 1 347 ? -12.334 5.746 24.394 1.00 67.56 347 SER A CA 1
ATOM 2647 C C . SER A 1 347 ? -10.887 5.637 23.926 1.00 67.56 347 SER A C 1
ATOM 2649 O O . SER A 1 347 ? -10.360 6.631 23.433 1.00 67.56 347 SER A O 1
ATOM 2651 N N . ARG A 1 348 ? -10.220 4.499 24.134 1.00 75.06 348 ARG A N 1
ATOM 2652 C CA . ARG A 1 348 ? -8.788 4.332 23.830 1.00 75.06 348 ARG A CA 1
ATOM 2653 C C . ARG A 1 348 ? -8.467 4.751 22.395 1.00 75.06 348 ARG A C 1
ATOM 2655 O O . ARG A 1 348 ? -7.418 5.335 22.140 1.00 75.06 348 ARG A O 1
ATOM 2662 N N . ILE A 1 349 ? -9.405 4.517 21.480 1.00 81.56 349 ILE A N 1
ATOM 2663 C CA . ILE A 1 349 ? -9.360 5.019 20.104 1.00 81.56 349 ILE A CA 1
ATOM 2664 C C . ILE A 1 349 ? -9.153 6.539 19.994 1.00 81.56 349 ILE A C 1
ATOM 2666 O O . ILE A 1 349 ? -8.408 6.973 19.125 1.00 81.56 349 ILE A O 1
ATOM 2670 N N . GLU A 1 350 ? -9.762 7.350 20.857 1.00 81.00 350 GLU A N 1
ATOM 2671 C CA . GLU A 1 350 ? -9.592 8.807 20.852 1.00 81.00 350 GLU A CA 1
ATOM 2672 C C . GLU A 1 350 ? -8.192 9.204 21.325 1.00 81.00 350 GLU A C 1
ATOM 2674 O O . GLU A 1 350 ? -7.578 10.082 20.727 1.00 81.00 350 GLU A O 1
ATOM 2679 N N . ASP A 1 351 ? -7.636 8.508 22.322 1.00 80.75 351 ASP A N 1
ATOM 2680 C CA . ASP A 1 351 ? -6.245 8.728 22.738 1.00 80.75 351 ASP A CA 1
ATOM 2681 C C . ASP A 1 351 ? -5.271 8.375 21.599 1.00 80.75 351 ASP A C 1
ATOM 2683 O O . ASP A 1 351 ? -4.370 9.155 21.292 1.00 80.75 351 ASP A O 1
ATOM 2687 N N . LEU A 1 352 ? -5.497 7.250 20.907 1.00 83.62 352 LEU A N 1
ATOM 2688 C CA . LEU A 1 352 ? -4.685 6.837 19.755 1.00 83.62 352 LEU A CA 1
ATOM 2689 C C . LEU A 1 352 ? -4.817 7.794 18.567 1.00 83.62 352 LEU A C 1
ATOM 2691 O O . LEU A 1 352 ? -3.831 8.062 17.887 1.00 83.62 352 LEU A O 1
ATOM 2695 N N . ARG A 1 353 ? -6.014 8.332 18.316 1.00 83.69 353 ARG A N 1
ATOM 2696 C CA . ARG A 1 353 ? -6.238 9.347 17.276 1.00 83.69 353 ARG A CA 1
ATOM 2697 C C . ARG A 1 353 ? -5.497 10.640 17.576 1.00 83.69 353 ARG A C 1
ATOM 2699 O O . ARG A 1 353 ? -4.990 11.258 16.648 1.00 83.69 353 ARG A O 1
ATOM 2706 N N . VAL A 1 354 ? -5.423 11.041 18.845 1.00 83.19 354 VAL A N 1
ATOM 2707 C CA . VAL A 1 354 ? -4.659 12.223 19.264 1.00 83.19 354 VAL A CA 1
ATOM 2708 C C . VAL A 1 354 ? -3.154 11.974 19.148 1.00 83.19 354 VAL A C 1
ATOM 2710 O O . VAL A 1 354 ? -2.439 12.833 18.639 1.00 83.19 354 VAL A O 1
ATOM 2713 N N . GLU A 1 355 ? -2.669 10.810 19.583 1.00 83.69 355 GLU A N 1
ATOM 2714 C CA . GLU A 1 355 ? -1.242 10.463 19.535 1.00 83.69 355 GLU A CA 1
ATOM 2715 C C . GLU A 1 355 ? -0.728 10.276 18.098 1.00 83.69 355 GLU A C 1
ATOM 2717 O O . GLU A 1 355 ? 0.385 10.692 17.785 1.00 83.69 355 GLU A O 1
ATOM 2722 N N . LEU A 1 356 ? -1.563 9.727 17.209 1.00 86.06 356 LEU A N 1
ATOM 2723 C CA . LEU A 1 356 ? -1.246 9.484 15.796 1.00 86.06 356 LEU A CA 1
ATOM 2724 C C . LEU A 1 356 ? -1.817 10.552 14.847 1.00 86.06 356 LEU A C 1
ATOM 2726 O O . LEU A 1 356 ? -1.881 10.336 13.633 1.00 86.06 356 LEU A O 1
ATOM 2730 N N . ALA A 1 357 ? -2.236 11.708 15.374 1.00 83.31 357 ALA A N 1
ATOM 2731 C CA . ALA A 1 357 ? -2.914 12.748 14.597 1.00 83.31 357 ALA A CA 1
ATOM 2732 C C . ALA A 1 357 ? -2.087 13.213 13.389 1.00 83.31 357 ALA A C 1
ATOM 2734 O O . ALA A 1 357 ? -2.620 13.333 12.288 1.00 83.31 357 ALA A O 1
ATOM 2735 N N . SER A 1 358 ? -0.773 13.393 13.559 1.00 81.06 358 SER A N 1
ATOM 2736 C CA . SER A 1 358 ? 0.107 13.854 12.479 1.00 81.06 358 SER A CA 1
ATOM 2737 C C . SER A 1 358 ? 0.198 12.871 11.309 1.00 81.06 358 SER A C 1
ATOM 2739 O O . SER A 1 358 ? 0.279 13.283 10.155 1.00 81.06 358 SER A O 1
ATOM 2741 N N . GLN A 1 359 ? 0.165 11.568 11.586 1.00 82.56 359 GLN A N 1
ATOM 2742 C CA . GLN A 1 359 ? 0.262 10.517 10.576 1.00 82.56 359 GLN A CA 1
ATOM 2743 C C . GLN A 1 359 ? -1.095 10.301 9.886 1.00 82.56 359 GLN A C 1
ATOM 2745 O O . GLN A 1 359 ? -1.125 9.969 8.698 1.00 82.56 359 GLN A O 1
ATOM 2750 N N . ILE A 1 360 ? -2.203 10.527 10.607 1.00 83.38 360 ILE A N 1
ATOM 2751 C CA . ILE A 1 360 ? -3.565 10.536 10.050 1.00 83.38 360 ILE A CA 1
ATOM 2752 C C . ILE A 1 360 ? -3.739 11.723 9.097 1.00 83.38 360 ILE A C 1
ATOM 2754 O O . ILE A 1 360 ? -4.205 11.539 7.975 1.00 83.38 360 ILE A O 1
ATOM 2758 N N . GLU A 1 361 ? -3.323 12.927 9.503 1.00 79.12 361 GLU A N 1
ATOM 2759 C CA . GLU A 1 361 ? -3.375 14.127 8.655 1.00 79.12 361 GLU A CA 1
ATOM 2760 C C . GLU A 1 361 ? -2.497 13.988 7.404 1.00 79.12 361 GLU A C 1
ATOM 2762 O O . GLU A 1 361 ? -2.894 14.410 6.319 1.00 79.12 361 GLU A O 1
ATOM 2767 N N . ALA A 1 362 ? -1.344 13.324 7.526 1.00 77.56 362 ALA A N 1
ATOM 2768 C CA . ALA A 1 362 ? -0.479 12.984 6.396 1.00 77.56 362 ALA A CA 1
ATOM 2769 C C . ALA A 1 362 ? -1.036 11.854 5.501 1.00 77.56 362 ALA A C 1
ATOM 2771 O O . ALA A 1 362 ? -0.380 11.464 4.535 1.00 77.56 362 ALA A O 1
ATOM 2772 N N . GLY A 1 363 ? -2.201 11.281 5.826 1.00 79.00 363 GLY A N 1
ATOM 2773 C CA . GLY A 1 363 ? -2.835 10.201 5.062 1.00 79.00 363 GLY A CA 1
ATOM 2774 C C . GLY A 1 363 ? -2.067 8.874 5.074 1.00 79.00 363 GLY A C 1
ATOM 2775 O O . GLY A 1 363 ? -2.329 8.006 4.245 1.00 79.00 363 GLY A O 1
ATOM 2776 N N . SER A 1 364 ? -1.106 8.707 5.988 1.00 77.88 364 SER A N 1
ATOM 2777 C CA . SER A 1 364 ? -0.235 7.523 6.049 1.00 77.88 364 SER A CA 1
ATOM 2778 C C . SER A 1 364 ? -0.869 6.350 6.805 1.00 77.88 364 SER A C 1
ATOM 2780 O O . SER A 1 364 ? -0.489 5.197 6.584 1.00 77.88 364 SER A O 1
ATOM 2782 N N . LEU A 1 365 ? -1.827 6.625 7.697 1.00 86.62 365 LEU A N 1
ATOM 2783 C CA . LEU A 1 365 ? -2.556 5.609 8.458 1.00 86.62 365 LEU A CA 1
ATOM 2784 C C . LEU A 1 365 ? -4.000 6.028 8.750 1.00 86.62 365 LEU A C 1
ATOM 2786 O O . LEU A 1 365 ? -4.323 7.215 8.778 1.00 86.62 365 LEU A O 1
ATOM 2790 N N . THR A 1 366 ? -4.855 5.045 9.028 1.00 88.19 366 THR A N 1
ATOM 2791 C CA . THR A 1 366 ? -6.225 5.239 9.519 1.00 88.19 366 THR A CA 1
ATOM 2792 C C . THR A 1 366 ? -6.461 4.422 10.789 1.00 88.19 366 THR A C 1
ATOM 2794 O O . THR A 1 366 ? -5.860 3.364 10.983 1.00 88.19 366 THR A O 1
ATOM 2797 N N . VAL A 1 367 ? -7.325 4.924 11.677 1.00 89.06 367 VAL A N 1
ATOM 2798 C CA . VAL A 1 367 ? -7.667 4.264 12.947 1.00 89.06 367 VAL A CA 1
ATOM 2799 C C . VAL A 1 367 ? -9.180 4.122 13.061 1.00 89.06 367 VAL A C 1
ATOM 2801 O O . VAL A 1 367 ? -9.913 5.114 13.179 1.00 89.06 367 VAL A O 1
ATOM 2804 N N . GLU A 1 368 ? -9.639 2.875 13.067 1.00 87.44 368 GLU A N 1
ATOM 2805 C CA . GLU A 1 368 ? -11.052 2.511 13.139 1.00 87.44 368 GLU A CA 1
ATOM 2806 C C . GLU A 1 368 ? -11.308 1.513 14.269 1.00 87.44 368 GLU A C 1
ATOM 2808 O O . GLU A 1 368 ? -10.431 0.745 14.663 1.00 87.44 368 GLU A O 1
ATOM 2813 N N . LYS A 1 369 ? -12.531 1.519 14.805 1.00 85.75 369 LYS A N 1
ATOM 2814 C CA . LYS A 1 369 ? -12.979 0.534 15.793 1.00 85.75 369 LYS A CA 1
ATOM 2815 C C . LYS A 1 369 ? -13.839 -0.515 15.100 1.00 85.75 369 LYS A C 1
ATOM 2817 O O . LYS A 1 369 ? -14.851 -0.176 14.490 1.00 85.75 369 LYS A O 1
ATOM 2822 N N . GLN A 1 370 ? -13.466 -1.781 15.244 1.00 85.56 370 GLN A N 1
ATOM 2823 C CA . GLN A 1 370 ? -14.201 -2.931 14.732 1.00 85.56 370 GLN A CA 1
ATOM 2824 C C . GLN A 1 370 ? -14.556 -3.873 15.891 1.00 85.56 370 GLN A C 1
ATOM 2826 O O . GLN A 1 370 ? -13.762 -4.716 16.306 1.00 85.56 370 GLN A O 1
ATOM 2831 N N . GLY A 1 371 ? -15.771 -3.726 16.427 1.00 84.38 371 GLY A N 1
ATOM 2832 C CA . GLY A 1 371 ? -16.202 -4.460 17.621 1.00 84.38 371 GLY A CA 1
ATOM 2833 C C . GLY A 1 371 ? -15.377 -4.062 18.848 1.00 84.38 371 GLY A C 1
ATOM 2834 O O . GLY A 1 371 ? -15.314 -2.880 19.182 1.00 84.38 371 GLY A O 1
ATOM 2835 N N . ASP A 1 372 ? -14.729 -5.045 19.477 1.00 83.69 372 ASP A N 1
ATOM 2836 C CA . ASP A 1 372 ? -13.852 -4.861 20.648 1.00 83.69 372 ASP A CA 1
ATOM 2837 C C . ASP A 1 372 ? -12.373 -4.650 20.267 1.00 83.69 372 ASP A C 1
ATOM 2839 O O . ASP A 1 372 ? -11.500 -4.617 21.135 1.00 83.69 372 ASP A O 1
ATOM 2843 N N . LEU A 1 373 ? -12.069 -4.554 18.968 1.00 87.50 373 LEU A N 1
ATOM 2844 C CA . LEU A 1 373 ? -10.719 -4.338 18.454 1.00 87.50 373 LEU A CA 1
ATOM 2845 C C . LEU A 1 373 ? -10.598 -2.943 17.837 1.00 87.50 373 LEU A C 1
ATOM 2847 O O . LEU A 1 373 ? -11.462 -2.500 17.079 1.00 87.50 373 LEU A O 1
ATOM 2851 N N . ILE A 1 374 ? -9.484 -2.277 18.108 1.00 90.06 374 ILE A N 1
ATOM 2852 C CA . ILE A 1 374 ? -9.026 -1.102 17.375 1.00 90.06 374 ILE A CA 1
ATOM 2853 C C . ILE A 1 374 ? -8.115 -1.593 16.252 1.00 90.06 374 ILE A C 1
ATOM 2855 O O . ILE A 1 374 ? -7.151 -2.326 16.493 1.00 90.06 374 ILE A O 1
ATOM 2859 N N . VAL A 1 375 ? -8.436 -1.195 15.025 1.00 92.12 375 VAL A N 1
ATOM 2860 C CA . VAL A 1 375 ? -7.700 -1.541 13.811 1.00 92.12 375 VAL A CA 1
ATOM 2861 C C . VAL A 1 375 ? -6.974 -0.296 13.322 1.00 92.12 375 VAL A C 1
ATOM 2863 O O . VAL A 1 375 ? -7.591 0.697 12.936 1.00 92.12 375 VAL A O 1
ATOM 2866 N N . ILE A 1 376 ? -5.647 -0.358 13.343 1.00 91.69 376 ILE A N 1
ATOM 2867 C CA . ILE A 1 376 ? -4.770 0.651 12.757 1.00 91.69 376 ILE A CA 1
ATOM 2868 C C . ILE A 1 376 ? -4.370 0.129 11.379 1.00 91.69 376 ILE A C 1
ATOM 2870 O O . ILE A 1 376 ? -3.620 -0.842 11.281 1.00 91.69 376 ILE A O 1
ATOM 2874 N N . SER A 1 377 ? -4.894 0.739 10.320 1.00 91.38 377 SER A N 1
ATOM 2875 C CA . SER A 1 377 ? -4.594 0.355 8.942 1.00 91.38 377 SER A CA 1
ATOM 2876 C C . SER A 1 377 ? -3.544 1.287 8.357 1.00 91.38 377 SER A C 1
ATOM 2878 O O . SER A 1 377 ? -3.692 2.507 8.358 1.00 91.38 377 SER A O 1
ATOM 2880 N N . ILE A 1 378 ? -2.477 0.697 7.837 1.00 90.69 378 ILE A N 1
ATOM 2881 C CA . ILE A 1 378 ? -1.339 1.395 7.255 1.00 90.69 378 ILE A CA 1
ATOM 2882 C C . ILE A 1 378 ? -1.287 1.042 5.772 1.00 90.69 378 ILE A C 1
ATOM 2884 O O . ILE A 1 378 ? -1.206 -0.138 5.412 1.00 90.69 378 ILE A O 1
ATOM 2888 N N . ALA A 1 379 ? -1.286 2.052 4.904 1.00 81.69 379 ALA A N 1
ATOM 2889 C CA . ALA A 1 379 ? -1.074 1.829 3.480 1.00 81.69 379 ALA A CA 1
ATOM 2890 C C . ALA A 1 379 ? 0.326 1.233 3.257 1.00 81.69 379 ALA A C 1
ATOM 2892 O O . ALA A 1 379 ? 1.318 1.784 3.715 1.00 81.69 379 ALA A O 1
ATOM 2893 N N . SER A 1 380 ? 0.427 0.111 2.538 1.00 73.31 380 SER A N 1
ATOM 2894 C CA . SER A 1 380 ? 1.719 -0.554 2.296 1.00 73.31 380 SER A CA 1
ATOM 2895 C C . SER A 1 380 ? 2.561 0.152 1.222 1.00 73.31 380 SER A C 1
ATOM 2897 O O . SER A 1 380 ? 3.705 -0.251 0.986 1.00 73.31 380 SER A O 1
ATOM 2899 N N . GLN A 1 381 ? 2.000 1.128 0.502 1.00 72.00 381 GLN A N 1
ATOM 2900 C CA . GLN A 1 381 ? 2.680 1.822 -0.589 1.00 72.00 381 GLN A CA 1
ATOM 2901 C C . GLN A 1 381 ? 3.767 2.745 -0.024 1.00 72.00 381 GLN A C 1
ATOM 2903 O O . GLN A 1 381 ? 3.476 3.645 0.751 1.00 72.00 381 GLN A O 1
ATOM 2908 N N . GLY A 1 382 ? 5.025 2.500 -0.400 1.00 73.62 382 GLY A N 1
ATOM 2909 C CA . GLY A 1 382 ? 6.179 3.227 0.143 1.00 73.62 382 GLY A CA 1
ATOM 2910 C C . GLY A 1 382 ? 6.659 2.738 1.517 1.00 73.62 382 GLY A C 1
ATOM 2911 O O . GLY A 1 382 ? 7.651 3.258 2.020 1.00 73.62 382 GLY A O 1
ATOM 2912 N N . SER A 1 383 ? 6.006 1.733 2.113 1.00 84.62 383 SER A N 1
ATOM 2913 C CA . SER A 1 383 ? 6.438 1.108 3.376 1.00 84.62 383 SER A CA 1
ATOM 2914 C C . SER A 1 383 ? 7.512 0.038 3.192 1.00 84.62 383 SER A C 1
ATOM 2916 O O . SER A 1 383 ? 8.303 -0.216 4.100 1.00 84.62 383 SER A O 1
ATOM 2918 N N . PHE A 1 384 ? 7.512 -0.600 2.022 1.00 88.12 384 PHE A N 1
ATOM 2919 C CA . PHE A 1 384 ? 8.412 -1.687 1.659 1.00 88.12 384 PHE A CA 1
ATOM 2920 C C . PHE A 1 384 ? 8.902 -1.490 0.231 1.00 88.12 384 PHE A C 1
ATOM 2922 O O . PHE A 1 384 ? 8.138 -1.025 -0.625 1.00 88.12 384 PHE A O 1
ATOM 2929 N N . GLU A 1 385 ? 10.116 -1.953 -0.043 1.00 84.19 385 GLU A N 1
ATOM 2930 C CA . GLU A 1 385 ? 10.616 -2.067 -1.410 1.00 84.19 385 GLU A CA 1
ATOM 2931 C C . GLU A 1 385 ? 9.697 -3.000 -2.238 1.00 84.19 385 GLU A C 1
ATOM 2933 O O . GLU A 1 385 ? 9.069 -3.947 -1.732 1.00 84.19 385 GLU A O 1
ATOM 2938 N N . SER A 1 386 ? 9.564 -2.713 -3.536 1.00 82.62 386 SER A N 1
ATOM 2939 C CA . SER A 1 386 ? 8.679 -3.467 -4.430 1.00 82.62 386 SER A CA 1
ATOM 2940 C C . SER A 1 386 ? 9.072 -4.948 -4.482 1.00 82.62 386 SER A C 1
ATOM 2942 O O . SER A 1 386 ? 10.220 -5.289 -4.737 1.00 82.62 386 SER A O 1
ATOM 2944 N N . GLY A 1 387 ? 8.118 -5.849 -4.217 1.00 79.31 387 GLY A N 1
ATOM 2945 C CA . GLY A 1 387 ? 8.374 -7.297 -4.171 1.00 79.31 387 GLY A CA 1
ATOM 2946 C C . GLY A 1 387 ? 9.215 -7.779 -2.976 1.00 79.31 387 GLY A C 1
ATOM 2947 O O . GLY A 1 387 ? 9.553 -8.965 -2.917 1.00 79.31 387 GLY A O 1
ATOM 2948 N N . SER A 1 388 ? 9.517 -6.894 -2.021 1.00 85.50 388 SER A N 1
ATOM 2949 C CA . SER A 1 388 ? 10.317 -7.170 -0.826 1.00 85.50 388 SER A CA 1
ATOM 2950 C C . SER A 1 388 ? 9.496 -7.044 0.466 1.00 85.50 388 SER A C 1
ATOM 2952 O O . SER A 1 388 ? 8.385 -6.494 0.490 1.00 85.50 388 SER A O 1
ATOM 2954 N N . ALA A 1 389 ? 10.059 -7.584 1.547 1.00 88.88 389 ALA A N 1
ATOM 2955 C CA . ALA A 1 389 ? 9.586 -7.423 2.923 1.00 88.88 389 ALA A CA 1
ATOM 2956 C C . ALA A 1 389 ? 10.538 -6.555 3.766 1.00 88.88 389 ALA A C 1
ATOM 2958 O O . ALA A 1 389 ? 10.370 -6.476 4.982 1.00 88.88 389 ALA A O 1
ATOM 2959 N N . GLU A 1 390 ? 11.536 -5.934 3.137 1.00 89.62 390 GLU A N 1
ATOM 2960 C CA . GLU A 1 390 ? 12.435 -4.983 3.790 1.00 89.62 390 GLU A CA 1
ATOM 2961 C C . GLU A 1 390 ? 11.716 -3.645 4.019 1.00 89.62 390 GLU A C 1
ATOM 2963 O O . GLU A 1 390 ? 10.951 -3.199 3.160 1.00 89.62 390 GLU A O 1
ATOM 2968 N N . LEU A 1 391 ? 11.926 -3.039 5.189 1.00 90.81 391 LEU A N 1
ATOM 2969 C CA . LEU A 1 391 ? 11.257 -1.803 5.601 1.00 90.81 391 LEU A CA 1
ATOM 2970 C C . LEU A 1 391 ? 11.995 -0.575 5.052 1.00 90.81 391 LEU A C 1
ATOM 2972 O O . LEU A 1 391 ? 13.210 -0.460 5.194 1.00 90.81 391 LEU A O 1
ATOM 2976 N N . GLU A 1 392 ? 11.248 0.373 4.493 1.00 89.94 392 GLU A N 1
ATOM 2977 C CA . GLU A 1 392 ? 11.783 1.653 4.012 1.00 89.94 392 GLU A CA 1
ATOM 2978 C C . GLU A 1 392 ? 12.058 2.636 5.163 1.00 89.94 392 GLU A C 1
ATOM 2980 O O . GLU A 1 392 ? 11.337 2.669 6.163 1.00 89.94 392 GLU A O 1
ATOM 2985 N N . GLN A 1 393 ? 13.056 3.513 5.012 1.00 86.69 393 GLN A N 1
ATOM 2986 C CA . GLN A 1 393 ? 13.494 4.419 6.089 1.00 86.69 393 GLN A CA 1
ATOM 2987 C C . GLN A 1 393 ? 12.387 5.373 6.572 1.00 86.69 393 GLN A C 1
ATOM 2989 O O . GLN A 1 393 ? 12.269 5.623 7.772 1.00 86.69 393 GLN A O 1
ATOM 2994 N N . GLN A 1 394 ? 11.565 5.884 5.650 1.00 81.50 394 GLN A N 1
ATOM 2995 C CA . GLN A 1 394 ? 10.415 6.748 5.958 1.00 81.50 394 GLN A CA 1
ATOM 2996 C C . GLN A 1 394 ? 9.327 6.030 6.765 1.00 81.50 394 GLN A C 1
ATOM 2998 O O . GLN A 1 394 ? 8.545 6.656 7.474 1.00 81.50 394 GLN A O 1
ATOM 3003 N N . PHE A 1 395 ? 9.277 4.703 6.668 1.00 87.12 395 PHE A N 1
ATOM 3004 C CA . PHE A 1 395 ? 8.295 3.901 7.374 1.00 87.12 395 PHE A CA 1
ATOM 3005 C C . PHE A 1 395 ? 8.727 3.598 8.811 1.00 87.12 395 PHE A C 1
ATOM 3007 O O . PHE A 1 395 ? 7.881 3.468 9.694 1.00 87.12 395 PHE A O 1
ATOM 3014 N N . LEU A 1 396 ? 10.037 3.570 9.075 1.00 87.56 396 LEU A N 1
ATOM 3015 C CA . LEU A 1 396 ? 10.582 3.318 10.410 1.00 87.56 396 LEU A CA 1
ATOM 3016 C C . LEU A 1 396 ? 10.166 4.386 11.433 1.00 87.56 396 LEU A C 1
ATOM 3018 O O . LEU A 1 396 ? 9.896 4.041 12.583 1.00 87.56 396 LEU A O 1
ATOM 3022 N N . SER A 1 397 ? 10.073 5.663 11.038 1.00 85.69 397 SER A N 1
ATOM 3023 C CA . SER A 1 397 ? 9.567 6.724 11.924 1.00 85.69 397 SER A CA 1
ATOM 3024 C C . SER A 1 397 ? 8.097 6.501 12.274 1.00 85.69 397 SER A C 1
ATOM 3026 O O . SER A 1 397 ? 7.747 6.497 13.450 1.00 85.69 397 SER A O 1
ATOM 3028 N N . ASN A 1 398 ? 7.266 6.191 11.274 1.00 86.62 398 ASN A N 1
ATOM 3029 C CA . ASN A 1 398 ? 5.840 5.934 11.483 1.00 86.62 398 ASN A CA 1
ATOM 3030 C C . ASN A 1 398 ? 5.622 4.716 12.390 1.00 86.62 398 ASN A C 1
ATOM 3032 O O . ASN A 1 398 ? 4.796 4.754 13.299 1.00 86.62 398 ASN A O 1
ATOM 3036 N N . LEU A 1 399 ? 6.394 3.643 12.192 1.00 88.88 399 LEU A N 1
ATOM 3037 C CA . LEU A 1 399 ? 6.341 2.468 13.059 1.00 88.88 399 LEU A CA 1
ATOM 3038 C C . LEU A 1 399 ? 6.805 2.771 14.491 1.00 88.88 399 LEU A C 1
ATOM 3040 O O . LEU A 1 399 ? 6.264 2.194 15.429 1.00 88.88 399 LEU A O 1
ATOM 3044 N N . SER A 1 400 ? 7.776 3.665 14.690 1.00 88.44 400 SER A N 1
ATOM 3045 C CA . SER A 1 400 ? 8.205 4.071 16.035 1.00 88.44 400 SER A CA 1
ATOM 3046 C C . SER A 1 400 ? 7.079 4.766 16.808 1.00 88.44 400 SER A C 1
ATOM 3048 O O . SER A 1 400 ? 6.862 4.469 17.988 1.00 88.44 400 SER A O 1
ATOM 3050 N N . ASP A 1 401 ? 6.342 5.654 16.142 1.00 86.25 401 ASP A N 1
ATOM 3051 C CA . ASP A 1 401 ? 5.224 6.386 16.747 1.00 86.25 401 ASP A CA 1
ATOM 3052 C C . ASP A 1 401 ? 4.055 5.440 17.053 1.00 86.25 401 ASP A C 1
ATOM 3054 O O . ASP A 1 401 ? 3.570 5.384 18.185 1.00 86.25 401 ASP A O 1
ATOM 3058 N N . ILE A 1 402 ? 3.680 4.597 16.083 1.00 88.94 402 ILE A N 1
ATOM 3059 C CA . ILE A 1 402 ? 2.634 3.577 16.253 1.00 88.94 402 ILE A CA 1
ATOM 3060 C C . ILE A 1 402 ? 2.998 2.614 17.379 1.00 88.94 402 ILE A C 1
ATOM 3062 O O . ILE A 1 402 ? 2.173 2.307 18.235 1.00 88.94 402 ILE A O 1
ATOM 3066 N N . GLY A 1 403 ? 4.237 2.136 17.403 1.00 87.88 403 GLY A N 1
ATOM 3067 C CA . GLY A 1 403 ? 4.688 1.214 18.428 1.00 87.88 403 GLY A CA 1
ATOM 3068 C C . GLY A 1 403 ? 4.708 1.834 19.825 1.00 87.88 403 GLY A C 1
ATOM 3069 O O . GLY A 1 403 ? 4.407 1.139 20.794 1.00 87.88 403 GLY A O 1
ATOM 3070 N N . SER A 1 404 ? 4.989 3.135 19.942 1.00 85.94 404 SER A N 1
ATOM 3071 C CA . SER A 1 404 ? 4.903 3.862 21.217 1.00 85.94 404 SER A CA 1
ATOM 3072 C C . SER A 1 404 ? 3.456 3.942 21.701 1.00 85.94 404 SER A C 1
ATOM 3074 O O . SER A 1 404 ? 3.176 3.535 22.834 1.00 85.94 404 SER A O 1
ATOM 3076 N N . ALA A 1 405 ? 2.534 4.316 20.812 1.00 85.12 405 ALA A N 1
ATOM 3077 C CA . ALA A 1 405 ? 1.104 4.394 21.100 1.00 85.12 405 ALA A CA 1
ATOM 3078 C C . ALA A 1 405 ? 0.522 3.026 21.510 1.00 85.12 405 ALA A C 1
ATOM 3080 O O . ALA A 1 405 ? -0.140 2.877 22.543 1.00 85.12 405 ALA A O 1
ATOM 3081 N N . VAL A 1 406 ? 0.865 1.982 20.749 1.00 86.38 406 VAL A N 1
ATOM 3082 C CA . VAL A 1 406 ? 0.414 0.597 20.957 1.00 86.38 406 VAL A CA 1
ATOM 3083 C C . VAL A 1 406 ? 1.065 -0.057 22.182 1.00 86.38 406 VAL A C 1
ATOM 3085 O O . VAL A 1 406 ? 0.466 -0.938 22.798 1.00 86.38 406 VAL A O 1
ATOM 3088 N N . SER A 1 407 ? 2.261 0.369 22.602 1.00 83.94 407 SER A N 1
ATOM 3089 C CA . SER A 1 407 ? 2.934 -0.211 23.777 1.00 83.94 407 SER A CA 1
ATOM 3090 C C . SER A 1 407 ? 2.113 -0.080 25.065 1.00 83.94 407 SER A C 1
ATOM 3092 O O . SER A 1 407 ? 2.180 -0.964 25.929 1.00 83.94 407 SER A O 1
ATOM 3094 N N . SER A 1 408 ? 1.320 0.994 25.153 1.00 76.75 408 SER A N 1
ATOM 3095 C CA . SER A 1 408 ? 0.443 1.322 26.276 1.00 76.75 408 SER A CA 1
ATOM 3096 C C . SER A 1 408 ? -0.863 0.515 26.295 1.00 76.75 408 SER A C 1
ATOM 3098 O O . SER A 1 408 ? -1.543 0.480 27.326 1.00 76.75 408 SER A O 1
ATOM 3100 N N . ALA A 1 409 ? -1.206 -0.148 25.185 1.00 77.00 409 ALA A N 1
ATOM 3101 C CA . ALA A 1 409 ? -2.426 -0.929 25.059 1.00 77.00 409 ALA A CA 1
ATOM 3102 C C . ALA A 1 409 ? -2.316 -2.272 25.814 1.00 77.00 409 ALA A C 1
ATOM 3104 O O . ALA A 1 409 ? -1.277 -2.946 25.754 1.00 77.00 409 ALA A O 1
ATOM 3105 N N . PRO A 1 410 ? -3.368 -2.684 26.545 1.00 76.31 410 PRO A N 1
ATOM 3106 C CA . PRO A 1 410 ? -3.424 -4.011 27.145 1.00 76.31 410 PRO A CA 1
ATOM 3107 C C . PRO A 1 410 ? -3.637 -5.092 26.070 1.00 76.31 410 PRO A C 1
ATOM 3109 O O . PRO A 1 410 ? -4.174 -4.825 25.006 1.00 76.31 410 PRO A O 1
ATOM 3112 N N . GLY A 1 411 ? -3.258 -6.340 26.359 1.00 85.12 411 GLY A N 1
ATOM 3113 C CA . GLY A 1 411 ? -3.596 -7.500 25.522 1.00 85.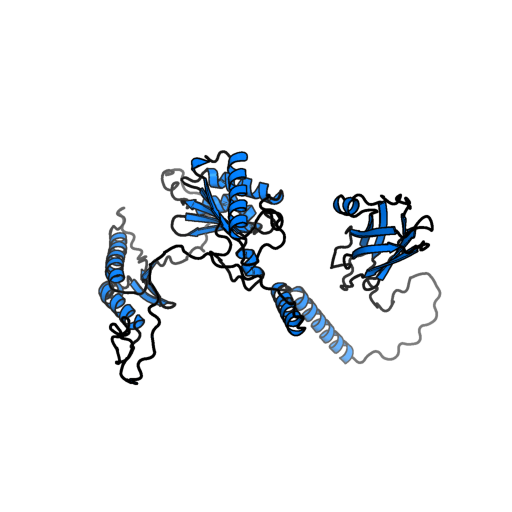12 411 GLY A CA 1
ATOM 3114 C C . GLY A 1 411 ? -2.645 -7.800 24.357 1.00 85.12 411 GLY A C 1
ATOM 3115 O O . GLY A 1 411 ? -1.494 -7.361 24.332 1.00 85.12 411 GLY A O 1
ATOM 3116 N N . ASN A 1 412 ? -3.124 -8.650 23.443 1.00 90.00 412 ASN A N 1
ATOM 3117 C CA . ASN A 1 412 ? -2.357 -9.151 22.304 1.00 90.00 412 ASN A CA 1
ATOM 3118 C C . ASN A 1 412 ? -2.438 -8.166 21.134 1.00 90.00 412 ASN A C 1
ATOM 3120 O O . ASN A 1 412 ? -3.500 -7.625 20.835 1.00 90.00 412 ASN A O 1
ATOM 3124 N N . ILE A 1 413 ? -1.310 -7.978 20.458 1.00 92.12 413 ILE A N 1
ATOM 3125 C CA . ILE A 1 413 ? -1.159 -7.139 19.275 1.00 92.12 413 ILE A CA 1
ATOM 3126 C C . ILE A 1 413 ? -1.053 -8.076 18.080 1.00 92.12 413 ILE A C 1
ATOM 3128 O O . ILE A 1 413 ? -0.081 -8.825 17.963 1.00 92.12 413 ILE A O 1
ATOM 3132 N N . ARG A 1 414 ? -2.037 -8.038 17.185 1.00 94.25 414 ARG A N 1
ATOM 3133 C CA . ARG A 1 414 ? -2.016 -8.834 15.959 1.00 94.25 414 ARG A CA 1
ATOM 3134 C C . ARG A 1 414 ? -1.646 -7.966 14.768 1.00 94.25 414 ARG A C 1
ATOM 3136 O O . ARG A 1 414 ? -2.292 -6.959 14.517 1.00 94.25 414 ARG A O 1
ATOM 3143 N N . ILE A 1 415 ? -0.629 -8.385 14.031 1.00 95.25 415 ILE A N 1
ATOM 3144 C CA . ILE A 1 415 ? -0.129 -7.713 12.837 1.00 95.25 415 ILE A CA 1
ATOM 3145 C C . ILE A 1 415 ? -0.512 -8.568 11.633 1.00 95.25 415 ILE A C 1
ATOM 3147 O O . ILE A 1 415 ? -0.102 -9.727 11.520 1.00 95.25 415 ILE A O 1
ATOM 3151 N N . GLU A 1 416 ? -1.313 -7.998 10.744 1.00 95.75 416 GLU A N 1
ATOM 3152 C CA . GLU A 1 416 ? -1.877 -8.678 9.586 1.00 95.75 416 GLU A CA 1
ATOM 3153 C C . GLU A 1 416 ? -1.359 -8.049 8.292 1.00 95.75 416 GLU A C 1
ATOM 3155 O O . GLU A 1 416 ? -1.428 -6.836 8.096 1.00 95.75 416 GLU A O 1
ATOM 3160 N N . GLY A 1 417 ? -0.816 -8.879 7.403 1.00 95.31 417 GLY A N 1
ATOM 3161 C CA . GLY A 1 417 ? -0.363 -8.458 6.083 1.00 95.31 417 GLY A CA 1
ATOM 3162 C C . GLY A 1 417 ? -1.386 -8.772 4.999 1.00 95.31 417 GLY A C 1
ATOM 3163 O O . GLY A 1 417 ? -1.861 -9.910 4.905 1.00 95.31 417 GLY A O 1
ATOM 3164 N N . HIS A 1 418 ? -1.654 -7.795 4.131 1.00 94.88 418 HIS A N 1
ATOM 3165 C CA . HIS A 1 418 ? -2.560 -7.929 2.991 1.00 94.88 418 HIS A CA 1
ATOM 3166 C C . HIS A 1 418 ? -1.885 -7.483 1.689 1.00 94.88 418 HIS A C 1
ATOM 3168 O O . HIS A 1 418 ? -1.067 -6.558 1.662 1.00 94.88 418 HIS A O 1
ATOM 3174 N N . THR A 1 419 ? -2.232 -8.149 0.593 1.00 92.69 419 THR A N 1
ATOM 3175 C CA . THR A 1 419 ? -1.784 -7.806 -0.761 1.00 92.69 419 THR A CA 1
ATOM 3176 C C . THR A 1 419 ? -2.985 -7.580 -1.668 1.00 92.69 419 THR A C 1
ATOM 3178 O O . THR A 1 419 ? -4.118 -7.934 -1.342 1.00 92.69 419 THR A O 1
ATOM 3181 N N . ASP A 1 420 ? -2.728 -7.026 -2.848 1.00 90.81 420 ASP A N 1
ATOM 3182 C CA . ASP A 1 420 ? -3.679 -7.126 -3.946 1.00 90.81 420 ASP A CA 1
ATOM 3183 C C . ASP A 1 420 ? -3.639 -8.532 -4.571 1.00 90.81 420 ASP A C 1
ATOM 3185 O O . ASP A 1 420 ? -2.917 -9.423 -4.113 1.00 90.81 420 ASP A O 1
ATOM 3189 N N . ASN A 1 421 ? -4.442 -8.725 -5.615 1.00 90.56 421 ASN A N 1
ATOM 3190 C CA . ASN A 1 421 ? -4.483 -9.958 -6.395 1.00 90.56 421 ASN A CA 1
ATOM 3191 C C . ASN A 1 421 ? -3.447 -10.014 -7.534 1.00 90.56 421 ASN A C 1
ATOM 3193 O O . ASN A 1 421 ? -3.548 -10.882 -8.408 1.00 90.56 421 ASN A O 1
ATOM 3197 N N . VAL A 1 422 ? -2.502 -9.067 -7.601 1.00 88.19 422 VAL A N 1
ATOM 3198 C CA . VAL A 1 422 ? -1.488 -9.056 -8.658 1.00 88.19 422 VAL A CA 1
ATOM 3199 C C . VAL A 1 422 ? -0.394 -10.039 -8.255 1.00 88.19 422 VAL A C 1
ATOM 3201 O O . VAL A 1 422 ? 0.214 -9.873 -7.198 1.00 88.19 422 VAL A O 1
ATOM 3204 N N . PRO A 1 423 ? -0.117 -11.078 -9.061 1.00 82.56 423 PRO A N 1
ATOM 3205 C CA . PRO A 1 423 ? 0.938 -12.022 -8.731 1.00 82.56 423 PRO A CA 1
ATOM 3206 C C . PRO A 1 423 ? 2.303 -11.332 -8.726 1.00 82.56 423 PRO A C 1
ATOM 3208 O O . PRO A 1 423 ? 2.614 -10.553 -9.629 1.00 82.56 423 PRO A O 1
ATOM 3211 N N . ILE A 1 424 ? 3.141 -11.670 -7.750 1.00 78.94 424 ILE A N 1
ATOM 3212 C CA . ILE A 1 424 ? 4.521 -11.183 -7.674 1.00 78.94 424 ILE A CA 1
ATOM 3213 C C . ILE A 1 424 ? 5.314 -11.845 -8.802 1.00 78.94 424 ILE A C 1
ATOM 3215 O O . ILE A 1 424 ? 5.427 -13.067 -8.857 1.00 78.94 424 ILE A O 1
ATOM 3219 N N . VAL A 1 425 ? 5.831 -11.040 -9.731 1.00 65.94 425 VAL A N 1
ATOM 3220 C CA . VAL A 1 425 ? 6.557 -11.536 -10.916 1.00 65.94 425 VAL A CA 1
ATOM 3221 C C . VAL A 1 425 ? 8.077 -11.407 -10.761 1.00 65.94 425 VAL A C 1
ATOM 3223 O O . VAL A 1 425 ? 8.823 -12.096 -11.451 1.00 65.94 425 VAL A O 1
ATOM 3226 N N . TRP A 1 426 ? 8.531 -10.541 -9.850 1.00 62.56 426 TRP A N 1
ATOM 3227 C CA . TRP A 1 426 ? 9.935 -10.156 -9.667 1.00 62.56 426 TRP A CA 1
ATOM 3228 C C . TRP A 1 426 ? 10.359 -10.265 -8.199 1.00 62.56 426 TRP A C 1
ATOM 3230 O O . TRP A 1 426 ? 10.727 -9.278 -7.572 1.00 62.56 426 TRP A O 1
ATOM 3240 N N . SER A 1 427 ? 10.264 -11.463 -7.628 1.00 65.50 427 SER A N 1
ATOM 3241 C CA . SER A 1 427 ? 10.859 -11.758 -6.324 1.00 65.50 427 SER A CA 1
ATOM 3242 C C . SER A 1 427 ? 11.593 -13.086 -6.404 1.00 65.50 427 SER A C 1
ATOM 3244 O O . SER A 1 427 ? 10.992 -14.105 -6.730 1.00 65.50 427 SER A O 1
ATOM 3246 N N . ASP A 1 428 ? 12.889 -13.075 -6.096 1.00 70.31 428 ASP A N 1
ATOM 3247 C CA . ASP A 1 428 ? 13.682 -14.304 -5.969 1.00 70.31 428 ASP A CA 1
ATOM 3248 C C . ASP A 1 428 ? 13.394 -15.033 -4.645 1.00 70.31 428 ASP A C 1
ATOM 3250 O O . ASP A 1 428 ? 13.777 -16.190 -4.472 1.00 70.31 428 ASP A O 1
ATOM 3254 N N . ARG A 1 429 ? 12.747 -14.345 -3.691 1.00 79.44 429 ARG A N 1
ATOM 3255 C CA . ARG A 1 429 ? 12.570 -14.809 -2.311 1.00 79.44 429 ARG A CA 1
ATOM 3256 C C . ARG A 1 429 ? 11.160 -15.295 -1.998 1.00 79.44 429 ARG A C 1
ATOM 3258 O O . ARG A 1 429 ? 11.038 -16.195 -1.176 1.00 79.44 429 ARG A O 1
ATOM 3265 N N . PHE A 1 430 ? 10.128 -14.701 -2.595 1.00 85.62 430 PHE A N 1
ATOM 3266 C CA . PHE A 1 430 ? 8.734 -15.007 -2.266 1.00 85.62 430 PHE A CA 1
ATOM 3267 C C . PHE A 1 430 ? 8.011 -15.617 -3.462 1.00 85.62 430 PHE A C 1
ATOM 3269 O O . PHE A 1 430 ? 7.944 -15.013 -4.533 1.00 85.62 430 PHE A O 1
ATOM 3276 N N . GLU A 1 431 ? 7.423 -16.797 -3.267 1.00 84.06 431 GLU A N 1
ATOM 3277 C CA . GLU A 1 431 ? 6.741 -17.538 -4.336 1.00 84.06 431 GLU A CA 1
ATOM 3278 C C . GLU A 1 431 ? 5.286 -17.083 -4.534 1.00 84.06 431 GLU A C 1
ATOM 3280 O O . GLU A 1 431 ? 4.674 -17.351 -5.572 1.00 84.06 431 GLU A O 1
ATOM 3285 N N . SER A 1 432 ? 4.696 -16.422 -3.531 1.00 89.25 432 SER A N 1
ATOM 3286 C CA . SER A 1 432 ? 3.293 -16.006 -3.563 1.00 89.25 432 SER A CA 1
ATOM 3287 C C . SER A 1 432 ? 2.996 -14.781 -2.700 1.00 89.25 432 SER A C 1
ATOM 3289 O O . SER A 1 432 ? 3.705 -14.466 -1.745 1.00 89.25 432 SER A O 1
ATOM 3291 N N . ASN A 1 433 ? 1.863 -14.143 -2.997 1.00 90.44 433 ASN A N 1
ATOM 3292 C CA . ASN A 1 433 ? 1.282 -13.062 -2.201 1.00 90.44 433 ASN A CA 1
ATOM 3293 C C . ASN A 1 433 ? 1.027 -13.455 -0.741 1.00 90.44 433 ASN A C 1
ATOM 3295 O O . ASN A 1 433 ? 1.177 -12.633 0.160 1.00 90.44 433 ASN A O 1
ATOM 3299 N N . TRP A 1 434 ? 0.692 -14.723 -0.492 1.00 91.06 434 TRP A N 1
ATOM 3300 C CA . TRP A 1 434 ? 0.516 -15.230 0.865 1.00 91.06 434 TRP A CA 1
ATOM 3301 C C . TRP A 1 434 ? 1.824 -15.136 1.661 1.00 91.06 434 TRP A C 1
ATOM 3303 O O . TRP A 1 434 ? 1.848 -14.566 2.752 1.00 91.06 434 TRP A O 1
ATOM 3313 N N . GLU A 1 435 ? 2.924 -15.597 1.066 1.00 91.81 435 GLU A N 1
ATOM 3314 C CA . GLU A 1 435 ? 4.251 -15.565 1.682 1.00 91.81 435 GLU A CA 1
ATOM 3315 C C . GLU A 1 435 ? 4.769 -14.134 1.870 1.00 91.81 435 GLU A C 1
ATOM 3317 O O . GLU A 1 435 ? 5.227 -13.791 2.959 1.00 91.81 435 GLU A O 1
ATOM 3322 N N . LEU A 1 436 ? 4.623 -13.276 0.853 1.00 91.62 436 LEU A N 1
ATOM 3323 C CA . LEU A 1 436 ? 5.014 -11.866 0.943 1.00 91.62 436 LEU A CA 1
ATOM 3324 C C . LEU A 1 436 ? 4.257 -11.146 2.064 1.00 91.62 436 LEU A C 1
ATOM 3326 O O . LEU A 1 436 ? 4.857 -10.401 2.836 1.00 91.62 436 LEU A O 1
ATOM 3330 N N . SER A 1 437 ? 2.946 -11.375 2.170 1.00 94.38 437 SER A N 1
ATOM 3331 C CA . SER A 1 437 ? 2.117 -10.744 3.197 1.00 94.38 437 SER A CA 1
ATOM 3332 C C . SER A 1 437 ? 2.534 -11.154 4.613 1.00 94.38 437 SER A C 1
ATOM 3334 O O . SER A 1 437 ? 2.689 -10.295 5.481 1.00 94.38 437 SER A O 1
ATOM 3336 N N . ALA A 1 438 ? 2.804 -12.447 4.828 1.00 93.88 438 ALA A N 1
ATOM 3337 C CA . ALA A 1 438 ? 3.277 -12.968 6.105 1.00 93.88 438 ALA A CA 1
ATOM 3338 C C . ALA A 1 438 ? 4.675 -12.433 6.443 1.00 93.88 438 ALA A C 1
ATOM 3340 O O . ALA A 1 438 ? 4.927 -12.040 7.581 1.00 93.88 438 ALA A O 1
ATOM 3341 N N . ALA A 1 439 ? 5.570 -12.371 5.453 1.00 93.75 439 ALA A N 1
ATOM 3342 C CA . ALA A 1 439 ? 6.918 -11.848 5.628 1.00 93.75 439 ALA A CA 1
ATOM 3343 C C . ALA A 1 439 ? 6.917 -10.354 5.983 1.00 93.75 439 ALA A C 1
ATOM 3345 O O . ALA A 1 439 ? 7.622 -9.953 6.902 1.00 93.75 439 ALA A O 1
ATOM 3346 N N . ARG A 1 440 ? 6.091 -9.537 5.317 1.00 94.62 440 ARG A N 1
ATOM 3347 C CA . ARG A 1 440 ? 5.950 -8.103 5.628 1.00 94.62 440 ARG A CA 1
ATOM 3348 C C . ARG A 1 440 ? 5.424 -7.868 7.039 1.00 94.62 440 ARG A C 1
ATOM 3350 O O . ARG A 1 440 ? 5.986 -7.057 7.770 1.00 94.62 440 ARG A O 1
ATOM 3357 N N . ALA A 1 441 ? 4.392 -8.608 7.439 1.00 94.88 441 ALA A N 1
ATOM 3358 C CA . ALA A 1 441 ? 3.867 -8.541 8.799 1.00 94.88 441 ALA A CA 1
ATOM 3359 C C . ALA A 1 441 ? 4.924 -8.977 9.837 1.00 94.88 441 ALA A C 1
ATOM 3361 O O . ALA A 1 441 ? 5.055 -8.351 10.889 1.00 94.88 441 ALA A O 1
ATOM 3362 N N . ALA A 1 442 ? 5.744 -9.985 9.515 1.00 94.31 442 ALA A N 1
ATOM 3363 C CA . ALA A 1 442 ? 6.857 -10.413 10.360 1.00 94.31 442 ALA A CA 1
ATOM 3364 C C . ALA A 1 442 ? 7.974 -9.361 10.466 1.00 94.31 442 ALA A C 1
ATOM 3366 O O . ALA A 1 442 ? 8.527 -9.188 11.548 1.00 94.31 442 ALA A O 1
ATOM 3367 N N . SER A 1 443 ? 8.287 -8.624 9.395 1.00 93.81 443 SER A N 1
ATOM 3368 C CA . SER A 1 443 ? 9.260 -7.524 9.447 1.00 93.81 443 SER A CA 1
ATOM 3369 C C . SER A 1 443 ? 8.803 -6.398 10.377 1.00 93.81 443 SER A C 1
ATOM 3371 O O . SER A 1 443 ? 9.602 -5.884 11.157 1.00 93.81 443 SER A O 1
ATOM 3373 N N . VAL A 1 444 ? 7.510 -6.053 10.354 1.00 92.94 444 VAL A N 1
ATOM 3374 C CA . VAL A 1 444 ? 6.930 -5.069 11.286 1.00 92.94 444 VAL A CA 1
ATOM 3375 C C . VAL A 1 444 ? 6.999 -5.577 12.730 1.00 92.94 444 VAL A C 1
ATOM 3377 O O . VAL A 1 444 ? 7.408 -4.837 13.624 1.00 92.94 444 VAL A O 1
ATOM 3380 N N . ALA A 1 445 ? 6.676 -6.853 12.963 1.00 92.44 445 ALA A N 1
ATOM 3381 C CA . ALA A 1 445 ? 6.814 -7.479 14.278 1.00 92.44 445 ALA A CA 1
ATOM 3382 C C . ALA A 1 445 ? 8.264 -7.453 14.792 1.00 92.44 445 ALA A C 1
ATOM 3384 O O . ALA A 1 445 ? 8.503 -7.085 15.941 1.00 92.44 445 ALA A O 1
ATOM 3385 N N . ALA A 1 446 ? 9.228 -7.790 13.931 1.00 91.50 446 ALA A N 1
ATOM 3386 C CA . ALA A 1 446 ? 10.651 -7.766 14.258 1.00 91.50 446 ALA A CA 1
ATOM 3387 C C . ALA A 1 446 ? 11.133 -6.347 14.597 1.00 91.50 446 ALA A C 1
ATOM 3389 O O . ALA A 1 446 ? 11.922 -6.172 15.524 1.00 91.50 446 ALA A O 1
ATOM 3390 N N . PHE A 1 447 ? 10.621 -5.329 13.898 1.00 91.31 447 PHE A N 1
ATOM 3391 C CA . PHE A 1 447 ? 10.907 -3.933 14.223 1.00 91.31 447 PHE A CA 1
ATOM 3392 C C . PHE A 1 447 ? 10.363 -3.537 15.604 1.00 91.31 447 PHE A C 1
ATOM 3394 O O . PHE A 1 447 ? 11.059 -2.874 16.375 1.00 91.31 447 PHE A O 1
ATOM 3401 N N . PHE A 1 448 ? 9.143 -3.957 15.949 1.00 89.56 448 PHE A N 1
ATOM 3402 C CA . PHE A 1 448 ? 8.576 -3.711 17.278 1.00 89.56 448 PHE A CA 1
ATOM 3403 C C . PHE A 1 448 ? 9.344 -4.422 18.390 1.00 89.56 448 PHE A C 1
ATOM 3405 O O . PHE A 1 448 ? 9.511 -3.834 19.452 1.00 89.56 448 PHE A O 1
ATOM 3412 N N . GLU A 1 449 ? 9.857 -5.627 18.142 1.00 86.44 449 GLU A N 1
ATOM 3413 C CA . GLU A 1 449 ? 10.732 -6.332 19.085 1.00 86.44 449 GLU A CA 1
ATOM 3414 C C . GLU A 1 449 ? 12.079 -5.611 19.275 1.00 86.44 449 GLU A C 1
ATOM 3416 O O . GLU A 1 449 ? 12.578 -5.513 20.397 1.00 86.44 449 GLU A O 1
ATOM 3421 N N . SER A 1 450 ? 12.684 -5.100 18.195 1.00 82.19 450 SER A N 1
ATOM 3422 C CA . SER A 1 450 ? 14.018 -4.491 18.258 1.00 82.19 450 SER A CA 1
ATOM 3423 C C . SER A 1 450 ? 14.022 -3.067 18.808 1.00 82.19 450 SER A C 1
ATOM 3425 O O . SER A 1 450 ? 14.970 -2.670 19.488 1.00 82.19 450 SER A O 1
ATOM 3427 N N . SER A 1 451 ? 13.005 -2.280 18.457 1.00 68.69 451 SER A N 1
ATOM 3428 C CA . SER A 1 451 ? 13.005 -0.826 18.648 1.00 68.69 451 SER A CA 1
ATOM 3429 C C . SER A 1 451 ? 12.203 -0.391 19.871 1.00 68.69 451 SER A C 1
ATOM 3431 O O . SER A 1 451 ? 12.457 0.681 20.421 1.00 68.69 451 SER A O 1
ATOM 3433 N N . LEU A 1 452 ? 11.232 -1.197 20.303 1.00 65.25 452 LEU A N 1
ATOM 3434 C CA . LEU A 1 452 ? 10.249 -0.823 21.313 1.00 65.25 452 LEU A CA 1
ATOM 3435 C C . LEU A 1 452 ? 10.166 -1.907 22.389 1.00 65.25 452 LEU A C 1
ATOM 3437 O O . LEU A 1 452 ? 10.332 -3.091 22.132 1.00 65.25 452 LEU A O 1
ATOM 3441 N N . THR A 1 453 ? 9.888 -1.511 23.629 1.00 68.56 453 THR A N 1
ATOM 3442 C CA . THR A 1 453 ? 9.761 -2.445 24.765 1.00 68.56 453 THR A CA 1
ATOM 3443 C C . THR A 1 453 ? 8.413 -3.188 24.731 1.00 68.56 453 THR A C 1
ATOM 3445 O O . THR A 1 453 ? 7.707 -3.255 25.738 1.00 68.56 453 THR A O 1
ATOM 3448 N N . ILE A 1 454 ? 7.999 -3.689 23.566 1.00 81.62 454 ILE A N 1
ATOM 3449 C CA . ILE A 1 454 ? 6.806 -4.525 23.428 1.00 81.62 454 ILE A CA 1
ATOM 3450 C C . ILE A 1 454 ? 7.220 -5.960 23.744 1.00 81.62 454 ILE A C 1
ATOM 3452 O O . ILE A 1 454 ? 8.155 -6.493 23.158 1.00 81.62 454 ILE A O 1
ATOM 3456 N N . ASP A 1 455 ? 6.530 -6.586 24.697 1.00 83.12 455 ASP A N 1
ATOM 3457 C CA . ASP A 1 455 ? 6.784 -7.982 25.051 1.00 83.12 455 ASP A CA 1
ATOM 3458 C C . ASP A 1 455 ? 6.494 -8.891 23.835 1.00 83.12 455 ASP A C 1
ATOM 3460 O O . ASP A 1 455 ? 5.351 -8.901 23.358 1.00 83.12 455 ASP A O 1
ATOM 3464 N N . PRO A 1 456 ? 7.480 -9.672 23.342 1.00 84.25 456 PRO A N 1
ATOM 3465 C CA . PRO A 1 456 ? 7.307 -10.544 22.179 1.00 84.25 456 PRO A CA 1
ATOM 3466 C C . PRO A 1 456 ? 6.177 -11.562 22.345 1.00 84.25 456 PRO A C 1
ATOM 3468 O O . PRO A 1 456 ? 5.585 -11.997 21.361 1.00 84.25 456 PRO A O 1
ATOM 3471 N N . THR A 1 457 ? 5.834 -11.931 23.584 1.00 88.00 457 THR A N 1
ATOM 3472 C CA . THR A 1 457 ? 4.736 -12.869 23.863 1.00 88.00 457 THR A CA 1
ATOM 3473 C C . THR A 1 457 ? 3.355 -12.301 23.541 1.00 88.00 457 THR A C 1
ATOM 3475 O O . THR A 1 457 ? 2.395 -13.067 23.452 1.00 88.00 457 THR A O 1
ATOM 3478 N N . ARG A 1 458 ? 3.245 -10.980 23.346 1.00 88.94 458 ARG A N 1
ATOM 3479 C CA . ARG A 1 458 ? 1.997 -10.306 22.968 1.00 88.94 458 ARG A CA 1
ATOM 3480 C C . ARG A 1 458 ? 1.825 -10.159 21.462 1.00 88.94 458 ARG A C 1
ATOM 3482 O O . ARG A 1 458 ? 0.745 -9.753 21.050 1.00 88.94 458 ARG A O 1
ATOM 3489 N N . ILE A 1 459 ? 2.855 -10.418 20.657 1.00 91.44 459 ILE A N 1
ATOM 3490 C CA . ILE A 1 459 ? 2.815 -10.157 19.216 1.00 91.44 459 ILE A CA 1
ATOM 3491 C C . ILE A 1 459 ? 2.375 -11.417 18.466 1.00 91.44 459 ILE A C 1
ATOM 3493 O O . ILE A 1 459 ? 2.988 -12.478 18.571 1.00 91.44 459 ILE A O 1
ATOM 3497 N N . GLU A 1 460 ? 1.324 -11.279 17.666 1.00 93.69 460 GLU A N 1
ATOM 3498 C CA . GLU A 1 460 ? 0.842 -12.288 16.726 1.00 93.69 460 GLU A CA 1
ATOM 3499 C C . GLU A 1 460 ? 1.012 -11.777 15.296 1.00 93.69 460 GLU A C 1
ATOM 3501 O O . GLU A 1 460 ? 0.714 -10.623 15.007 1.00 93.69 460 GLU A O 1
ATOM 3506 N N . VAL A 1 461 ? 1.454 -12.641 14.384 1.00 95.19 461 VAL A N 1
ATOM 3507 C CA . VAL A 1 461 ? 1.655 -12.294 12.971 1.00 95.19 461 VAL A CA 1
ATOM 3508 C C . VAL A 1 461 ? 0.793 -13.193 12.098 1.00 95.19 461 VAL A C 1
ATOM 3510 O O . VAL A 1 461 ? 0.813 -14.416 12.255 1.00 95.19 461 VAL A O 1
ATOM 3513 N N . ALA A 1 462 ? 0.067 -12.599 11.153 1.00 94.50 462 ALA A N 1
ATOM 3514 C CA . ALA A 1 462 ? -0.726 -13.319 10.165 1.00 94.50 462 ALA A CA 1
ATOM 3515 C C . ALA A 1 462 ? -0.540 -12.726 8.759 1.00 94.50 462 ALA A C 1
ATOM 3517 O O . ALA A 1 462 ? -0.501 -11.514 8.575 1.00 94.50 462 ALA A O 1
ATOM 3518 N N . GLY A 1 463 ? -0.443 -13.592 7.750 1.00 94.81 463 GLY A N 1
ATOM 3519 C CA . GLY A 1 463 ? -0.456 -13.203 6.340 1.00 94.81 463 GLY A CA 1
ATOM 3520 C C . GLY A 1 463 ? -1.733 -13.685 5.668 1.00 94.81 463 GLY A C 1
ATOM 3521 O O . GLY A 1 463 ? -2.002 -14.889 5.647 1.00 94.81 463 GLY A O 1
ATOM 3522 N N . PHE A 1 464 ? -2.517 -12.759 5.119 1.00 94.81 464 PHE A N 1
ATOM 3523 C CA . PHE A 1 464 ? -3.769 -13.071 4.423 1.00 94.81 464 PHE A CA 1
ATOM 3524 C C . PHE A 1 464 ? -3.636 -13.031 2.898 1.00 94.81 464 PHE A C 1
ATOM 3526 O O . PHE A 1 464 ? -4.527 -13.517 2.193 1.00 94.81 464 PHE A O 1
ATOM 3533 N N . GLY A 1 465 ? -2.536 -12.489 2.369 1.00 93.00 465 GLY A N 1
ATOM 3534 C CA . GLY A 1 465 ? -2.371 -12.244 0.937 1.00 93.00 465 GLY A CA 1
ATOM 3535 C C . GLY A 1 465 ? -3.566 -11.466 0.379 1.00 93.00 465 GLY A C 1
ATOM 3536 O O . GLY A 1 465 ? -3.980 -10.456 0.942 1.00 93.00 465 GLY A O 1
ATOM 3537 N N . GLU A 1 466 ? -4.161 -11.991 -0.689 1.00 92.38 466 GLU A N 1
ATOM 3538 C CA . GLU A 1 466 ? -5.298 -11.391 -1.402 1.00 92.38 466 GLU A CA 1
ATOM 3539 C C . GLU A 1 466 ? -6.683 -11.823 -0.883 1.00 92.38 466 GLU A C 1
ATOM 3541 O O . GLU A 1 466 ? -7.704 -11.424 -1.440 1.00 92.38 466 GLU A O 1
ATOM 3546 N N . THR A 1 467 ? -6.746 -12.672 0.152 1.00 92.88 467 THR A N 1
ATOM 3547 C CA . THR A 1 467 ? -7.995 -13.356 0.555 1.00 92.88 467 THR A CA 1
ATOM 3548 C C . THR A 1 467 ? -8.993 -12.475 1.306 1.00 92.88 467 THR A C 1
ATOM 3550 O O . THR A 1 467 ? -10.175 -12.812 1.358 1.00 92.88 467 THR A O 1
ATOM 3553 N N . VAL A 1 468 ? -8.535 -11.347 1.858 1.00 93.19 468 VAL A N 1
ATOM 3554 C CA . VAL A 1 468 ? -9.357 -10.383 2.608 1.00 93.19 468 VAL A CA 1
ATOM 3555 C C . VAL A 1 468 ? -9.196 -8.982 1.992 1.00 93.19 468 VAL A C 1
ATOM 3557 O O . VAL A 1 468 ? -8.491 -8.132 2.554 1.00 93.19 468 VAL A O 1
ATOM 3560 N N . PRO A 1 469 ? -9.777 -8.740 0.799 1.00 92.69 469 PRO A N 1
ATOM 3561 C CA . PRO A 1 469 ? -9.776 -7.421 0.179 1.00 92.69 469 PRO A CA 1
ATOM 3562 C C . PRO A 1 469 ? -10.780 -6.498 0.883 1.00 92.69 469 PRO A C 1
ATOM 3564 O O . PRO A 1 469 ? -11.884 -6.923 1.220 1.00 92.69 469 PRO A O 1
ATOM 3567 N N . ILE A 1 470 ? -10.403 -5.235 1.076 1.00 89.75 470 ILE A N 1
ATOM 3568 C CA . ILE A 1 470 ? -11.300 -4.175 1.575 1.00 89.75 470 ILE A CA 1
ATOM 3569 C C . ILE A 1 470 ? -11.915 -3.361 0.437 1.00 89.75 470 ILE A C 1
ATOM 3571 O O . ILE A 1 470 ? -12.915 -2.680 0.634 1.00 89.75 470 ILE A O 1
ATOM 3575 N N . ASP A 1 471 ? -11.328 -3.447 -0.757 1.00 91.69 471 ASP A N 1
ATOM 3576 C CA . ASP A 1 471 ? -11.756 -2.719 -1.945 1.00 91.69 471 ASP A CA 1
ATOM 3577 C C . ASP A 1 471 ? -11.611 -3.599 -3.203 1.00 91.69 471 ASP A C 1
ATOM 3579 O O . ASP A 1 471 ? -11.028 -4.691 -3.182 1.00 91.69 471 ASP A O 1
ATOM 3583 N N . SER A 1 472 ? -12.159 -3.154 -4.331 1.00 92.06 472 SER A N 1
ATOM 3584 C CA . SER A 1 472 ? -12.115 -3.895 -5.589 1.00 92.06 472 SER A CA 1
ATOM 3585 C C . SER A 1 472 ? -10.686 -4.026 -6.122 1.00 92.06 472 SER A C 1
ATOM 3587 O O . SER A 1 472 ? -10.007 -3.042 -6.418 1.00 92.06 472 SER A O 1
ATOM 3589 N N . ASN A 1 473 ? -10.265 -5.267 -6.365 1.00 90.94 473 ASN A N 1
ATOM 3590 C CA . ASN A 1 473 ? -8.998 -5.569 -7.029 1.00 90.94 473 ASN A CA 1
ATOM 3591 C C . ASN A 1 473 ? -8.977 -5.203 -8.529 1.00 90.94 473 ASN A C 1
ATOM 3593 O O . ASN A 1 473 ? -7.915 -5.219 -9.160 1.00 90.94 473 ASN A O 1
ATOM 3597 N N . ASP A 1 474 ? -10.122 -4.850 -9.117 1.00 89.88 474 ASP A N 1
ATOM 3598 C CA . ASP A 1 474 ? -10.201 -4.495 -10.536 1.00 89.88 474 ASP A CA 1
ATOM 3599 C C . ASP A 1 474 ? -9.617 -3.098 -10.801 1.00 89.88 474 ASP A C 1
ATOM 3601 O O . ASP A 1 474 ? -9.036 -2.843 -11.860 1.00 89.88 474 ASP A O 1
ATOM 3605 N N . THR A 1 475 ? -9.684 -2.198 -9.816 1.00 89.00 475 THR A N 1
ATOM 3606 C CA . THR A 1 475 ? -9.180 -0.821 -9.935 1.00 89.00 475 THR A CA 1
ATOM 3607 C C . THR A 1 475 ? -7.786 -0.668 -9.326 1.00 89.00 475 THR A C 1
ATOM 3609 O O . THR A 1 475 ? -7.449 -1.324 -8.344 1.00 89.00 475 THR A O 1
ATOM 3612 N N . ALA A 1 476 ? -6.951 0.215 -9.889 1.00 84.81 476 ALA A N 1
ATOM 3613 C CA . ALA A 1 476 ? -5.624 0.499 -9.329 1.00 84.81 476 ALA A CA 1
ATOM 3614 C C . ALA A 1 476 ? -5.710 1.065 -7.904 1.00 84.81 476 ALA A C 1
ATOM 3616 O O . ALA A 1 476 ? -4.925 0.679 -7.038 1.00 84.81 476 ALA A O 1
ATOM 3617 N N . LEU A 1 477 ? -6.714 1.913 -7.661 1.00 84.75 477 LEU A N 1
ATOM 3618 C CA . LEU A 1 477 ? -7.021 2.446 -6.342 1.00 84.75 477 LEU A CA 1
ATOM 3619 C C . LEU A 1 477 ? -7.342 1.335 -5.342 1.00 84.75 477 LEU A C 1
ATOM 3621 O O . LEU A 1 477 ? -6.691 1.254 -4.305 1.00 84.75 477 LEU A O 1
ATOM 3625 N N . GLY A 1 478 ? -8.301 0.466 -5.666 1.00 89.00 478 GLY A N 1
ATOM 3626 C CA . GLY A 1 478 ? -8.715 -0.587 -4.747 1.00 89.00 478 GLY A CA 1
ATOM 3627 C C . GLY A 1 478 ? -7.611 -1.609 -4.499 1.00 89.00 478 GLY A C 1
ATOM 3628 O O . GLY A 1 478 ? -7.425 -2.048 -3.368 1.00 89.00 478 GLY A O 1
ATOM 3629 N N . ARG A 1 479 ? -6.760 -1.889 -5.498 1.00 89.50 479 ARG A N 1
ATOM 3630 C CA . ARG A 1 479 ? -5.516 -2.643 -5.271 1.00 89.50 479 ARG A CA 1
ATOM 3631 C C . ARG A 1 479 ? -4.573 -1.939 -4.299 1.00 89.50 479 ARG A C 1
ATOM 3633 O O . ARG A 1 479 ? -3.996 -2.605 -3.448 1.00 89.50 479 ARG A O 1
ATOM 3640 N N . SER A 1 480 ? -4.416 -0.618 -4.397 1.00 87.44 480 SER A N 1
ATOM 3641 C CA . SER A 1 480 ? -3.588 0.131 -3.444 1.00 87.44 480 SER A CA 1
ATOM 3642 C C . SER A 1 480 ? -4.128 0.049 -2.023 1.00 87.44 480 SER A C 1
ATOM 3644 O O . SER A 1 480 ? -3.365 -0.251 -1.113 1.00 87.44 480 SER A O 1
ATOM 3646 N N . ASN A 1 481 ? -5.443 0.188 -1.857 1.00 89.56 481 ASN A N 1
ATOM 3647 C CA . ASN A 1 481 ? -6.108 0.024 -0.565 1.00 89.56 481 ASN A CA 1
ATOM 3648 C C . ASN A 1 481 ? -5.956 -1.411 -0.027 1.00 89.56 481 ASN A C 1
ATOM 3650 O O . ASN A 1 481 ? -5.723 -1.618 1.160 1.00 89.56 481 ASN A O 1
ATOM 3654 N N . ASN A 1 482 ? -6.020 -2.423 -0.898 1.00 92.00 482 ASN A N 1
ATOM 3655 C CA . ASN A 1 482 ? -5.831 -3.821 -0.506 1.00 92.00 482 ASN A CA 1
ATOM 3656 C C . ASN A 1 482 ? -4.395 -4.132 -0.059 1.00 92.00 482 ASN A C 1
ATOM 3658 O O . ASN A 1 482 ? -4.210 -4.976 0.819 1.00 92.00 482 ASN A O 1
ATOM 3662 N N . ARG A 1 483 ? -3.386 -3.444 -0.610 1.00 91.38 483 ARG A N 1
ATOM 3663 C CA . ARG A 1 483 ? -1.991 -3.530 -0.154 1.00 91.38 483 ARG A CA 1
ATOM 3664 C C . ARG A 1 483 ? -1.814 -2.714 1.127 1.00 91.38 483 ARG A C 1
ATOM 3666 O O . ARG A 1 483 ? -1.485 -1.528 1.086 1.00 91.38 483 ARG A O 1
ATOM 3673 N N . ARG A 1 484 ? -1.977 -3.363 2.275 1.00 93.12 484 ARG A N 1
ATOM 3674 C CA . ARG A 1 484 ? -1.916 -2.710 3.589 1.00 93.12 484 ARG A CA 1
ATOM 3675 C C . ARG A 1 484 ? -1.390 -3.640 4.675 1.00 93.12 484 ARG A C 1
ATOM 3677 O O . ARG A 1 484 ? -1.383 -4.862 4.509 1.00 93.12 484 ARG A O 1
ATOM 3684 N N . ILE A 1 485 ? -0.979 -3.039 5.782 1.00 94.94 485 ILE A N 1
ATOM 3685 C CA . ILE A 1 485 ? -0.701 -3.729 7.041 1.00 94.94 485 ILE A CA 1
ATOM 3686 C C . ILE A 1 485 ? -1.734 -3.258 8.060 1.00 94.94 485 ILE A C 1
ATOM 3688 O O . ILE A 1 485 ? -1.910 -2.055 8.240 1.00 94.94 485 ILE A O 1
ATOM 3692 N N . GLU A 1 486 ? -2.405 -4.191 8.725 1.00 94.81 486 GLU A N 1
ATOM 3693 C CA . GLU A 1 486 ? -3.319 -3.886 9.824 1.00 94.81 486 GLU A CA 1
ATOM 3694 C C . GLU A 1 486 ? -2.683 -4.286 11.153 1.00 94.81 486 GLU A C 1
ATOM 3696 O O . GLU A 1 486 ? -2.152 -5.388 11.297 1.00 94.81 486 GLU A O 1
ATOM 3701 N N . ILE A 1 487 ? -2.755 -3.400 12.139 1.00 93.62 487 ILE A N 1
ATOM 3702 C CA . ILE A 1 487 ? -2.363 -3.684 13.517 1.00 93.62 487 ILE A CA 1
ATOM 3703 C C . ILE A 1 487 ? -3.632 -3.647 14.358 1.00 93.62 487 ILE A C 1
ATOM 3705 O O . ILE A 1 487 ? -4.285 -2.610 14.471 1.00 93.62 487 ILE A O 1
ATOM 3709 N N . LYS A 1 488 ? -3.989 -4.796 14.926 1.00 93.62 488 LYS A N 1
ATOM 3710 C CA . LYS A 1 488 ? -5.198 -4.997 15.720 1.00 93.62 488 LYS A CA 1
ATOM 3711 C C . LYS A 1 488 ? -4.832 -5.134 17.185 1.00 93.62 488 LYS A C 1
ATOM 3713 O O . LYS A 1 488 ? -4.019 -5.987 17.548 1.00 93.62 488 LYS A O 1
ATOM 3718 N N . ILE A 1 489 ? -5.458 -4.309 18.009 1.00 91.38 489 ILE A N 1
ATOM 3719 C CA . ILE A 1 489 ? -5.312 -4.302 19.466 1.00 91.38 489 ILE A CA 1
ATOM 3720 C C . ILE A 1 489 ? -6.702 -4.286 20.105 1.00 91.38 489 ILE A C 1
ATOM 3722 O O . ILE A 1 489 ? -7.638 -3.809 19.469 1.00 91.38 489 ILE A O 1
ATOM 3726 N N . PRO A 1 490 ? -6.884 -4.801 21.324 1.00 87.06 490 PRO A N 1
ATOM 3727 C CA . PRO A 1 490 ? -8.151 -4.644 22.034 1.00 87.06 490 PRO A CA 1
ATOM 3728 C C . PRO A 1 490 ? -8.345 -3.188 22.498 1.00 87.06 490 PRO A C 1
ATOM 3730 O O . PRO A 1 490 ? -7.363 -2.510 22.814 1.00 87.06 490 PRO A O 1
ATOM 3733 N N . ASP A 1 491 ? -9.599 -2.719 22.497 1.00 73.81 491 ASP A N 1
ATOM 3734 C CA . ASP A 1 491 ? -10.003 -1.377 22.976 1.00 73.81 491 ASP A CA 1
ATOM 3735 C C . ASP A 1 491 ? -9.885 -1.222 24.503 1.00 73.81 491 ASP A C 1
ATOM 3737 O O . ASP A 1 491 ? -10.234 -2.179 25.238 1.00 73.81 491 ASP A O 1
#

Foldseek 3Di:
DPDPPPDKAKEKEWDPADEAQDKTKIKIFIPDFAAKAKKWKWKFADQDDDPQFWDTDTDIDIAHGGRGMDIDITGTHAPQDQPAKGKIKMFMGRDPVCVVVVPGSYMYMHIYGYHDDPDPDPDDDDDDDDDDDDPDDDDDDDPVVVVVVVVVVVVVVVVVVVVVVDDDPVQVVVVVVVVVVVVVDDDDDDDDDDDDDDDDPPDPPDDPPPDDDDPDPDPPDDPPDPPPPPPPPPPDDCPPLLVVLQVLLCVLCVVVVVVVQWDWDDDPSAIEIEGEDPPDDDDDPDPDDDPPRVVSVVVSVVSQVVSCVVHPGDYHYDYDDDDDPDDDDDDPDDDDDDDDDPPPPPPLLVVLCVLCVVCVVVVQWDWDDDPQKIKIKGQCVQQADQQDLDGHPVNLVVLLSVLVSCQPADAAKEKEFFAAPDFRPDHPPDRGLQRRRQSNSVSSLVSSVVPHPRDNVRYHTGYDYHPDQPADSVGPVSRSSRGIMMIMGGD

Sequence (491 aa):
MTTPETEYDYTISAPSPVEEGGQVEFTVTRSGSGSASTVYLATQQLTAKYDSDYIPLSETLVFEANETEKTVKVDTVSDGEDEGEESFYLNLYKTLGDKESGNFAAQAIGDIVDAASEEEDSSEGDDGAPEEDCPPCNKGSPPWMATFADMATLLMAFFVLILSFSDTEVRKFEQINGSIQNAFGIKKIRPTIQIPRGRSLLVEDYSPALAQRTVINDPNQAPINPTAANLIRRTGEQENKFERELEIVREALYSQIQSGVVQVEAVNDQISVEVASMVQEQVSEAGQYSDDQSEAILAVASVLAETQATVASEIYMSISESPNLLASSSDPNVGEGEYYNNADRRSRIEDLRVELASQIEAGSLTVEKQGDLIVISIASQGSFESGSAELEQQFLSNLSDIGSAVSSAPGNIRIEGHTDNVPIVWSDRFESNWELSAARAASVAAFFESSLTIDPTRIEVAGFGETVPIDSNDTALGRSNNRRIEIKIPD

pLDDT: mean 72.53, std 19.35, range [28.7, 95.75]

Radius of gyration: 37.87 Å; chains: 1; bounding box: 89×122×84 Å